Protein AF-A0A7S0SK59-F1 (afdb_monomer_lite)

pLDDT: mean 72.76, std 23.19, range [21.12, 97.12]

Foldseek 3Di:
DDDDPDDDDDCVVVVVVVVVPDDPPDDDDDPPDDVVVVVLFADPPDQFRDLPDADPPPDDGADALVVCVVVVLADLADALLRLLQLLLQLLLLVLLQLQADANLLGNVLFSCQPDLVVNVPRPALLSNLSSLLSLQVLQLLLCLLVVLPHDDPPQHDSDNLPRRSDHHLADDVVRVVVSLVSLVVNLVVLVVVVVPPVDDDPDDDDDDDDDLVVQLSVLSSVLSSLSSLLSNLVSLLSNLLRPLHALVSLVSSLVSLVSNLVSLVSNLVSCVSSAHDPDDPPPPPDPPPDDDDDDDDDDDDDDDDDDDDDDDDDDDDDDDDDDDPDPDPDDDDPPQDPDDASHDQSHRRGDSSNCSVSDDSGTDDDRDTDHSNVSSVSVSLLSVLSSLLSVLLNCVSVLNHAVVSVVVSVVVCVVSVHRSSSSSSSSSCQCPCDGSVDPVVVRNVSNVVNVDDDDDDDDDPPPCPPPDDDDDDDDDDD

Radius of gyration: 32.33 Å; chains: 1; bounding box: 95×78×133 Å

Organism: NCBI:txid81844

Secondary structure (DSSP, 8-state):
-PPPPP-----HHHHHHHHHHPPTT-----TT--HHHHTT---TT-TTT-TTSPPSTTSPPP--HHHHHHTTSS-SS--HHHHHHHHHHHHHHHHHHHTT--GGGTGGGBGGGT-SHHHHT-S-HHHHHHHHHHHHHHHHHHHHHHHTTPPBTTTB----TT------SSS-HHHHHHHHHHHHHHHHHHHHHHTTSSS---------S-HHHHHHHHHHHHHHHHHHHHHHHHHHHHHHHHSPPPHHHHHHHHHHHHHHHHHHHHHHHHHHHSPPP--------------------------------------------------------TTS--SPPSS-TTSTTB-TTTTGGGS-SS------PPPHHHHHHHHHHHHHHHHHHHHHHHHHHTT---HHHHHHHHHHHHTT---HHHHHHHHHHHHTTSBTTB-HHHHHHHHHHHHH-PPPPP--TTSSSTT-S---------

InterPro domains:
  IPR007244 NAA35-like [PTHR21373] (6-444)
  IPR057983 NAA35-like, N-terminal [PF04112] (25-164)

Sequence (478 aa):
MADSPAKWVAVDDLLEAARGELRSGQLVHDASFTLFNSMAAIQVMDRKMDVGMAPPEGEPAHKSTAALIAEGRAPLDLSDADAVYVFDALLACEATWHGGQALATTVYTCLYMHDWERLEAARSPVVRAYFEAVRCSCASVRYAVSAADIYEEEDFILATSGFDMGFAAVGDPERRDVALAGLRAAETWLLERDGSDDGGGGGDCDVLDGDSVSDTAAAAAAALLTRVRFRIALHTAMVHLFQRPNGDDAAAARQCLDQATTYLADMRADLARVPPPKREVGAGRGEENGDASGKSQSEAAGSDESERLKVESESKGGAGEGANSGGGAVDGGEALGGGALDWDPSGLGFDRKVNLTKMGPAPPRVVKLHTRAAAIDHFAGLVRQLRRVCDVAGLYQGGHGALHEVLAMLSSMSDDDPGVVSRSFATLALLRGGLLGKHMGDAVLRSVWLSGTTLPPEVDIAADADAFDDNDDGGGEG

Structure (mmCIF, N/CA/C/O backbone):
data_AF-A0A7S0SK59-F1
#
_entry.id   AF-A0A7S0SK59-F1
#
loop_
_atom_site.group_PDB
_atom_site.id
_atom_site.type_symbol
_atom_site.label_atom_id
_atom_site.label_alt_id
_atom_site.label_comp_id
_atom_site.label_asym_id
_atom_site.label_entity_id
_atom_site.label_seq_id
_atom_site.pdbx_PDB_ins_code
_atom_site.Cartn_x
_atom_site.Cartn_y
_atom_site.Cartn_z
_atom_site.occupancy
_atom_site.B_iso_or_equiv
_atom_site.auth_seq_id
_atom_site.auth_comp_id
_atom_site.auth_asym_id
_atom_site.auth_atom_id
_atom_site.pdbx_PDB_model_num
ATOM 1 N N . MET A 1 1 ? -30.805 33.844 7.788 1.00 38.75 1 MET A N 1
ATOM 2 C CA . MET A 1 1 ? -31.626 33.374 8.923 1.00 38.75 1 MET A CA 1
ATOM 3 C C . MET A 1 1 ? -30.702 32.590 9.830 1.00 38.75 1 MET A C 1
ATOM 5 O O . MET A 1 1 ? -29.992 31.745 9.306 1.00 38.75 1 MET A O 1
ATOM 9 N N . ALA A 1 2 ? -30.627 32.926 11.118 1.00 43.94 2 ALA A N 1
ATOM 10 C CA . ALA A 1 2 ? -29.895 32.099 12.075 1.00 43.94 2 ALA A CA 1
ATOM 11 C C . ALA A 1 2 ? -30.773 30.894 12.419 1.00 43.94 2 ALA A C 1
ATOM 13 O O . ALA A 1 2 ? -31.956 31.080 12.708 1.00 43.94 2 ALA A O 1
ATOM 14 N N . ASP A 1 3 ? -30.212 29.693 12.322 1.00 54.97 3 ASP A N 1
ATOM 15 C CA . ASP A 1 3 ? -30.945 28.468 12.615 1.00 54.97 3 ASP A CA 1
ATOM 16 C C . ASP A 1 3 ? -31.214 28.373 14.124 1.00 54.97 3 ASP A C 1
ATOM 18 O O . ASP A 1 3 ? -30.352 28.705 14.943 1.00 54.97 3 ASP A O 1
ATOM 22 N N . SER A 1 4 ? -32.434 27.994 14.499 1.00 61.91 4 SER A N 1
ATOM 23 C CA . SER A 1 4 ? -32.833 27.947 15.909 1.00 61.91 4 SER A CA 1
ATOM 24 C C . SER A 1 4 ? -32.334 26.633 16.516 1.00 61.91 4 SER A C 1
ATOM 26 O O . SER A 1 4 ? -32.548 25.588 15.900 1.00 61.91 4 SER A O 1
ATOM 28 N N . PRO A 1 5 ? -31.681 26.625 17.694 1.00 67.88 5 PRO A N 1
ATOM 29 C CA . PRO A 1 5 ? -31.063 25.412 18.222 1.00 67.88 5 PRO A CA 1
ATOM 30 C C . PRO A 1 5 ? -32.100 24.298 18.405 1.00 67.88 5 PRO A C 1
ATOM 32 O O . PRO A 1 5 ? -33.130 24.490 19.057 1.00 67.88 5 PRO A O 1
ATOM 35 N N . ALA A 1 6 ? -31.814 23.130 17.824 1.00 76.88 6 ALA A N 1
ATOM 36 C CA . ALA A 1 6 ? -32.718 21.987 17.822 1.00 76.88 6 ALA A CA 1
ATOM 37 C C . ALA A 1 6 ? -33.102 21.576 19.254 1.00 76.88 6 ALA A C 1
ATOM 39 O O . ALA A 1 6 ? -32.249 21.263 20.089 1.00 76.88 6 ALA A O 1
ATOM 40 N N . LYS A 1 7 ? -34.408 21.578 19.541 1.00 89.50 7 LYS A N 1
ATOM 41 C CA . LYS A 1 7 ? -34.945 21.205 20.850 1.00 89.50 7 LYS A CA 1
ATOM 42 C C . LYS A 1 7 ? -35.127 19.690 20.930 1.00 89.50 7 LYS A C 1
ATOM 44 O O . LYS A 1 7 ? -36.094 19.154 20.394 1.00 89.50 7 LYS A O 1
ATOM 49 N N . TRP A 1 8 ? -34.237 19.027 21.657 1.00 90.50 8 TRP A N 1
ATOM 50 C CA . TRP A 1 8 ? -34.371 17.614 22.007 1.00 90.50 8 TRP A CA 1
ATOM 51 C C . TRP A 1 8 ? -35.536 17.392 22.985 1.00 90.50 8 TRP A C 1
ATOM 53 O O . TRP A 1 8 ? -35.784 18.212 23.874 1.00 90.50 8 TRP A O 1
ATOM 63 N N . VAL A 1 9 ? -36.257 16.285 22.809 1.00 91.62 9 VAL A N 1
ATOM 64 C CA . VAL A 1 9 ? -37.392 15.861 23.643 1.00 91.62 9 VAL A CA 1
ATOM 65 C C . VAL A 1 9 ? -37.229 14.367 23.919 1.00 91.62 9 VAL A C 1
ATOM 67 O O . VAL A 1 9 ? -36.989 13.606 22.985 1.00 91.62 9 VAL A O 1
ATOM 70 N N . ALA A 1 10 ? -37.330 13.961 25.186 1.00 92.31 10 ALA A N 1
ATOM 71 C CA . ALA A 1 10 ? -37.290 12.553 25.582 1.00 92.31 10 ALA A CA 1
ATOM 72 C C . ALA A 1 10 ? -38.565 11.822 25.125 1.00 92.31 10 ALA A C 1
ATOM 74 O O . ALA A 1 10 ? -39.649 12.409 25.123 1.00 92.31 10 ALA A O 1
ATOM 75 N N . VAL A 1 11 ? -38.430 10.556 24.725 1.00 94.94 11 VAL A N 1
ATOM 76 C CA . VAL A 1 11 ? -39.520 9.742 24.142 1.00 94.94 11 VAL A CA 1
ATOM 77 C C . VAL A 1 11 ? -39.623 8.345 24.766 1.00 94.94 11 VAL A C 1
ATOM 79 O O . VAL A 1 11 ? -40.386 7.508 24.297 1.00 94.94 11 VAL A O 1
ATOM 82 N N . ASP A 1 12 ? -38.875 8.097 25.835 1.00 95.31 12 ASP A N 1
ATOM 83 C CA . ASP A 1 12 ? -38.726 6.808 26.509 1.00 95.31 12 ASP A CA 1
ATOM 84 C C . ASP A 1 12 ? -40.081 6.246 26.976 1.00 95.31 12 ASP A C 1
ATOM 86 O O . ASP A 1 12 ? -40.424 5.110 26.649 1.00 95.31 12 ASP A O 1
ATOM 90 N N . ASP A 1 13 ? -40.909 7.079 27.621 1.00 95.62 13 ASP A N 1
ATOM 91 C CA . ASP A 1 13 ? -42.265 6.719 28.067 1.00 95.62 13 ASP A CA 1
ATOM 92 C C . ASP A 1 13 ? -43.178 6.285 26.902 1.00 95.62 13 ASP A C 1
ATOM 94 O O . ASP A 1 13 ? -43.996 5.375 27.043 1.00 95.62 13 ASP A O 1
ATOM 98 N N . LEU A 1 14 ? -43.036 6.925 25.734 1.00 94.12 14 LEU A N 1
ATOM 99 C CA . LEU A 1 14 ? -43.808 6.606 24.528 1.00 94.12 14 LEU A CA 1
ATOM 100 C C . LEU A 1 14 ? -43.366 5.265 23.930 1.00 94.12 14 LEU A C 1
ATOM 102 O O . LEU A 1 14 ? -44.207 4.474 23.501 1.00 94.12 14 LEU A O 1
ATOM 106 N N . LEU A 1 15 ? -42.055 5.007 23.907 1.00 93.69 15 LEU A N 1
ATOM 107 C CA . LEU A 1 15 ? -41.486 3.762 23.394 1.00 93.69 15 LEU A CA 1
ATOM 108 C C . LEU A 1 15 ? -41.833 2.569 24.292 1.00 93.69 15 LEU A C 1
ATOM 110 O O . LEU A 1 15 ? -42.211 1.520 23.773 1.00 93.69 15 LEU A O 1
ATOM 114 N N . GLU A 1 16 ? -41.776 2.725 25.616 1.00 94.50 16 GLU A N 1
ATOM 115 C CA . GLU A 1 16 ? -42.137 1.656 26.556 1.00 94.50 16 GLU A CA 1
ATOM 116 C C . GLU A 1 16 ? -43.650 1.364 26.530 1.00 94.50 16 GLU A C 1
ATOM 118 O O . GLU A 1 16 ? -44.052 0.198 26.541 1.00 94.50 16 GLU A O 1
ATOM 123 N N . ALA A 1 17 ? -44.498 2.391 26.387 1.00 94.25 17 ALA A N 1
ATOM 124 C CA . ALA A 1 17 ? -45.936 2.206 26.183 1.00 94.25 17 ALA A CA 1
ATOM 125 C C . ALA A 1 17 ? -46.243 1.445 24.878 1.00 94.25 17 ALA A C 1
ATOM 127 O O . ALA A 1 17 ? -46.975 0.456 24.903 1.00 94.25 17 ALA A O 1
ATOM 128 N N . ALA A 1 18 ? -45.637 1.846 23.753 1.00 92.31 18 ALA A N 1
ATOM 129 C CA . ALA A 1 18 ? -45.814 1.172 22.464 1.00 92.31 18 ALA A CA 1
ATOM 130 C C . ALA A 1 18 ? -45.286 -0.276 22.481 1.00 92.31 18 ALA A C 1
ATOM 132 O O . ALA A 1 18 ? -45.918 -1.181 21.935 1.00 92.31 18 ALA A O 1
ATOM 133 N N . ARG A 1 19 ? -44.157 -0.520 23.158 1.00 92.12 19 ARG A N 1
ATOM 134 C CA . ARG A 1 19 ? -43.610 -1.863 23.399 1.00 92.12 19 ARG A CA 1
ATOM 135 C C . ARG A 1 19 ? -44.588 -2.750 24.171 1.00 92.12 19 ARG A C 1
ATOM 137 O O . ARG A 1 19 ? -44.683 -3.935 23.860 1.00 92.12 19 ARG A O 1
ATOM 144 N N . GLY A 1 20 ? -45.321 -2.195 25.137 1.00 93.31 20 GLY A N 1
ATOM 145 C CA . GLY A 1 20 ? -46.319 -2.918 25.931 1.00 93.31 20 GLY A CA 1
ATOM 146 C C . GLY A 1 20 ? -47.500 -3.477 25.125 1.00 93.31 20 GLY A C 1
ATOM 147 O O . GLY A 1 20 ? -48.111 -4.457 25.551 1.00 93.31 20 GLY A O 1
ATOM 148 N N . GLU A 1 21 ? -47.806 -2.907 23.955 1.00 94.75 21 GLU A N 1
ATOM 149 C CA . GLU A 1 21 ? -48.870 -3.395 23.062 1.00 94.75 21 GLU A CA 1
ATOM 150 C C . GLU A 1 21 ? -48.400 -4.492 22.084 1.00 94.75 21 GLU A C 1
ATOM 152 O O . GLU A 1 21 ? -49.226 -5.220 21.518 1.00 94.75 21 GLU A O 1
ATOM 157 N N . LEU A 1 22 ? -47.086 -4.647 21.881 1.00 94.25 22 LEU A N 1
ATOM 158 C CA . LEU A 1 22 ? -46.521 -5.616 20.939 1.00 94.25 22 LEU A CA 1
ATOM 159 C C . LEU A 1 22 ? -46.508 -7.040 21.511 1.00 94.25 22 LEU A C 1
ATOM 161 O O . LEU A 1 22 ? -46.034 -7.303 22.616 1.00 94.25 22 LEU A O 1
ATOM 165 N N . ARG A 1 23 ? -46.971 -8.004 20.709 1.00 93.94 23 ARG A N 1
ATOM 166 C CA . ARG A 1 23 ? -46.841 -9.438 21.005 1.00 93.94 23 ARG A CA 1
ATOM 167 C C . ARG A 1 23 ? -45.528 -9.997 20.462 1.00 93.94 23 ARG A C 1
ATOM 169 O O . ARG A 1 23 ? -44.963 -9.484 19.499 1.00 93.94 23 ARG A O 1
ATOM 176 N N . SER A 1 24 ? -45.067 -11.099 21.055 1.00 92.19 24 SER A N 1
ATOM 177 C CA . SER A 1 24 ? -43.872 -11.809 20.584 1.00 92.19 24 SER A CA 1
ATOM 178 C C . SER A 1 24 ? -44.005 -12.193 19.103 1.00 92.19 24 SER A C 1
ATOM 180 O O . SER A 1 24 ? -45.058 -12.670 18.676 1.00 92.19 24 SER A O 1
ATOM 182 N N . GLY A 1 25 ? -42.949 -11.946 18.325 1.00 89.25 25 GLY A N 1
ATOM 183 C CA . GLY A 1 25 ? -42.936 -12.111 16.868 1.00 89.25 25 GLY A CA 1
ATOM 184 C C . GLY A 1 25 ? -43.462 -10.914 16.061 1.00 89.25 25 GLY A C 1
ATOM 185 O O . GLY A 1 25 ? -43.398 -10.961 14.836 1.00 89.25 25 GLY A O 1
ATOM 186 N N . GLN A 1 26 ? -43.953 -9.843 16.697 1.00 91.81 26 GLN A N 1
ATOM 187 C CA . GLN A 1 26 ? -44.269 -8.587 16.008 1.00 91.81 26 GLN A CA 1
ATOM 188 C C . GLN A 1 26 ? -43.048 -7.656 15.974 1.00 91.81 26 GLN A C 1
ATOM 190 O O . GLN A 1 26 ? -42.318 -7.541 16.956 1.00 91.81 26 GLN A O 1
ATOM 195 N N . LEU A 1 27 ? -42.857 -6.963 14.850 1.00 89.88 27 LEU A N 1
ATOM 196 C CA . LEU A 1 27 ? -41.814 -5.960 14.641 1.00 89.88 27 LEU A CA 1
ATOM 197 C C . LEU A 1 27 ? -42.445 -4.723 13.995 1.00 89.88 27 LEU A C 1
ATOM 199 O O . LEU A 1 27 ? -43.203 -4.852 13.036 1.00 89.88 27 LEU A O 1
ATOM 203 N N . VAL A 1 28 ? -42.122 -3.533 14.502 1.00 91.00 28 VAL A N 1
ATOM 204 C CA . VAL A 1 28 ? -42.480 -2.262 13.859 1.00 91.00 28 VAL A CA 1
ATOM 205 C C . VAL A 1 28 ? -41.304 -1.834 12.989 1.00 91.00 28 VAL A C 1
ATOM 207 O O . VAL A 1 28 ? -40.198 -1.649 13.492 1.00 91.00 28 VAL A O 1
ATOM 210 N N . HIS A 1 29 ? -41.534 -1.706 11.686 1.00 90.81 29 HIS A N 1
ATOM 211 C CA . HIS A 1 29 ? -40.527 -1.314 10.704 1.00 90.81 29 HIS A CA 1
ATOM 212 C C . HIS A 1 29 ? -41.179 -0.582 9.522 1.00 90.81 29 HIS A C 1
ATOM 214 O O . HIS A 1 29 ? -42.398 -0.628 9.353 1.00 90.81 29 HIS A O 1
ATOM 220 N N . ASP A 1 30 ? -40.370 0.092 8.702 1.00 93.12 30 ASP A N 1
ATOM 221 C CA . ASP A 1 30 ? -40.842 0.695 7.451 1.00 93.12 30 ASP A CA 1
ATOM 222 C C . ASP A 1 30 ? -41.256 -0.374 6.420 1.00 93.12 30 ASP A C 1
ATOM 224 O O . ASP A 1 30 ? -40.721 -1.483 6.415 1.00 93.12 30 ASP A O 1
ATOM 228 N N . ALA A 1 31 ? -42.170 -0.038 5.507 1.00 92.81 31 ALA A N 1
ATOM 229 C CA . ALA A 1 31 ? -42.669 -0.955 4.481 1.00 92.81 31 ALA A CA 1
ATOM 230 C C . ALA A 1 31 ? -41.581 -1.495 3.525 1.00 92.81 31 ALA A C 1
ATOM 232 O O . ALA A 1 31 ? -41.768 -2.566 2.950 1.00 92.81 31 ALA A O 1
ATOM 233 N N . SER A 1 32 ? -40.458 -0.787 3.355 1.00 93.06 32 SER A N 1
ATOM 234 C CA . SER A 1 32 ? -39.311 -1.232 2.546 1.00 93.06 32 SER A CA 1
ATOM 235 C C . SER A 1 32 ? -38.302 -2.109 3.303 1.00 93.06 32 SER A C 1
ATOM 237 O O . SER A 1 32 ? -37.430 -2.724 2.685 1.00 93.06 32 SER A O 1
ATOM 239 N N . PHE A 1 33 ? -38.395 -2.185 4.634 1.00 91.31 33 PHE A N 1
ATOM 240 C CA . PHE A 1 33 ? -37.443 -2.929 5.452 1.00 91.31 33 PHE A CA 1
ATOM 241 C C . PHE A 1 33 ? -37.631 -4.444 5.305 1.00 91.31 33 PHE A C 1
ATOM 243 O O . PHE A 1 33 ? -38.738 -4.971 5.421 1.00 91.31 33 PHE A O 1
ATOM 250 N N . THR A 1 34 ? -36.520 -5.157 5.117 1.00 90.38 34 THR A N 1
ATOM 251 C CA . THR A 1 34 ? -36.485 -6.621 5.074 1.00 90.38 34 THR A CA 1
ATOM 252 C C . THR A 1 34 ? -35.625 -7.166 6.212 1.00 90.38 34 THR A C 1
ATOM 254 O O . THR A 1 34 ? -34.614 -6.572 6.587 1.00 90.38 34 THR A O 1
ATOM 257 N N . LEU A 1 35 ? -35.975 -8.349 6.728 1.00 89.56 35 LEU A N 1
ATOM 258 C CA . LEU A 1 35 ? -35.144 -9.037 7.725 1.00 89.56 35 LEU A CA 1
ATOM 259 C C . LEU A 1 35 ? -33.755 -9.403 7.174 1.00 89.56 35 LEU A C 1
ATOM 261 O O . LEU A 1 35 ? -32.805 -9.477 7.947 1.00 89.56 35 LEU A O 1
ATOM 265 N N . PHE A 1 36 ? -33.608 -9.555 5.854 1.00 88.75 36 PHE A N 1
ATOM 266 C CA . PHE A 1 36 ? -32.310 -9.760 5.207 1.00 88.75 36 PHE A CA 1
ATOM 267 C C . PHE A 1 36 ? -31.351 -8.590 5.487 1.00 88.75 36 PHE A C 1
ATOM 269 O O . PHE A 1 36 ? -30.220 -8.816 5.908 1.00 88.75 36 PHE A O 1
ATOM 276 N N . ASN A 1 37 ? -31.832 -7.345 5.379 1.00 85.31 37 ASN A N 1
ATOM 277 C CA . ASN A 1 37 ? -31.036 -6.150 5.687 1.00 85.31 37 ASN A CA 1
ATOM 278 C C . ASN A 1 37 ? -30.593 -6.108 7.162 1.00 85.31 37 ASN A C 1
ATOM 280 O O . ASN A 1 37 ? -29.547 -5.549 7.480 1.00 85.31 37 ASN A O 1
ATOM 284 N N . SER A 1 38 ? -31.365 -6.721 8.069 1.00 86.38 38 SER A N 1
ATOM 285 C CA . SER A 1 38 ? -31.036 -6.776 9.500 1.00 86.38 38 SER A CA 1
ATOM 286 C C . SER A 1 38 ? -29.890 -7.737 9.838 1.00 86.38 38 SER A C 1
ATOM 288 O O . SER A 1 38 ? -29.270 -7.590 10.886 1.00 86.38 38 SER A O 1
ATOM 290 N N . MET A 1 39 ? -29.555 -8.681 8.949 1.00 87.00 39 MET A N 1
ATOM 291 C CA . MET A 1 39 ? -28.488 -9.665 9.191 1.00 87.00 39 MET A CA 1
ATOM 292 C C . MET A 1 39 ? -27.084 -9.041 9.220 1.00 87.00 39 MET A C 1
ATOM 294 O O . MET A 1 39 ? -26.165 -9.641 9.769 1.00 87.00 39 MET A O 1
ATOM 298 N N . ALA A 1 40 ? -26.921 -7.843 8.649 1.00 83.56 40 ALA A N 1
ATOM 299 C CA . ALA A 1 40 ? -25.680 -7.067 8.679 1.00 83.56 40 ALA A CA 1
ATOM 300 C C . ALA A 1 40 ? -25.623 -6.043 9.835 1.00 83.56 40 ALA A C 1
ATOM 302 O O . ALA A 1 40 ? -24.680 -5.258 9.914 1.00 83.56 40 ALA A O 1
ATOM 303 N N . ALA A 1 41 ? -26.626 -6.004 10.721 1.00 86.50 41 ALA A N 1
ATOM 304 C CA . ALA A 1 41 ? -26.671 -5.029 11.806 1.00 86.50 41 ALA A CA 1
ATOM 305 C C . ALA A 1 41 ? -25.608 -5.309 12.886 1.00 86.50 41 ALA A C 1
ATOM 307 O O . ALA A 1 41 ? -25.429 -6.443 13.333 1.00 86.50 41 ALA A O 1
ATOM 308 N N . ILE A 1 42 ? -24.944 -4.251 13.360 1.00 85.19 42 ILE A N 1
ATOM 309 C CA . ILE A 1 42 ? -24.090 -4.310 14.552 1.00 85.19 42 ILE A CA 1
ATOM 310 C C . ILE A 1 42 ? -24.956 -4.267 15.811 1.00 85.19 42 ILE A C 1
ATOM 312 O O . ILE A 1 42 ? -25.861 -3.441 15.936 1.00 85.19 42 ILE A O 1
ATOM 316 N N . GLN A 1 43 ? -24.623 -5.123 16.776 1.00 87.00 43 GLN A N 1
ATOM 317 C CA . GLN A 1 43 ? -25.186 -5.090 18.118 1.00 87.00 43 GLN A CA 1
ATOM 318 C C . GLN A 1 43 ? -24.282 -4.276 19.054 1.00 87.00 43 GLN A C 1
ATOM 320 O O . GLN A 1 43 ? -23.156 -4.676 19.338 1.00 87.00 43 GLN A O 1
ATOM 325 N N . VAL A 1 44 ? -24.795 -3.149 19.553 1.00 87.50 44 VAL A N 1
ATOM 326 C CA . VAL A 1 44 ? -24.142 -2.336 20.595 1.00 87.50 44 VAL A CA 1
ATOM 327 C C . VAL A 1 44 ? -24.108 -3.121 21.914 1.00 87.50 44 VAL A C 1
ATOM 329 O O . VAL A 1 44 ? -25.024 -3.895 22.199 1.00 87.50 44 VAL A O 1
ATOM 332 N N . MET A 1 45 ? -23.066 -2.919 22.722 1.00 85.00 45 MET A N 1
ATOM 333 C CA . MET A 1 45 ? -22.751 -3.661 23.954 1.00 85.00 45 MET A CA 1
ATOM 334 C C . MET A 1 45 ? -22.393 -5.151 23.769 1.00 85.00 45 MET A C 1
ATOM 336 O O . MET A 1 45 ? -22.167 -5.845 24.763 1.00 85.00 45 MET A O 1
ATOM 340 N N . ASP A 1 46 ? -22.284 -5.665 22.538 1.00 85.00 46 ASP A N 1
ATOM 341 C CA . ASP A 1 46 ? -21.738 -7.005 22.292 1.00 85.00 46 ASP A CA 1
ATOM 342 C C . ASP A 1 46 ? -20.215 -6.959 22.088 1.00 85.00 46 ASP A C 1
ATOM 344 O O . ASP A 1 46 ? -19.703 -6.243 21.234 1.00 85.00 46 ASP A O 1
ATOM 348 N N . ARG A 1 47 ? -19.470 -7.778 22.838 1.00 79.75 47 ARG A N 1
ATOM 349 C CA . ARG A 1 47 ? -17.993 -7.779 22.847 1.00 79.75 47 ARG A CA 1
ATOM 350 C C . ARG A 1 47 ? -17.340 -8.186 21.511 1.00 79.75 47 ARG A C 1
ATOM 352 O O . ARG A 1 47 ? -16.144 -7.963 21.341 1.00 79.75 47 ARG A O 1
ATOM 359 N N . LYS A 1 48 ? -18.068 -8.832 20.595 1.00 81.00 48 LYS A N 1
ATOM 360 C CA . LYS A 1 48 ? -17.567 -9.240 19.270 1.00 81.00 48 LYS A CA 1
ATOM 361 C C . LYS A 1 48 ? -18.004 -8.294 18.157 1.00 81.00 48 LYS A C 1
ATOM 363 O O . LYS A 1 48 ? -17.304 -8.229 17.152 1.00 81.00 48 LYS A O 1
ATOM 368 N N . MET A 1 49 ? -19.142 -7.619 18.309 1.00 80.38 49 MET A N 1
ATOM 369 C CA . MET A 1 49 ? -19.723 -6.744 17.285 1.00 80.38 49 MET A CA 1
ATOM 370 C C . MET A 1 49 ? -19.429 -5.258 17.533 1.00 80.38 49 MET A C 1
ATOM 372 O O . MET A 1 49 ? -19.285 -4.508 16.571 1.00 80.38 49 MET A O 1
ATOM 376 N N . ASP A 1 50 ? -19.322 -4.834 18.794 1.00 83.19 50 ASP A N 1
ATOM 377 C CA . ASP A 1 50 ? -19.162 -3.435 19.189 1.00 83.19 50 ASP A CA 1
ATOM 378 C C . ASP A 1 50 ? -17.690 -3.064 19.426 1.00 83.19 50 ASP A C 1
ATOM 380 O O . ASP A 1 50 ? -17.016 -3.585 20.315 1.00 83.19 50 ASP A O 1
ATOM 384 N N . VAL A 1 51 ? -17.201 -2.108 18.638 1.00 76.06 51 VAL A N 1
ATOM 385 C CA . VAL A 1 51 ? -15.861 -1.521 18.772 1.00 76.06 51 VAL A CA 1
ATOM 386 C C . VAL A 1 51 ? -15.740 -0.605 19.999 1.00 76.06 51 VAL A C 1
ATOM 388 O O . VAL A 1 51 ? -14.646 -0.435 20.539 1.00 76.06 51 VAL A O 1
ATOM 391 N N . GLY A 1 52 ? -16.845 0.008 20.430 1.00 75.56 52 GLY A N 1
ATOM 392 C CA . GLY A 1 52 ? -16.894 0.909 21.580 1.00 75.56 52 GLY A CA 1
ATOM 393 C C . GLY A 1 52 ? -16.809 0.189 22.926 1.00 75.56 52 GLY A C 1
ATOM 394 O O . GLY A 1 52 ? -16.541 0.832 23.943 1.00 75.56 52 GLY A O 1
ATOM 395 N N . MET A 1 53 ? -16.996 -1.134 22.945 1.00 77.56 53 MET A N 1
ATOM 396 C CA . MET A 1 53 ? -16.840 -1.937 24.153 1.00 77.56 53 MET A CA 1
ATOM 397 C C . MET A 1 53 ? -15.389 -1.958 24.641 1.00 77.56 53 MET A C 1
ATOM 399 O O . MET A 1 53 ? -14.430 -1.902 23.868 1.00 77.56 53 MET A O 1
ATOM 403 N N . ALA A 1 54 ? -15.227 -2.058 25.963 1.00 65.31 54 ALA A N 1
ATOM 404 C CA . ALA A 1 54 ? -13.911 -2.195 26.571 1.00 65.31 54 ALA A CA 1
ATOM 405 C C . ALA A 1 54 ? -13.181 -3.429 25.997 1.00 65.31 54 ALA A C 1
ATOM 407 O O . ALA A 1 54 ? -13.809 -4.479 25.804 1.00 65.31 54 ALA A O 1
ATOM 408 N N . PRO A 1 55 ? -11.867 -3.330 25.722 1.00 67.62 55 PRO A N 1
ATOM 409 C CA . PRO A 1 55 ? -11.102 -4.464 25.223 1.00 67.62 55 PRO A CA 1
ATOM 410 C C . PRO A 1 55 ? -11.063 -5.602 26.264 1.00 67.62 55 PRO A C 1
ATOM 412 O O . PRO A 1 55 ? -11.392 -5.387 27.433 1.00 67.62 55 PRO A O 1
ATOM 415 N N . PRO A 1 56 ? -10.659 -6.821 25.858 1.00 67.62 56 PRO A N 1
ATOM 416 C CA . PRO A 1 56 ? -10.431 -7.939 26.772 1.00 67.62 56 PRO A CA 1
ATOM 417 C C . PRO A 1 56 ? -9.654 -7.564 28.043 1.00 67.62 56 PRO A C 1
ATOM 419 O O . PRO A 1 56 ? -8.737 -6.746 27.992 1.00 67.62 56 PRO A O 1
ATOM 422 N N . GLU A 1 57 ? -9.988 -8.201 29.171 1.00 62.50 57 GLU A N 1
ATOM 423 C CA . GLU A 1 57 ? -9.250 -8.031 30.430 1.00 62.50 57 GLU A CA 1
ATOM 424 C C . GLU A 1 57 ? -7.739 -8.215 30.211 1.00 62.50 57 GLU A C 1
ATOM 426 O O . GLU A 1 57 ? -7.298 -9.231 29.673 1.00 62.50 57 GLU A O 1
ATOM 431 N N . GLY A 1 58 ? -6.956 -7.214 30.620 1.00 65.44 58 GLY A N 1
ATOM 432 C CA . GLY A 1 58 ? -5.501 -7.179 30.446 1.00 65.44 58 GLY A CA 1
ATOM 433 C C . GLY A 1 58 ? -5.003 -6.435 29.201 1.00 65.44 58 GLY A C 1
ATOM 434 O O . GLY A 1 58 ? -3.821 -6.104 29.139 1.00 65.44 58 GLY A O 1
ATOM 435 N N . GLU A 1 59 ? -5.864 -6.104 28.236 1.00 68.50 59 GLU A N 1
ATOM 436 C CA . GLU A 1 59 ? -5.474 -5.283 27.086 1.00 68.50 59 GLU A CA 1
ATOM 437 C C . GLU A 1 59 ? -5.647 -3.773 27.344 1.00 68.50 59 GLU A C 1
ATOM 439 O O . GLU A 1 59 ? -6.646 -3.352 27.931 1.00 68.50 59 GLU A O 1
ATOM 444 N N . PRO A 1 60 ? -4.736 -2.912 26.843 1.00 70.19 60 PRO A N 1
ATOM 445 C CA . PRO A 1 60 ? -4.896 -1.467 26.957 1.00 70.19 60 PRO A CA 1
ATOM 446 C C . PRO A 1 60 ? -6.103 -0.973 26.148 1.00 70.19 60 PRO A C 1
ATOM 448 O O . PRO A 1 60 ? -6.368 -1.449 25.033 1.00 70.19 60 PRO A O 1
ATOM 451 N N . ALA A 1 61 ? -6.799 0.017 26.719 1.00 72.19 61 ALA A N 1
ATOM 452 C CA . ALA A 1 61 ? -7.877 0.763 26.076 1.00 72.19 61 ALA A CA 1
ATOM 453 C C . ALA A 1 61 ? -7.416 1.402 24.756 1.00 72.19 61 ALA A C 1
ATOM 455 O O . ALA A 1 61 ? -6.243 1.749 24.597 1.00 72.19 61 ALA A O 1
ATOM 456 N N . HIS A 1 62 ? -8.350 1.579 23.818 1.00 75.62 62 HIS A N 1
ATOM 457 C CA . HIS A 1 62 ? -8.071 2.321 22.594 1.00 75.62 62 HIS A CA 1
ATOM 458 C C . HIS A 1 62 ? -7.719 3.778 22.942 1.00 75.62 62 HIS A C 1
ATOM 460 O O . HIS A 1 62 ? -8.357 4.397 23.794 1.00 75.62 62 HIS A O 1
ATOM 466 N N . LYS A 1 63 ? -6.693 4.328 22.289 1.00 82.06 63 LYS A N 1
ATOM 467 C CA . LYS A 1 63 ? -6.269 5.724 22.458 1.00 82.06 63 LYS A CA 1
ATOM 468 C C . LYS A 1 63 ? -6.414 6.464 21.136 1.00 82.06 63 LYS A C 1
ATOM 470 O O . LYS A 1 63 ? -6.274 5.874 20.068 1.00 82.06 63 LYS A O 1
ATOM 475 N N . SER A 1 64 ? -6.682 7.765 21.204 1.00 86.00 64 SER A N 1
ATOM 476 C CA . SER A 1 64 ? -6.674 8.611 20.011 1.00 86.00 64 SER A CA 1
ATOM 477 C C . SER A 1 64 ? -5.244 8.812 19.499 1.00 86.00 64 SER A C 1
ATOM 479 O O . SER A 1 64 ? -4.283 8.794 20.273 1.00 86.00 64 SER A O 1
ATOM 481 N N . THR A 1 65 ? -5.100 9.074 18.198 1.00 85.88 65 THR A N 1
ATOM 482 C CA . THR A 1 65 ? -3.808 9.368 17.559 1.00 85.88 65 THR A CA 1
ATOM 483 C C . THR A 1 65 ? -3.043 10.476 18.294 1.00 85.88 65 THR A C 1
ATOM 485 O O . THR A 1 65 ? -1.850 10.338 18.549 1.00 85.88 65 THR A O 1
ATOM 488 N N . ALA A 1 66 ? -3.741 11.540 18.709 1.00 86.94 66 ALA A N 1
ATOM 489 C CA . ALA A 1 66 ? -3.153 12.661 19.442 1.00 86.94 66 ALA A CA 1
ATOM 490 C C . ALA A 1 66 ? -2.609 12.259 20.827 1.00 86.94 66 ALA A C 1
ATOM 492 O O . ALA A 1 66 ? -1.531 12.710 21.209 1.00 86.94 66 ALA A O 1
ATOM 493 N N . ALA A 1 67 ? -3.306 11.380 21.559 1.00 88.25 67 ALA A N 1
ATOM 494 C CA . ALA A 1 67 ? -2.830 10.878 22.849 1.00 88.25 67 ALA A CA 1
ATOM 495 C C . ALA A 1 67 ? -1.565 10.017 22.687 1.00 88.25 67 ALA A C 1
ATOM 497 O O . ALA A 1 67 ? -0.593 10.206 23.413 1.00 88.25 67 ALA A O 1
ATOM 498 N N . LEU A 1 68 ? -1.531 9.136 21.681 1.00 88.31 68 LEU A N 1
ATOM 499 C CA . LEU A 1 68 ? -0.348 8.324 21.369 1.00 88.31 68 LEU A CA 1
ATOM 500 C C . LEU A 1 68 ? 0.850 9.195 20.949 1.00 88.31 68 LEU A C 1
ATOM 502 O O . LEU A 1 68 ? 1.980 8.946 21.370 1.00 88.31 68 LEU A O 1
ATOM 506 N N . ILE A 1 69 ? 0.620 10.248 20.160 1.00 88.00 69 ILE A N 1
ATOM 507 C CA . ILE A 1 69 ? 1.665 11.212 19.789 1.00 88.00 69 ILE A CA 1
ATOM 508 C C . ILE A 1 69 ? 2.201 11.950 21.028 1.00 88.00 69 ILE A C 1
ATOM 510 O O . ILE A 1 69 ? 3.419 12.059 21.177 1.00 88.00 69 ILE A O 1
ATOM 514 N N . ALA A 1 70 ? 1.328 12.392 21.940 1.00 87.62 70 ALA A N 1
ATOM 515 C CA . ALA A 1 70 ? 1.721 13.040 23.197 1.00 87.62 70 ALA A CA 1
ATOM 516 C C . ALA A 1 70 ? 2.506 12.104 24.141 1.00 87.62 70 ALA A C 1
ATOM 518 O O . ALA A 1 70 ? 3.407 12.552 24.844 1.00 87.62 70 ALA A O 1
ATOM 519 N N . GLU A 1 71 ? 2.230 10.798 24.102 1.00 87.75 71 GLU A N 1
ATOM 520 C CA . GLU A 1 71 ? 2.996 9.749 24.796 1.00 87.75 71 GLU A CA 1
ATOM 521 C C . GLU A 1 71 ? 4.363 9.444 24.145 1.00 87.75 71 GLU A C 1
ATOM 523 O O . GLU A 1 71 ? 5.065 8.524 24.566 1.00 87.75 71 GLU A O 1
ATOM 528 N N . GLY A 1 72 ? 4.764 10.185 23.104 1.00 85.75 72 GLY A N 1
ATOM 529 C CA . GLY A 1 72 ? 6.053 10.010 22.432 1.00 85.75 72 GLY A CA 1
ATOM 530 C C . GLY A 1 72 ? 6.136 8.755 21.557 1.00 85.75 72 GLY A C 1
ATOM 531 O O . GLY A 1 72 ? 7.234 8.314 21.215 1.00 85.75 72 GLY A O 1
ATOM 532 N N . ARG A 1 73 ? 4.993 8.166 21.168 1.00 87.62 73 ARG A N 1
ATOM 533 C CA . ARG A 1 73 ? 4.942 6.926 20.368 1.00 87.62 73 ARG A CA 1
ATOM 534 C C . ARG A 1 73 ? 5.492 7.068 18.950 1.00 87.62 73 ARG A C 1
ATOM 536 O O . ARG A 1 73 ? 5.865 6.058 18.358 1.00 87.62 73 ARG A O 1
ATOM 543 N N . ALA A 1 74 ? 5.540 8.289 18.423 1.00 89.62 74 ALA A N 1
ATOM 544 C CA . ALA A 1 74 ? 5.978 8.611 17.066 1.00 89.62 74 ALA A CA 1
ATOM 545 C C . ALA A 1 74 ? 6.918 9.841 17.062 1.00 89.62 74 ALA A C 1
ATOM 547 O O . ALA A 1 74 ? 6.470 10.933 16.698 1.00 89.62 74 ALA A O 1
ATOM 548 N N . PRO A 1 75 ? 8.172 9.727 17.544 1.00 90.19 75 PRO A N 1
ATOM 549 C CA . PRO A 1 75 ? 9.145 10.830 17.554 1.00 90.19 75 PRO A CA 1
ATOM 550 C C . PRO A 1 75 ? 9.495 11.307 16.133 1.00 90.19 75 PRO A C 1
ATOM 552 O O . PRO A 1 75 ? 9.433 10.535 15.186 1.00 90.19 75 PRO A O 1
ATOM 555 N N . LEU A 1 76 ? 9.851 12.584 15.966 1.00 87.19 76 LEU A N 1
ATOM 556 C CA . LEU A 1 76 ? 10.235 13.142 14.651 1.00 87.19 76 LEU A CA 1
ATOM 557 C C . LEU A 1 76 ? 11.746 13.055 14.390 1.00 87.19 76 LEU A C 1
ATOM 559 O O . LEU A 1 76 ? 12.197 13.088 13.248 1.00 87.19 76 LEU A O 1
ATOM 563 N N . ASP A 1 77 ? 12.517 12.935 15.462 1.00 85.19 77 ASP A N 1
ATOM 564 C CA . ASP A 1 77 ? 13.959 12.756 15.542 1.00 85.19 77 ASP A CA 1
ATOM 565 C C . ASP A 1 77 ? 14.327 11.263 15.564 1.00 85.19 77 ASP A C 1
ATOM 567 O O . ASP A 1 77 ? 14.951 10.759 16.495 1.00 85.19 77 ASP A O 1
ATOM 571 N N . LEU A 1 78 ? 13.909 10.535 14.524 1.00 87.44 78 LEU A N 1
ATOM 572 C CA . LEU A 1 78 ? 14.282 9.132 14.335 1.00 87.44 78 LEU A CA 1
ATOM 573 C C . LEU A 1 78 ? 15.784 9.003 14.045 1.00 87.44 78 LEU A C 1
ATOM 575 O O . LEU A 1 78 ? 16.323 9.736 13.213 1.00 87.44 78 LEU A O 1
ATOM 579 N N . SER A 1 79 ? 16.443 8.035 14.689 1.00 89.69 79 SER A N 1
ATOM 580 C CA . SER A 1 79 ? 17.757 7.562 14.241 1.00 89.69 79 SER A CA 1
ATOM 581 C C . SER A 1 79 ? 17.627 6.815 12.907 1.00 89.69 79 SER A C 1
ATOM 583 O O . SER A 1 79 ? 16.545 6.331 12.572 1.00 89.69 79 SER A O 1
ATOM 585 N N . ASP A 1 80 ? 18.719 6.661 12.154 1.00 90.31 80 ASP A N 1
ATOM 586 C CA . ASP A 1 80 ? 18.681 5.934 10.876 1.00 90.31 80 ASP A CA 1
ATOM 587 C C . ASP A 1 80 ? 18.187 4.483 11.053 1.00 90.31 80 ASP A C 1
ATOM 589 O O . ASP A 1 80 ? 17.402 3.991 10.243 1.00 90.31 80 ASP A O 1
ATOM 593 N N . ALA A 1 81 ? 18.568 3.820 12.152 1.00 89.88 81 ALA A N 1
ATOM 594 C CA . ALA A 1 81 ? 18.115 2.467 12.484 1.00 89.88 81 ALA A CA 1
ATOM 595 C C . ALA A 1 81 ? 16.620 2.418 12.861 1.00 89.88 81 ALA A C 1
ATOM 597 O O . ALA A 1 81 ? 15.905 1.503 12.448 1.00 89.88 81 ALA A O 1
ATOM 598 N N . ASP A 1 82 ? 16.126 3.418 13.600 1.00 91.25 82 ASP A N 1
ATOM 599 C CA . ASP A 1 82 ? 14.699 3.553 13.912 1.00 91.25 82 ASP A CA 1
ATOM 600 C C . ASP A 1 82 ? 13.871 3.843 12.650 1.00 91.25 82 ASP A C 1
ATOM 602 O O . ASP A 1 82 ? 12.793 3.274 12.472 1.00 91.25 82 ASP A O 1
ATOM 606 N N . ALA A 1 83 ? 14.376 4.695 11.751 1.00 92.25 83 ALA A N 1
ATOM 607 C CA . ALA A 1 83 ? 13.744 4.996 10.471 1.00 92.25 83 ALA A CA 1
ATOM 608 C C . ALA A 1 83 ? 13.676 3.746 9.579 1.00 92.25 83 ALA A C 1
ATOM 610 O O . ALA A 1 83 ? 12.602 3.418 9.081 1.00 92.25 83 ALA A O 1
ATOM 611 N N . VAL A 1 84 ? 14.776 2.990 9.461 1.00 93.44 84 VAL A N 1
ATOM 612 C CA . VAL A 1 84 ? 14.818 1.674 8.794 1.00 93.44 84 VAL A CA 1
ATOM 613 C C . VAL A 1 84 ? 13.766 0.721 9.371 1.00 93.44 84 VAL A C 1
ATOM 615 O O . VAL A 1 84 ? 12.987 0.141 8.614 1.00 93.44 84 VAL A O 1
ATOM 618 N N . TYR A 1 85 ? 13.680 0.601 10.700 1.00 92.62 85 TYR A N 1
ATOM 619 C CA . TYR A 1 85 ? 12.688 -0.251 11.359 1.00 92.62 85 TYR A CA 1
ATOM 620 C C . TYR A 1 85 ? 11.242 0.173 11.043 1.00 92.62 85 TYR A C 1
ATOM 622 O O . TYR A 1 85 ? 10.420 -0.673 10.685 1.00 92.62 85 TYR A O 1
ATOM 630 N N . VAL A 1 86 ? 10.933 1.473 11.130 1.00 93.81 86 VAL A N 1
ATOM 631 C CA . VAL A 1 86 ? 9.597 2.016 10.825 1.00 93.81 86 VAL A CA 1
ATOM 632 C C . VAL A 1 86 ? 9.243 1.837 9.346 1.00 93.81 86 VAL A C 1
ATOM 634 O O . VAL A 1 86 ? 8.101 1.506 9.028 1.00 93.81 86 VAL A O 1
ATOM 637 N N . PHE A 1 87 ? 10.202 2.017 8.437 1.00 95.31 87 PHE A N 1
ATOM 638 C CA . PHE A 1 87 ? 9.999 1.863 6.996 1.00 95.31 87 PHE A CA 1
ATOM 639 C C . PHE A 1 87 ? 9.746 0.401 6.605 1.00 95.31 87 PHE A C 1
ATOM 641 O O . PHE A 1 87 ? 8.823 0.133 5.835 1.00 95.31 87 PHE A O 1
ATOM 648 N N . ASP A 1 88 ? 10.492 -0.547 7.177 1.00 94.81 88 ASP A N 1
ATOM 649 C CA . ASP A 1 88 ? 10.301 -1.980 6.924 1.00 9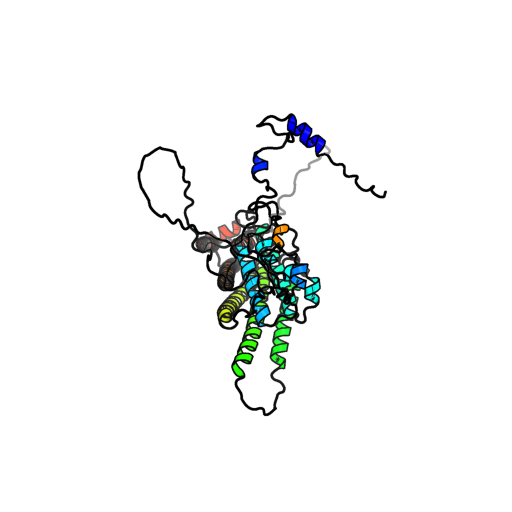4.81 88 ASP A CA 1
ATOM 650 C C . ASP A 1 88 ? 8.982 -2.497 7.533 1.00 94.81 88 ASP A C 1
ATOM 652 O O . ASP A 1 88 ? 8.286 -3.309 6.922 1.00 94.81 88 ASP A O 1
ATOM 656 N N . ALA A 1 89 ? 8.587 -1.991 8.707 1.00 94.31 89 ALA A N 1
ATOM 657 C CA . ALA A 1 89 ? 7.271 -2.255 9.294 1.00 94.31 89 ALA A CA 1
ATOM 658 C C . ALA A 1 89 ? 6.125 -1.680 8.435 1.00 94.31 89 ALA A C 1
ATOM 660 O O . ALA A 1 89 ? 5.109 -2.341 8.215 1.00 94.31 89 ALA A O 1
ATOM 661 N N . LEU A 1 90 ? 6.299 -0.477 7.876 1.00 95.69 90 LEU A N 1
ATOM 662 C CA . LEU A 1 90 ? 5.314 0.129 6.977 1.00 95.69 90 LEU A CA 1
ATOM 663 C C . LEU A 1 90 ? 5.199 -0.637 5.649 1.00 95.69 90 LEU A C 1
ATOM 665 O O . LEU A 1 90 ? 4.089 -0.817 5.151 1.00 95.69 90 LEU A O 1
ATOM 669 N N . LEU A 1 91 ? 6.314 -1.153 5.120 1.00 95.62 91 LEU A N 1
ATOM 670 C CA . LEU A 1 91 ? 6.334 -2.060 3.967 1.00 95.62 91 LEU A CA 1
ATOM 671 C C . LEU A 1 91 ? 5.541 -3.349 4.254 1.00 95.62 91 LEU A C 1
ATOM 673 O O . LEU A 1 91 ? 4.807 -3.823 3.389 1.00 95.62 91 LEU A O 1
ATOM 677 N N . ALA A 1 92 ? 5.621 -3.886 5.477 1.00 95.44 92 ALA A N 1
ATOM 678 C CA . ALA A 1 92 ? 4.815 -5.033 5.899 1.00 95.44 92 ALA A CA 1
ATOM 679 C C . ALA A 1 92 ? 3.317 -4.716 6.003 1.00 95.44 92 ALA A C 1
ATOM 681 O O . ALA A 1 92 ? 2.481 -5.536 5.609 1.00 95.44 92 ALA A O 1
ATOM 682 N N . CYS A 1 93 ? 2.952 -3.515 6.450 1.00 95.31 93 CYS A N 1
ATOM 683 C CA . CYS A 1 93 ? 1.569 -3.046 6.387 1.00 95.31 93 CYS A CA 1
ATOM 684 C C . CYS A 1 93 ? 1.067 -2.887 4.939 1.00 95.31 93 CYS A C 1
ATOM 686 O O . CYS A 1 93 ? -0.048 -3.310 4.640 1.00 95.31 93 CYS A O 1
ATOM 688 N N . GLU A 1 94 ? 1.884 -2.349 4.031 1.00 95.31 94 GLU A N 1
ATOM 689 C CA . GLU A 1 94 ? 1.556 -2.199 2.603 1.00 95.31 94 GLU A CA 1
ATOM 690 C C . GLU A 1 94 ? 1.395 -3.564 1.906 1.00 95.31 94 GLU A C 1
ATOM 692 O O . GLU A 1 94 ? 0.387 -3.802 1.245 1.00 95.31 94 GLU A O 1
ATOM 697 N N . ALA A 1 95 ? 2.303 -4.517 2.148 1.00 94.88 95 ALA A N 1
ATOM 698 C CA . ALA A 1 95 ? 2.169 -5.900 1.676 1.00 94.88 95 ALA A CA 1
ATOM 699 C C . ALA A 1 95 ? 0.907 -6.590 2.230 1.00 94.88 95 ALA A C 1
ATOM 701 O O . ALA A 1 95 ? 0.219 -7.310 1.512 1.00 94.88 95 ALA A O 1
ATOM 702 N N . THR A 1 96 ? 0.539 -6.320 3.488 1.00 93.75 96 THR A N 1
ATOM 703 C CA . THR A 1 96 ? -0.704 -6.853 4.074 1.00 93.75 96 THR A CA 1
ATOM 704 C C . THR A 1 96 ? -1.956 -6.246 3.438 1.00 93.75 96 THR A C 1
ATOM 706 O O . THR A 1 96 ? -2.941 -6.951 3.233 1.00 93.75 96 THR A O 1
ATOM 709 N N . TRP A 1 97 ? -1.924 -4.958 3.091 1.00 93.19 97 TRP A N 1
ATOM 710 C CA . TRP A 1 97 ? -2.995 -4.304 2.336 1.00 93.19 97 TRP A CA 1
ATOM 711 C C . TRP A 1 97 ? -3.131 -4.891 0.922 1.00 93.19 97 TRP A C 1
ATOM 713 O O . TRP A 1 97 ? -4.244 -5.176 0.491 1.00 93.19 97 TRP A O 1
ATOM 723 N N . HIS A 1 98 ? -2.014 -5.194 0.248 1.00 92.19 98 HIS A N 1
ATOM 724 C CA . HIS A 1 98 ? -2.003 -5.907 -1.039 1.00 92.19 98 HIS A CA 1
ATOM 725 C C . HIS A 1 98 ? -2.666 -7.300 -0.988 1.00 92.19 98 HIS A C 1
ATOM 727 O O . HIS A 1 98 ? -3.115 -7.779 -2.025 1.00 92.19 98 HIS A O 1
ATOM 733 N N . GLY A 1 99 ? -2.768 -7.925 0.191 1.00 87.88 99 GLY A N 1
ATOM 734 C CA . GLY A 1 99 ? -3.514 -9.168 0.442 1.00 87.88 99 GLY A CA 1
ATOM 735 C C . GLY A 1 99 ? -4.988 -8.969 0.836 1.00 87.88 99 GLY A C 1
ATOM 736 O O . GLY A 1 99 ? -5.524 -9.762 1.611 1.00 87.88 99 GLY A O 1
ATOM 737 N N . GLY A 1 100 ? -5.626 -7.879 0.397 1.00 87.56 100 GLY A N 1
ATOM 738 C CA . GLY A 1 100 ? -7.067 -7.638 0.563 1.00 87.56 100 GLY A CA 1
ATOM 739 C C . GLY A 1 100 ? -7.521 -7.193 1.960 1.00 87.56 100 GLY A C 1
ATOM 740 O O . GLY A 1 100 ? -8.717 -7.134 2.232 1.00 87.56 100 GLY A O 1
ATOM 741 N N . GLN A 1 101 ? -6.603 -6.868 2.874 1.00 89.31 101 GLN A N 1
ATOM 742 C CA . GLN A 1 101 ? -6.953 -6.351 4.206 1.00 89.31 101 GLN A CA 1
ATOM 743 C C . GLN A 1 101 ? -7.274 -4.852 4.159 1.00 89.31 101 GLN A C 1
ATOM 745 O O . GLN A 1 101 ? -6.747 -4.133 3.319 1.00 89.31 101 GLN A O 1
ATOM 750 N N . ALA A 1 102 ? -8.094 -4.336 5.080 1.00 88.75 102 ALA A N 1
ATOM 751 C CA . ALA A 1 102 ? -8.508 -2.931 5.036 1.00 88.75 102 ALA A CA 1
ATOM 752 C C . ALA A 1 102 ? -7.354 -1.963 5.369 1.00 88.75 102 ALA A C 1
ATOM 754 O O . ALA A 1 102 ? -6.641 -2.137 6.361 1.00 88.75 102 ALA A O 1
ATOM 755 N N . LEU A 1 103 ? -7.234 -0.891 4.578 1.00 89.62 103 LEU A N 1
ATOM 756 C CA . LEU A 1 103 ? -6.196 0.148 4.674 1.00 89.62 103 LEU A CA 1
ATOM 757 C C . LEU A 1 103 ? -6.082 0.776 6.082 1.00 89.62 103 LEU A C 1
ATOM 759 O O . LEU A 1 103 ? -4.985 1.053 6.575 1.00 89.62 103 LEU A O 1
ATOM 763 N N . ALA A 1 104 ? -7.227 0.955 6.747 1.00 89.06 104 ALA A N 1
ATOM 764 C CA . ALA A 1 104 ? -7.347 1.470 8.110 1.00 89.06 104 ALA A CA 1
ATOM 765 C C . ALA A 1 104 ? -6.655 0.584 9.165 1.00 89.06 104 ALA A C 1
ATOM 767 O O . ALA A 1 104 ? -6.096 1.093 10.136 1.00 89.06 104 ALA A O 1
ATOM 768 N N . THR A 1 105 ? -6.685 -0.735 8.964 1.00 88.94 105 THR A N 1
ATOM 769 C CA . THR A 1 105 ? -6.126 -1.758 9.868 1.00 88.94 105 THR A CA 1
ATOM 770 C C . THR A 1 105 ? -4.707 -2.197 9.508 1.00 88.94 105 THR A C 1
ATOM 772 O O . THR A 1 105 ? -4.119 -3.009 10.220 1.00 88.94 105 THR A O 1
ATOM 775 N N . THR A 1 106 ? -4.153 -1.670 8.416 1.00 92.62 106 THR A N 1
ATOM 776 C CA . THR A 1 106 ? -2.805 -1.977 7.927 1.00 92.62 106 THR A CA 1
ATOM 777 C C . THR A 1 106 ? -1.961 -0.707 7.872 1.00 92.62 106 THR A C 1
ATOM 779 O O . THR A 1 106 ? -1.383 -0.319 8.884 1.00 92.62 106 THR A O 1
ATOM 782 N N . VAL A 1 107 ? -1.897 -0.022 6.730 1.00 93.88 107 VAL A N 1
ATOM 783 C CA . VAL A 1 107 ? -1.003 1.119 6.472 1.00 93.88 107 VAL A CA 1
ATOM 784 C C . VAL A 1 107 ? -1.248 2.263 7.462 1.00 93.88 107 VAL A C 1
ATOM 786 O O . VAL A 1 107 ? -0.299 2.793 8.038 1.00 93.88 107 VAL A O 1
ATOM 789 N N . TYR A 1 108 ? -2.511 2.592 7.751 1.00 92.56 108 TYR A N 1
ATOM 790 C CA . TYR A 1 108 ? -2.848 3.676 8.682 1.00 92.56 108 TYR A CA 1
ATOM 791 C C . TYR A 1 108 ? -2.764 3.276 10.166 1.00 92.56 108 TYR A C 1
ATOM 793 O O . TYR A 1 108 ? -3.084 4.093 11.025 1.00 92.56 108 TYR A O 1
ATOM 801 N N . THR A 1 109 ? -2.275 2.081 10.520 1.00 92.12 109 THR A N 1
ATOM 802 C CA . THR A 1 109 ? -1.798 1.835 11.902 1.00 92.12 109 THR A CA 1
ATOM 803 C C . THR A 1 109 ? -0.527 2.633 12.216 1.00 92.12 109 THR A C 1
ATOM 805 O O . THR A 1 109 ? -0.233 2.894 13.382 1.00 92.12 109 THR A O 1
ATOM 808 N N . CYS A 1 110 ? 0.197 3.078 11.181 1.00 93.50 110 CYS A N 1
ATOM 809 C CA . CYS A 1 110 ? 1.315 4.005 11.294 1.00 93.50 110 CYS A CA 1
ATOM 810 C C . CYS A 1 110 ? 0.824 5.404 11.698 1.00 93.50 110 CYS A C 1
ATOM 812 O O . CYS A 1 110 ? 0.090 6.063 10.960 1.00 93.50 110 CYS A O 1
ATOM 814 N N . LEU A 1 111 ? 1.268 5.886 12.858 1.00 92.19 111 LEU A N 1
ATOM 815 C CA . LEU A 1 111 ? 0.895 7.184 13.423 1.00 92.19 111 LEU A CA 1
ATOM 816 C C . LEU A 1 111 ? 1.368 8.359 12.551 1.00 92.19 111 LEU A C 1
ATOM 818 O O . LEU A 1 111 ? 0.673 9.369 12.467 1.00 92.19 111 LEU A O 1
ATOM 822 N N . TYR A 1 112 ? 2.495 8.208 11.845 1.00 91.44 112 TYR A N 1
ATOM 823 C CA . TYR A 1 112 ? 3.016 9.221 10.919 1.00 91.44 112 TYR A CA 1
ATOM 824 C C . TYR A 1 112 ? 2.120 9.450 9.688 1.00 91.44 112 TYR A C 1
ATOM 826 O O . TYR A 1 112 ? 2.228 10.486 9.045 1.00 91.44 112 TYR A O 1
ATOM 834 N N . MET A 1 113 ? 1.205 8.525 9.368 1.00 90.94 113 MET A N 1
ATOM 835 C CA . MET A 1 113 ? 0.300 8.655 8.215 1.00 90.94 113 MET A CA 1
ATOM 836 C C . MET A 1 113 ? -0.926 9.550 8.490 1.00 90.94 113 MET A C 1
ATOM 838 O O . MET A 1 113 ? -1.674 9.844 7.558 1.00 90.94 113 MET A O 1
ATOM 842 N N . HIS A 1 114 ? -1.154 9.980 9.741 1.00 88.88 114 HIS A N 1
ATOM 843 C CA . HIS A 1 114 ? -2.332 10.779 10.134 1.00 88.88 114 HIS A CA 1
ATOM 844 C C . HIS A 1 114 ? -2.085 12.283 10.221 1.00 88.88 114 HIS A C 1
ATOM 846 O O . HIS A 1 114 ? -3.019 13.050 10.008 1.00 88.88 114 HIS A O 1
ATOM 852 N N . ASP A 1 115 ? -0.872 12.699 10.582 1.00 85.44 115 ASP A N 1
ATOM 853 C CA . ASP A 1 115 ? -0.542 14.090 10.906 1.00 85.44 115 ASP A CA 1
ATOM 854 C C . ASP A 1 115 ? 0.613 14.564 10.017 1.00 85.44 115 ASP A C 1
ATOM 856 O O . ASP A 1 115 ? 1.788 14.297 10.282 1.00 85.44 115 ASP A O 1
ATOM 860 N N . TRP A 1 116 ? 0.242 15.196 8.901 1.00 82.94 116 TRP A N 1
ATOM 861 C CA . TRP A 1 116 ? 1.172 15.593 7.847 1.00 82.94 116 TRP A CA 1
ATOM 862 C C . TRP A 1 116 ? 1.891 16.911 8.144 1.00 82.94 116 TRP A C 1
ATOM 864 O O . TRP A 1 116 ? 3.094 17.011 7.918 1.00 82.94 116 TRP A O 1
ATOM 874 N N . GLU A 1 117 ? 1.186 17.899 8.703 1.00 85.19 117 GLU A N 1
ATOM 875 C CA . GLU A 1 117 ? 1.771 19.192 9.095 1.00 85.19 117 GLU A CA 1
ATOM 876 C C . GLU A 1 117 ? 2.907 18.980 10.108 1.00 85.19 117 GLU A C 1
ATOM 878 O O . GLU A 1 117 ? 3.982 19.571 10.005 1.00 85.19 117 GLU A O 1
ATOM 883 N N . ARG A 1 118 ? 2.724 18.032 11.034 1.00 86.94 118 ARG A N 1
ATOM 884 C CA . ARG A 1 118 ? 3.751 17.626 11.994 1.00 86.94 118 ARG A CA 1
ATOM 885 C C . ARG A 1 118 ? 5.012 17.037 11.350 1.00 86.94 118 ARG A C 1
ATOM 887 O O . ARG A 1 118 ? 6.089 17.174 11.930 1.00 86.94 118 ARG A O 1
ATOM 894 N N . LEU A 1 119 ? 4.923 16.405 10.177 1.00 86.31 119 LEU A N 1
ATOM 895 C CA . LEU A 1 119 ? 6.098 15.886 9.462 1.00 86.31 119 LEU A CA 1
ATOM 896 C C . LEU A 1 119 ? 6.946 16.995 8.822 1.00 86.31 119 LEU A C 1
ATOM 898 O O . LEU A 1 119 ? 8.126 16.766 8.568 1.00 86.31 119 LEU A O 1
ATOM 902 N N . GLU A 1 120 ? 6.409 18.203 8.621 1.00 83.94 120 GLU A N 1
ATOM 903 C CA . GLU A 1 120 ? 7.199 19.353 8.148 1.00 83.94 120 GLU A CA 1
ATOM 904 C C . GLU A 1 120 ? 8.181 19.869 9.212 1.00 83.94 120 GLU A C 1
ATOM 906 O O . GLU A 1 120 ? 9.201 20.467 8.877 1.00 83.94 120 GLU A O 1
ATOM 911 N N . ALA A 1 121 ? 7.926 19.577 10.492 1.00 85.31 121 ALA A N 1
ATOM 912 C CA . ALA A 1 121 ? 8.836 19.876 11.598 1.00 85.31 121 ALA A CA 1
ATOM 913 C C . ALA A 1 121 ? 9.965 18.834 11.777 1.00 85.31 121 ALA A C 1
ATOM 915 O O . ALA A 1 121 ? 10.786 18.969 12.689 1.00 85.31 121 ALA A O 1
ATOM 916 N N . ALA A 1 122 ? 10.022 17.781 10.951 1.00 84.06 122 ALA A N 1
ATOM 917 C CA . ALA A 1 122 ? 11.079 16.775 11.025 1.00 84.06 122 ALA A CA 1
ATOM 918 C C . ALA A 1 122 ? 12.430 17.335 10.540 1.00 84.06 122 ALA A C 1
ATOM 920 O O . ALA A 1 122 ? 12.522 17.989 9.504 1.00 84.06 122 ALA A O 1
ATOM 921 N N . ARG A 1 123 ? 13.514 17.032 11.267 1.00 80.25 123 ARG A N 1
ATOM 922 C CA . ARG A 1 123 ? 14.869 17.527 10.946 1.00 80.25 123 ARG A CA 1
ATOM 923 C C . ARG A 1 123 ? 15.438 16.952 9.641 1.00 80.25 123 ARG A C 1
ATOM 925 O O . ARG A 1 123 ? 16.284 17.590 9.020 1.00 80.25 123 ARG A O 1
ATOM 932 N N . SER A 1 124 ? 15.022 15.744 9.259 1.00 83.31 124 SER A N 1
ATOM 933 C CA . SER A 1 124 ? 15.479 15.066 8.043 1.00 83.31 124 SER A CA 1
ATOM 934 C C . SER A 1 124 ? 14.379 15.071 6.974 1.00 83.31 124 SER A C 1
ATOM 936 O O . SER A 1 124 ? 13.260 14.642 7.272 1.00 83.31 124 SER A O 1
ATOM 938 N N . PRO A 1 125 ? 14.681 15.459 5.717 1.00 89.38 125 PRO A N 1
ATOM 939 C CA . PRO A 1 125 ? 13.714 15.386 4.620 1.00 89.38 125 PRO A CA 1
ATOM 940 C C . PRO A 1 125 ? 13.332 13.939 4.268 1.00 89.38 125 PRO A C 1
ATOM 942 O O . PRO A 1 125 ? 12.271 13.707 3.689 1.00 89.38 125 PRO A O 1
ATOM 945 N N . VAL A 1 126 ? 14.165 12.959 4.645 1.00 92.12 126 VAL A N 1
ATOM 946 C CA . VAL A 1 126 ? 14.000 11.533 4.322 1.00 92.12 126 VAL A CA 1
ATOM 947 C C . VAL A 1 126 ? 12.700 10.968 4.889 1.00 92.12 126 VAL A C 1
ATOM 949 O O . VAL A 1 126 ? 11.973 10.268 4.187 1.00 92.12 126 VAL A O 1
ATOM 952 N N . VAL A 1 127 ? 12.383 11.299 6.145 1.00 91.06 127 VAL A N 1
ATOM 953 C CA . VAL A 1 127 ? 11.201 10.783 6.853 1.00 91.06 127 VAL A CA 1
ATOM 954 C C . VAL A 1 127 ? 9.920 11.238 6.154 1.00 91.06 127 VAL A C 1
ATOM 956 O O . VAL A 1 127 ? 9.071 10.412 5.816 1.00 91.06 127 VAL A O 1
ATOM 959 N N . ARG A 1 128 ? 9.815 12.540 5.858 1.00 91.12 128 ARG A N 1
ATOM 960 C CA . ARG A 1 128 ? 8.683 13.104 5.116 1.00 91.12 128 ARG A CA 1
ATOM 961 C C . ARG A 1 128 ? 8.584 12.489 3.716 1.00 91.12 128 ARG A C 1
ATOM 963 O O . ARG A 1 128 ? 7.531 11.961 3.369 1.00 91.12 128 ARG A O 1
ATOM 970 N N . ALA A 1 129 ? 9.670 12.507 2.940 1.00 92.19 129 ALA A N 1
ATOM 971 C CA . ALA A 1 129 ? 9.686 12.006 1.564 1.00 92.19 129 ALA A CA 1
ATOM 972 C C . ALA A 1 129 ? 9.289 10.523 1.459 1.00 92.19 129 ALA A C 1
ATOM 974 O O . ALA A 1 129 ? 8.561 10.142 0.542 1.00 92.19 129 ALA A O 1
ATOM 975 N N . TYR A 1 130 ? 9.714 9.684 2.411 1.00 93.69 130 TYR A N 1
ATOM 976 C CA . TYR A 1 130 ? 9.346 8.269 2.430 1.00 93.69 130 TYR A CA 1
ATOM 977 C C . TYR A 1 130 ? 7.848 8.064 2.704 1.00 93.69 130 TYR A C 1
ATOM 979 O O . TYR A 1 130 ? 7.198 7.300 1.990 1.00 93.69 130 TYR A O 1
ATOM 987 N N . PHE A 1 131 ? 7.265 8.762 3.687 1.00 92.81 131 PHE A N 1
ATOM 988 C CA . PHE A 1 131 ? 5.822 8.667 3.945 1.00 92.81 131 PHE A CA 1
ATOM 989 C C . PHE A 1 131 ? 4.982 9.261 2.798 1.00 92.81 131 PHE A C 1
ATOM 991 O O . PHE A 1 131 ? 3.945 8.690 2.453 1.00 92.81 131 PHE A O 1
ATOM 998 N N . GLU A 1 132 ? 5.454 10.329 2.141 1.00 90.56 132 GLU A N 1
ATOM 999 C CA . GLU A 1 132 ? 4.850 10.867 0.909 1.00 90.56 132 GLU A CA 1
ATOM 1000 C C . GLU A 1 132 ? 4.825 9.806 -0.201 1.00 90.56 132 GLU A C 1
ATOM 1002 O O . GLU A 1 132 ? 3.793 9.566 -0.830 1.00 90.56 132 GLU A O 1
ATOM 1007 N N . ALA A 1 133 ? 5.944 9.102 -0.389 1.00 91.38 133 ALA A N 1
ATOM 1008 C CA . ALA A 1 133 ? 6.072 8.037 -1.373 1.00 91.38 133 ALA A CA 1
ATOM 1009 C C . ALA A 1 133 ? 5.183 6.822 -1.074 1.00 91.38 133 ALA A C 1
ATOM 1011 O O . ALA A 1 133 ? 4.624 6.251 -2.008 1.00 91.38 133 ALA A O 1
ATOM 1012 N N . VAL A 1 134 ? 5.003 6.433 0.195 1.00 92.94 134 VAL A N 1
ATOM 1013 C CA . VAL A 1 134 ? 4.079 5.342 0.568 1.00 92.94 134 VAL A CA 1
ATOM 1014 C C . VAL A 1 134 ? 2.624 5.741 0.326 1.00 92.94 134 VAL A C 1
ATOM 1016 O O . VAL A 1 134 ? 1.874 4.956 -0.254 1.00 92.94 134 VAL A O 1
ATOM 1019 N N . ARG A 1 135 ? 2.226 6.969 0.689 1.00 90.56 135 ARG A N 1
ATOM 1020 C CA . ARG A 1 135 ? 0.900 7.521 0.351 1.00 90.56 135 ARG A CA 1
ATOM 1021 C C . ARG A 1 135 ? 0.654 7.478 -1.160 1.00 90.56 135 ARG A C 1
ATOM 1023 O O . ARG A 1 135 ? -0.347 6.925 -1.613 1.00 90.56 135 ARG A O 1
ATOM 1030 N N . CYS A 1 136 ? 1.624 7.963 -1.932 1.00 90.12 136 CYS A N 1
ATOM 1031 C CA . CYS A 1 136 ? 1.592 7.972 -3.389 1.00 90.12 136 CYS A CA 1
ATOM 1032 C C . CYS A 1 136 ? 1.549 6.550 -3.994 1.00 90.12 136 CYS A C 1
ATOM 1034 O O . CYS A 1 136 ? 0.783 6.306 -4.927 1.00 90.12 136 CYS A O 1
ATOM 1036 N N . SER A 1 137 ? 2.295 5.590 -3.431 1.00 91.19 137 SER A N 1
ATOM 1037 C CA . SER A 1 137 ? 2.250 4.160 -3.789 1.00 91.19 137 SER A CA 1
ATOM 1038 C C . SER A 1 137 ? 0.845 3.587 -3.581 1.00 91.19 137 SER A C 1
ATOM 1040 O O . SER A 1 137 ? 0.236 3.082 -4.524 1.00 91.19 137 SER A O 1
ATOM 1042 N N . CYS A 1 138 ? 0.262 3.778 -2.392 1.00 92.25 138 CYS A N 1
ATOM 1043 C CA . CYS A 1 138 ? -1.086 3.302 -2.073 1.00 92.25 138 CYS A CA 1
ATOM 1044 C C . CYS A 1 138 ? -2.153 3.942 -2.981 1.00 92.25 138 CYS A C 1
ATOM 1046 O O . CYS A 1 138 ? -3.031 3.255 -3.504 1.00 92.25 138 CYS A O 1
ATOM 1048 N N . ALA A 1 139 ? -2.058 5.247 -3.250 1.00 90.69 139 ALA A N 1
ATOM 1049 C CA . ALA A 1 139 ? -2.941 5.921 -4.199 1.00 90.69 139 ALA A CA 1
ATOM 1050 C C . ALA A 1 139 ? -2.803 5.363 -5.631 1.00 90.69 139 ALA A C 1
ATOM 1052 O O . ALA A 1 139 ? -3.813 5.169 -6.310 1.00 90.69 139 ALA A O 1
ATOM 1053 N N . SER A 1 140 ? -1.581 5.040 -6.066 1.00 88.88 140 SER A N 1
ATOM 1054 C CA . SER A 1 140 ? -1.292 4.453 -7.385 1.00 88.88 140 SER A CA 1
ATOM 1055 C C . SER A 1 140 ? -1.840 3.036 -7.524 1.00 88.88 140 SER A C 1
ATOM 1057 O O . SER A 1 140 ? -2.485 2.727 -8.522 1.00 88.88 140 SER A O 1
ATOM 1059 N N . VAL A 1 141 ? -1.650 2.192 -6.507 1.00 90.75 141 VAL A N 1
ATOM 1060 C CA . VAL A 1 141 ? -2.196 0.828 -6.462 1.00 90.75 141 VAL A CA 1
ATOM 1061 C C . VAL A 1 141 ? -3.724 0.854 -6.440 1.00 90.75 141 VAL A C 1
ATOM 1063 O O . VAL A 1 141 ? -4.351 0.141 -7.216 1.00 90.75 141 VAL A O 1
ATOM 1066 N N . ARG A 1 142 ? -4.350 1.719 -5.631 1.00 89.62 142 ARG A N 1
ATOM 1067 C CA . ARG A 1 142 ? -5.816 1.862 -5.609 1.00 89.62 142 ARG A CA 1
ATOM 1068 C C . ARG A 1 142 ? -6.365 2.328 -6.960 1.00 89.62 142 ARG A C 1
ATOM 1070 O O . ARG A 1 142 ? -7.388 1.811 -7.401 1.00 89.62 142 ARG A O 1
ATOM 1077 N N . TYR A 1 143 ? -5.690 3.269 -7.624 1.00 87.94 143 TYR A N 1
ATOM 1078 C CA . TYR A 1 143 ? -6.041 3.669 -8.987 1.00 87.94 143 TYR A CA 1
ATOM 1079 C C . TYR A 1 143 ? -5.861 2.508 -9.979 1.00 87.94 143 TYR A C 1
ATOM 1081 O O . TYR A 1 143 ? -6.711 2.328 -10.845 1.00 87.94 143 TYR A O 1
ATOM 1089 N N . ALA A 1 144 ? -4.817 1.682 -9.825 1.00 87.62 144 ALA A N 1
ATOM 1090 C CA . ALA A 1 144 ? -4.598 0.487 -10.642 1.00 87.62 144 ALA A CA 1
ATOM 1091 C C . ALA A 1 144 ? -5.756 -0.502 -10.539 1.00 87.62 144 ALA A C 1
ATOM 1093 O O . ALA A 1 144 ? -6.372 -0.824 -11.549 1.00 87.62 144 ALA A O 1
ATOM 1094 N N . VAL A 1 145 ? -6.076 -0.936 -9.320 1.00 89.00 145 VAL A N 1
ATOM 1095 C CA . VAL A 1 145 ? -7.135 -1.920 -9.057 1.00 89.00 145 VAL A CA 1
ATOM 1096 C C . VAL A 1 145 ? -8.483 -1.397 -9.560 1.00 89.00 145 VAL A C 1
ATOM 1098 O O . VAL A 1 145 ? -9.176 -2.088 -10.301 1.00 89.00 145 VAL A O 1
ATOM 1101 N N . SER A 1 146 ? -8.812 -0.135 -9.257 1.00 86.81 146 SER A N 1
ATOM 1102 C CA . SER A 1 146 ? -10.058 0.499 -9.706 1.00 86.81 146 SER A CA 1
ATOM 1103 C C . SER A 1 146 ? -10.142 0.701 -11.225 1.00 86.81 146 SER A C 1
ATOM 1105 O O . SER A 1 146 ? -11.249 0.753 -11.752 1.00 86.81 146 SER A O 1
ATOM 1107 N N . ALA A 1 147 ? -9.018 0.853 -11.933 1.00 85.19 147 ALA A N 1
ATOM 1108 C CA . ALA A 1 147 ? -8.995 1.013 -13.390 1.00 85.19 147 ALA A CA 1
ATOM 1109 C C . ALA A 1 147 ? -8.842 -0.317 -14.152 1.00 85.19 147 ALA A C 1
ATOM 1111 O O . ALA A 1 147 ? -8.999 -0.328 -15.373 1.00 85.19 147 ALA A O 1
ATOM 1112 N N . ALA A 1 148 ? -8.518 -1.409 -13.454 1.00 83.88 148 ALA A N 1
ATOM 1113 C CA . ALA A 1 148 ? -8.383 -2.759 -13.998 1.00 83.88 148 ALA A CA 1
ATOM 1114 C C . ALA A 1 148 ? -9.673 -3.601 -13.898 1.00 83.88 148 ALA A C 1
ATOM 1116 O O . ALA A 1 148 ? -9.641 -4.772 -14.267 1.00 83.88 148 ALA A O 1
ATOM 1117 N N . ASP A 1 149 ? -10.774 -3.004 -13.422 1.00 77.50 149 ASP A N 1
ATOM 1118 C CA . ASP A 1 149 ? -12.108 -3.617 -13.279 1.00 77.50 149 ASP A CA 1
ATOM 1119 C C . ASP A 1 149 ? -12.115 -4.898 -12.418 1.00 77.50 149 ASP A C 1
ATOM 1121 O O . ASP A 1 149 ? -12.720 -5.914 -12.753 1.00 77.50 149 ASP A O 1
ATOM 1125 N N . ILE A 1 150 ? -11.384 -4.854 -11.298 1.00 76.38 150 ILE A N 1
ATOM 1126 C CA . ILE A 1 150 ? -11.317 -5.947 -10.320 1.00 76.38 150 ILE A CA 1
ATOM 1127 C C . ILE A 1 150 ? -12.425 -5.783 -9.272 1.00 76.38 150 ILE A C 1
ATOM 1129 O O . ILE A 1 150 ? -12.656 -4.680 -8.772 1.00 76.38 150 ILE A O 1
ATOM 1133 N N . TYR A 1 151 ? -13.079 -6.891 -8.913 1.00 67.69 151 TYR A N 1
ATOM 1134 C CA . TYR A 1 151 ? -14.194 -6.917 -7.967 1.00 67.69 151 TYR A CA 1
ATOM 1135 C C . TYR A 1 151 ? -13.785 -6.503 -6.541 1.00 67.69 151 TYR A C 1
ATOM 1137 O O . TYR A 1 151 ? -12.855 -7.049 -5.940 1.00 67.69 151 TYR A O 1
ATOM 1145 N N . GLU A 1 152 ? -14.510 -5.522 -5.997 1.00 68.00 152 GLU A N 1
ATOM 1146 C CA . GLU A 1 152 ? -14.331 -5.018 -4.632 1.00 68.00 152 GLU A CA 1
ATOM 1147 C C . GLU A 1 152 ? -14.813 -6.047 -3.589 1.00 68.00 152 GLU A C 1
ATOM 1149 O O . GLU A 1 152 ? -15.741 -6.813 -3.834 1.00 68.00 152 GLU A O 1
ATOM 1154 N N . GLU A 1 153 ? -14.168 -6.062 -2.420 1.00 64.94 153 GLU A N 1
ATOM 1155 C CA . GLU A 1 153 ? -14.415 -6.951 -1.266 1.00 64.94 153 GLU A CA 1
ATOM 1156 C C . GLU A 1 153 ? -14.138 -8.457 -1.469 1.00 64.94 153 GLU A C 1
ATOM 1158 O O . GLU A 1 153 ? -13.965 -9.160 -0.472 1.00 64.94 153 GLU A O 1
ATOM 1163 N N . GLU A 1 154 ? -14.012 -8.945 -2.707 1.00 71.62 154 GLU A N 1
ATOM 1164 C CA . GLU A 1 154 ? -13.530 -10.303 -3.015 1.00 71.62 154 GLU A CA 1
ATOM 1165 C C . GLU A 1 154 ? -11.993 -10.348 -3.086 1.00 71.62 154 GLU A C 1
ATOM 1167 O O . GLU A 1 154 ? -11.348 -11.002 -2.267 1.00 71.62 154 GLU A O 1
ATOM 1172 N N . ASP A 1 155 ? -11.401 -9.599 -4.023 1.00 75.44 155 ASP A N 1
ATOM 1173 C CA . ASP A 1 155 ? -9.947 -9.539 -4.238 1.00 75.44 155 ASP A CA 1
ATOM 1174 C C . ASP A 1 155 ? -9.268 -8.412 -3.434 1.00 75.44 155 ASP A C 1
ATOM 1176 O O . ASP A 1 155 ? -8.097 -8.516 -3.050 1.00 75.44 155 ASP A O 1
ATOM 1180 N N . PHE A 1 156 ? -9.964 -7.286 -3.221 1.00 85.25 156 PHE A N 1
ATOM 1181 C CA . PHE A 1 156 ? -9.362 -6.077 -2.652 1.00 85.25 156 PHE A CA 1
ATOM 1182 C C . PHE A 1 156 ? -10.372 -5.117 -2.014 1.00 85.25 156 PHE A C 1
ATOM 1184 O O . PHE A 1 156 ? -11.496 -4.964 -2.485 1.00 85.25 156 PHE A O 1
ATOM 1191 N N . ILE A 1 157 ? -9.939 -4.391 -0.978 1.00 85.81 157 ILE A N 1
ATOM 1192 C CA . ILE A 1 157 ? -10.743 -3.356 -0.312 1.00 85.81 157 ILE A CA 1
ATOM 1193 C C . ILE A 1 157 ? -10.289 -1.972 -0.803 1.00 85.81 157 ILE A C 1
ATOM 1195 O O . ILE A 1 157 ? -9.233 -1.473 -0.401 1.00 85.81 157 ILE A O 1
ATOM 1199 N N . LEU A 1 158 ? -11.099 -1.336 -1.661 1.00 84.38 158 LEU A N 1
ATOM 1200 C CA . LEU A 1 158 ? -10.842 0.009 -2.205 1.00 84.38 158 LEU A CA 1
ATOM 1201 C C . LEU A 1 158 ? -11.260 1.140 -1.248 1.00 84.38 158 LEU A C 1
ATOM 1203 O O . LEU A 1 158 ? -10.854 2.296 -1.443 1.00 84.38 158 LEU A O 1
ATOM 1207 N N . ALA A 1 159 ? -12.057 0.826 -0.223 1.00 83.81 159 ALA A N 1
ATOM 1208 C CA . ALA A 1 159 ? -12.516 1.763 0.794 1.00 83.81 159 ALA A CA 1
ATOM 1209 C C . ALA A 1 159 ? -11.350 2.368 1.601 1.00 83.81 159 ALA A C 1
ATOM 1211 O O . ALA A 1 159 ? -10.577 1.665 2.254 1.00 83.81 159 ALA A O 1
ATOM 1212 N N . THR A 1 160 ? -11.249 3.702 1.608 1.00 84.25 160 THR A N 1
ATOM 1213 C CA . THR A 1 160 ? -10.185 4.429 2.325 1.00 84.25 160 THR A CA 1
ATOM 1214 C C . THR A 1 160 ? -10.563 4.843 3.747 1.00 84.25 160 THR A C 1
ATOM 1216 O O . THR A 1 160 ? -9.780 5.532 4.386 1.00 84.25 160 THR A O 1
ATOM 1219 N N . SER A 1 161 ? -11.749 4.489 4.259 1.00 81.88 161 SER A N 1
ATOM 1220 C CA . SER A 1 161 ? -12.227 4.873 5.608 1.00 81.88 161 SER A CA 1
ATOM 1221 C C . SER A 1 161 ? -12.122 6.379 5.933 1.00 81.88 161 SER A C 1
ATOM 1223 O O . SER A 1 161 ? -11.932 6.765 7.084 1.00 81.88 161 SER A O 1
ATOM 1225 N N . GLY A 1 162 ? -12.217 7.244 4.916 1.00 81.88 162 GLY A N 1
ATOM 1226 C CA . GLY A 1 162 ? -12.058 8.696 5.062 1.00 81.88 162 GLY A CA 1
ATOM 1227 C C . GLY A 1 162 ? -10.607 9.186 5.169 1.00 81.88 162 GLY A C 1
ATOM 1228 O O . GLY A 1 162 ? -10.391 10.377 5.374 1.00 81.88 162 GLY A O 1
ATOM 1229 N N . PHE A 1 163 ? -9.611 8.309 5.015 1.00 85.62 163 PHE A N 1
ATOM 1230 C CA . PHE A 1 163 ? -8.209 8.706 4.931 1.00 85.62 163 PHE A CA 1
ATOM 1231 C C . PHE A 1 163 ? -7.879 9.332 3.577 1.00 85.62 163 PHE A C 1
ATOM 1233 O O . PHE A 1 163 ? -8.224 8.801 2.517 1.00 85.62 163 PHE A O 1
ATOM 1240 N N . ASP A 1 164 ? -7.146 10.439 3.633 1.00 81.94 164 ASP A N 1
ATOM 1241 C CA . ASP A 1 164 ? -6.506 11.045 2.476 1.00 81.94 164 ASP A CA 1
ATOM 1242 C C . ASP A 1 164 ? -5.190 10.311 2.166 1.00 81.94 164 ASP A C 1
ATOM 1244 O O . ASP A 1 164 ? -4.274 10.277 2.993 1.00 81.94 164 ASP A O 1
ATOM 1248 N N . MET A 1 165 ? -5.101 9.725 0.969 1.00 75.50 165 MET A N 1
ATOM 1249 C CA . MET A 1 165 ? -3.885 9.092 0.441 1.00 75.50 165 MET A CA 1
ATOM 1250 C C . MET A 1 165 ? -3.059 10.035 -0.445 1.00 75.50 165 MET A C 1
ATOM 1252 O O . MET A 1 165 ? -2.012 9.645 -0.949 1.00 75.50 165 MET A O 1
ATOM 1256 N N . GLY A 1 166 ? -3.471 11.293 -0.616 1.00 76.25 166 GLY A N 1
ATOM 1257 C CA . GLY A 1 166 ? -2.831 12.239 -1.523 1.00 76.25 166 GLY A CA 1
ATOM 1258 C C . GLY A 1 166 ? -3.035 11.857 -2.989 1.00 76.25 166 GLY A C 1
ATOM 1259 O O . GLY A 1 166 ? -4.025 11.224 -3.360 1.00 76.25 166 GLY A O 1
ATOM 1260 N N . PHE A 1 167 ? -2.088 12.258 -3.834 1.00 77.25 167 PHE A N 1
ATOM 1261 C CA . PHE A 1 167 ? -2.147 12.006 -5.270 1.00 77.25 167 PHE A CA 1
ATOM 1262 C C . PHE A 1 167 ? -1.410 10.717 -5.636 1.00 77.25 167 PHE A C 1
ATOM 1264 O O . PHE A 1 167 ? -0.323 10.433 -5.132 1.00 77.25 167 PHE A O 1
ATOM 1271 N N . ALA A 1 168 ? -2.004 9.941 -6.540 1.00 76.12 168 ALA A N 1
ATOM 1272 C CA . ALA A 1 168 ? -1.321 8.829 -7.180 1.00 76.12 168 ALA A CA 1
ATOM 1273 C C . ALA A 1 168 ? -0.157 9.344 -8.042 1.00 76.12 168 ALA A C 1
ATOM 1275 O O . ALA A 1 168 ? -0.248 10.418 -8.634 1.00 76.12 168 ALA A O 1
ATOM 1276 N N . ALA A 1 169 ? 0.878 8.521 -8.219 1.00 65.31 169 ALA A N 1
ATOM 1277 C CA . ALA A 1 169 ? 1.926 8.706 -9.231 1.00 65.31 169 ALA A CA 1
ATOM 1278 C C . ALA A 1 169 ? 1.375 8.573 -10.668 1.00 65.31 169 ALA A C 1
ATOM 1280 O O . ALA A 1 169 ? 2.087 8.660 -11.664 1.00 65.31 169 ALA A O 1
ATOM 1281 N N . VAL A 1 170 ? 0.084 8.282 -10.772 1.00 63.78 170 VAL A N 1
ATOM 1282 C CA . VAL A 1 170 ? -0.595 7.757 -11.935 1.00 63.78 170 VAL A CA 1
ATOM 1283 C C . VAL A 1 170 ? -1.790 8.654 -12.206 1.00 63.78 170 VAL A C 1
ATOM 1285 O O . VAL A 1 170 ? -2.705 8.738 -11.389 1.00 63.78 170 VAL A O 1
ATOM 1288 N N . GLY A 1 171 ? -1.782 9.320 -13.357 1.00 67.00 171 GLY A N 1
ATOM 1289 C CA . GLY A 1 171 ? -2.795 10.306 -13.719 1.00 67.00 171 GLY A CA 1
ATOM 1290 C C . GLY A 1 171 ? -2.155 11.638 -14.084 1.00 67.00 171 GLY A C 1
ATOM 1291 O O . GLY A 1 171 ? -1.499 11.728 -15.118 1.00 67.00 171 GLY A O 1
ATOM 1292 N N . ASP A 1 172 ? -2.385 12.659 -13.258 1.00 64.12 172 ASP A N 1
ATOM 1293 C CA . ASP A 1 172 ? -1.945 14.042 -13.485 1.00 64.12 172 ASP A CA 1
ATOM 1294 C C . ASP A 1 172 ? -0.400 14.162 -13.493 1.00 64.12 172 ASP A C 1
ATOM 1296 O O . ASP A 1 172 ? 0.224 13.938 -12.446 1.00 64.12 172 ASP A O 1
ATOM 1300 N N . PRO A 1 173 ? 0.234 14.508 -14.637 1.00 64.44 173 PRO A N 1
ATOM 1301 C CA . PRO A 1 173 ? 1.691 14.570 -14.755 1.00 64.44 173 PRO A CA 1
ATOM 1302 C C . PRO A 1 173 ? 2.352 15.538 -13.770 1.00 64.44 173 PRO A C 1
ATOM 1304 O O . PRO A 1 173 ? 3.411 15.222 -13.236 1.00 64.44 173 PRO A O 1
ATOM 1307 N N . GLU A 1 174 ? 1.727 16.686 -13.485 1.00 62.25 174 GLU A N 1
ATOM 1308 C CA . GLU A 1 174 ? 2.326 17.716 -12.621 1.00 62.25 174 GLU A CA 1
ATOM 1309 C C . GLU A 1 174 ? 2.409 17.266 -11.155 1.00 62.25 174 GLU A C 1
ATOM 1311 O O . GLU A 1 174 ? 3.326 17.644 -10.427 1.00 62.25 174 GLU A O 1
ATOM 1316 N N . ARG A 1 175 ? 1.461 16.431 -10.709 1.00 62.97 175 ARG A N 1
ATOM 1317 C CA . ARG A 1 175 ? 1.370 15.975 -9.310 1.00 62.97 175 ARG A CA 1
ATOM 1318 C C . ARG A 1 175 ? 2.210 14.736 -9.033 1.00 62.97 175 ARG A C 1
ATOM 1320 O O . ARG A 1 175 ? 2.681 14.564 -7.910 1.00 62.97 175 ARG A O 1
ATOM 1327 N N . ARG A 1 176 ? 2.417 13.899 -10.051 1.00 65.69 176 ARG A N 1
ATOM 1328 C CA . ARG A 1 176 ? 3.292 12.720 -10.007 1.00 65.69 176 ARG A CA 1
ATOM 1329 C C . ARG A 1 176 ? 4.711 13.081 -9.572 1.00 65.69 176 ARG A C 1
ATOM 1331 O O . ARG A 1 176 ? 5.279 12.432 -8.695 1.00 65.69 176 ARG A O 1
ATOM 1338 N N . ASP A 1 177 ? 5.267 14.129 -10.173 1.00 72.19 177 ASP A N 1
ATOM 1339 C CA . ASP A 1 177 ? 6.691 14.435 -10.056 1.00 72.19 177 ASP A CA 1
ATOM 1340 C C . ASP A 1 177 ? 7.076 14.977 -8.659 1.00 72.19 177 ASP A C 1
ATOM 1342 O O . ASP A 1 177 ? 8.247 14.921 -8.289 1.00 72.19 177 ASP A O 1
ATOM 1346 N N . VAL A 1 178 ? 6.110 15.415 -7.834 1.00 83.19 178 VAL A N 1
ATOM 1347 C CA . VAL A 1 178 ? 6.347 15.944 -6.473 1.00 83.19 178 VAL A CA 1
ATOM 1348 C C . VAL A 1 178 ? 6.917 14.880 -5.529 1.00 83.19 178 VAL A C 1
ATOM 1350 O O . VAL A 1 178 ? 7.959 15.099 -4.909 1.00 83.19 178 VAL A O 1
ATOM 1353 N N . ALA A 1 179 ? 6.281 13.706 -5.444 1.00 84.81 179 ALA A N 1
ATOM 1354 C CA . ALA A 1 179 ? 6.732 12.634 -4.553 1.00 84.81 179 ALA A CA 1
ATOM 1355 C C . ALA A 1 179 ? 8.098 12.071 -4.991 1.00 84.81 179 ALA A C 1
ATOM 1357 O O . ALA A 1 179 ? 8.959 11.784 -4.155 1.00 84.81 179 ALA A O 1
ATOM 1358 N N . LEU A 1 180 ? 8.330 11.972 -6.306 1.00 89.44 180 LEU A N 1
ATOM 1359 C CA . LEU A 1 180 ? 9.615 11.555 -6.864 1.00 89.44 180 LEU A CA 1
ATOM 1360 C C . LEU A 1 180 ? 10.718 12.594 -6.602 1.00 89.44 180 LEU A C 1
ATOM 1362 O O . LEU A 1 180 ? 11.822 12.217 -6.212 1.00 89.44 180 LEU A O 1
ATOM 1366 N N . ALA A 1 181 ? 10.427 13.890 -6.755 1.00 90.81 181 ALA A N 1
ATOM 1367 C CA . ALA A 1 181 ? 11.361 14.967 -6.433 1.00 90.81 181 ALA A CA 1
ATOM 1368 C C . ALA A 1 181 ? 11.722 14.985 -4.938 1.00 90.81 181 ALA A C 1
ATOM 1370 O O . ALA A 1 181 ? 12.898 15.113 -4.600 1.00 90.81 181 ALA A O 1
ATOM 1371 N N . GLY A 1 182 ? 10.744 14.772 -4.049 1.00 91.12 182 GLY A N 1
ATOM 1372 C CA . GLY A 1 182 ? 10.975 14.627 -2.609 1.00 91.12 182 GLY A CA 1
ATOM 1373 C C . GLY A 1 182 ? 11.909 13.459 -2.277 1.00 91.12 182 GLY A C 1
ATOM 1374 O O . GLY A 1 182 ? 12.874 13.631 -1.531 1.00 91.12 182 GLY A O 1
ATOM 1375 N N . LEU A 1 183 ? 11.688 12.287 -2.884 1.00 93.06 183 LEU A N 1
ATOM 1376 C CA . LEU A 1 183 ? 12.582 11.134 -2.731 1.00 93.06 183 LEU A CA 1
ATOM 1377 C C . LEU A 1 183 ? 13.994 11.395 -3.278 1.00 93.06 183 LEU A C 1
ATOM 1379 O O . LEU A 1 183 ? 14.970 10.989 -2.652 1.00 93.06 183 LEU A O 1
ATOM 1383 N N . ARG A 1 184 ? 14.128 12.074 -4.424 1.00 94.62 184 ARG A N 1
ATOM 1384 C CA . ARG A 1 184 ? 15.439 12.429 -4.996 1.00 94.62 184 ARG A CA 1
ATOM 1385 C C . ARG A 1 184 ? 16.192 13.435 -4.128 1.00 94.62 184 ARG A C 1
ATOM 1387 O O . ARG A 1 184 ? 17.389 13.273 -3.931 1.00 94.62 184 ARG A O 1
ATOM 1394 N N . ALA A 1 185 ? 15.500 14.416 -3.549 1.00 93.56 185 ALA A N 1
ATOM 1395 C CA . ALA A 1 185 ? 16.092 15.327 -2.572 1.00 93.56 185 ALA A CA 1
ATOM 1396 C C . ALA A 1 185 ? 16.559 14.583 -1.305 1.00 93.56 185 ALA A C 1
ATOM 1398 O O . ALA A 1 185 ? 17.639 14.867 -0.792 1.00 93.56 185 ALA A O 1
ATOM 1399 N N . ALA A 1 186 ? 15.791 13.593 -0.836 1.00 93.56 186 ALA A N 1
ATOM 1400 C CA . ALA A 1 186 ? 16.185 12.722 0.271 1.00 93.56 186 ALA A CA 1
ATOM 1401 C C . ALA A 1 186 ? 17.401 11.830 -0.062 1.00 93.56 186 ALA A C 1
ATOM 1403 O O . ALA A 1 186 ? 18.272 11.662 0.788 1.00 93.56 186 ALA A O 1
ATOM 1404 N N . GLU A 1 187 ? 17.494 11.297 -1.287 1.00 95.00 187 GLU A N 1
ATOM 1405 C CA . GLU A 1 187 ? 18.673 10.562 -1.771 1.00 95.00 187 GLU A CA 1
ATOM 1406 C C . GLU A 1 187 ? 19.926 11.454 -1.779 1.00 95.00 187 GLU A C 1
ATOM 1408 O O . GLU A 1 187 ? 20.946 11.066 -1.210 1.00 95.00 187 GLU A O 1
ATOM 1413 N N . THR A 1 188 ? 19.847 12.658 -2.356 1.00 93.81 188 THR A N 1
ATOM 1414 C CA . THR A 1 188 ? 20.967 13.614 -2.365 1.00 93.81 188 THR A CA 1
ATOM 1415 C C . THR A 1 188 ? 21.392 13.999 -0.947 1.00 93.81 188 THR A C 1
ATOM 1417 O O . THR A 1 188 ? 22.579 13.965 -0.643 1.00 93.81 188 THR A O 1
ATOM 1420 N N . TRP A 1 189 ? 20.437 14.286 -0.055 1.00 93.06 189 TRP A N 1
ATOM 1421 C CA . TRP A 1 189 ? 20.721 14.663 1.334 1.00 93.06 189 TRP A CA 1
ATOM 1422 C C . TRP A 1 189 ? 21.476 13.572 2.109 1.00 93.06 189 TRP A C 1
ATOM 1424 O O . TRP A 1 189 ? 22.390 13.881 2.871 1.00 93.06 189 TRP A O 1
ATOM 1434 N N . LEU A 1 190 ? 21.126 12.296 1.903 1.00 91.38 190 LEU A N 1
ATOM 1435 C CA . LEU A 1 190 ? 21.846 11.170 2.510 1.00 91.38 190 LEU A CA 1
ATOM 1436 C C . LEU A 1 190 ? 23.279 11.055 1.965 1.00 91.38 190 LEU A C 1
ATOM 1438 O O . LEU A 1 190 ? 24.213 10.879 2.741 1.00 91.38 190 LEU A O 1
ATOM 1442 N N . LEU A 1 191 ? 23.467 11.219 0.652 1.00 90.56 191 LEU A N 1
ATOM 1443 C CA . LEU A 1 191 ? 24.790 11.157 0.017 1.00 90.56 191 LEU A CA 1
ATOM 1444 C C . LEU A 1 191 ? 25.709 12.317 0.436 1.00 90.56 191 LEU A C 1
ATOM 1446 O O . LEU A 1 191 ? 26.896 12.103 0.672 1.00 90.56 191 LEU A O 1
ATOM 1450 N N . GLU A 1 192 ? 25.180 13.537 0.546 1.00 89.56 192 GLU A N 1
ATOM 1451 C CA . GLU A 1 192 ? 25.936 14.715 1.000 1.00 89.56 192 GLU A CA 1
ATOM 1452 C C . GLU A 1 192 ? 26.338 14.607 2.475 1.00 89.56 192 GLU A C 1
ATOM 1454 O O . GLU A 1 192 ? 27.442 15.012 2.847 1.00 89.56 192 GLU A O 1
ATOM 1459 N N . ARG A 1 193 ? 25.468 14.028 3.314 1.00 84.19 193 ARG A N 1
ATOM 1460 C CA . ARG A 1 193 ? 25.759 13.759 4.726 1.00 84.19 193 ARG A CA 1
ATOM 1461 C C . ARG A 1 193 ? 26.923 12.780 4.871 1.00 84.19 193 ARG A C 1
ATOM 1463 O O . ARG A 1 193 ? 27.882 13.094 5.568 1.00 84.19 193 ARG A O 1
ATOM 1470 N N . ASP A 1 194 ? 26.855 11.645 4.182 1.00 70.00 194 ASP A N 1
ATOM 1471 C CA . ASP A 1 194 ? 27.876 10.598 4.271 1.00 70.00 194 ASP A CA 1
ATOM 1472 C C . ASP A 1 194 ? 29.209 11.048 3.621 1.00 70.00 194 ASP A C 1
ATOM 1474 O O . ASP A 1 194 ? 30.286 10.685 4.084 1.00 70.00 194 ASP A O 1
ATOM 1478 N N . GLY A 1 195 ? 29.163 11.911 2.595 1.00 60.75 195 GLY A N 1
ATOM 1479 C CA . GLY A 1 195 ? 30.351 12.503 1.960 1.00 60.75 195 GLY A CA 1
ATOM 1480 C C . GLY A 1 195 ? 31.024 13.647 2.735 1.00 60.75 195 GLY A C 1
ATOM 1481 O O . GLY A 1 195 ? 32.092 14.101 2.328 1.00 60.75 195 GLY A O 1
ATOM 1482 N N . SER A 1 196 ? 30.422 14.132 3.826 1.00 57.38 196 SER A N 1
ATOM 1483 C CA . SER A 1 196 ? 30.955 15.255 4.618 1.00 57.38 196 SER A CA 1
ATOM 1484 C C . SER A 1 196 ? 31.917 14.835 5.740 1.00 57.38 196 SER A C 1
ATOM 1486 O O . SER A 1 196 ? 32.602 15.697 6.291 1.00 57.38 196 SER A O 1
ATOM 1488 N N . ASP A 1 197 ? 31.980 13.543 6.081 1.00 50.53 197 ASP A N 1
ATOM 1489 C CA . ASP A 1 197 ? 32.740 13.033 7.240 1.00 50.53 197 ASP A CA 1
ATOM 1490 C C . ASP A 1 197 ? 34.201 12.645 6.904 1.00 50.53 197 ASP A C 1
ATOM 1492 O O . ASP A 1 197 ? 35.043 12.511 7.790 1.00 50.53 197 ASP A O 1
ATOM 1496 N N . ASP A 1 198 ? 34.558 12.558 5.617 1.00 46.03 198 ASP A N 1
ATOM 1497 C CA . ASP A 1 198 ? 35.893 12.151 5.121 1.00 46.03 198 ASP A CA 1
ATOM 1498 C C . ASP A 1 198 ? 36.937 13.303 5.160 1.00 46.03 198 ASP A C 1
ATOM 1500 O O . ASP A 1 198 ? 37.867 13.377 4.355 1.00 46.03 198 ASP A O 1
ATOM 1504 N N . GLY A 1 199 ? 36.739 14.285 6.056 1.00 45.81 199 GLY A N 1
ATOM 1505 C CA . GLY A 1 199 ? 37.196 15.666 5.846 1.00 45.81 199 GLY A CA 1
ATOM 1506 C C . GLY A 1 199 ? 37.772 16.444 7.036 1.00 45.81 199 GLY A C 1
ATOM 1507 O O . GLY A 1 199 ? 37.932 17.659 6.910 1.00 45.81 199 GLY A O 1
ATOM 1508 N N . GLY A 1 200 ? 38.123 15.822 8.171 1.00 43.00 200 GLY A N 1
ATOM 1509 C CA . GLY A 1 200 ? 38.869 16.545 9.218 1.00 43.00 200 GLY A CA 1
ATOM 1510 C C . GLY A 1 200 ? 38.916 15.913 10.610 1.00 43.00 200 GLY A C 1
ATOM 1511 O O . GLY A 1 200 ? 38.087 16.227 11.456 1.00 43.00 200 GLY A O 1
ATOM 1512 N N . GLY A 1 201 ? 39.954 15.116 10.892 1.00 35.34 201 GLY A N 1
ATOM 1513 C CA . GLY A 1 201 ? 40.084 14.419 12.182 1.00 35.34 201 GLY A CA 1
ATOM 1514 C C . GLY A 1 201 ? 41.499 13.971 12.558 1.00 35.34 201 GLY A C 1
ATOM 1515 O O . GLY A 1 201 ? 41.661 12.936 13.191 1.00 35.34 201 GLY A O 1
ATOM 1516 N N . GLY A 1 202 ? 42.540 14.715 12.169 1.00 39.97 202 GLY A N 1
ATOM 1517 C CA . GLY A 1 202 ? 43.924 14.426 12.573 1.00 39.97 202 GLY A CA 1
ATOM 1518 C C . GLY A 1 202 ? 44.184 14.738 14.052 1.00 39.97 202 GLY A C 1
ATOM 1519 O O . GLY A 1 202 ? 44.832 15.738 14.356 1.00 39.97 202 GLY A O 1
ATOM 1520 N N . GLY A 1 203 ? 43.663 13.906 14.956 1.00 37.44 203 GLY A N 1
ATOM 1521 C CA . GLY A 1 203 ? 43.811 14.025 16.405 1.00 37.44 203 GLY A CA 1
ATOM 1522 C C . GLY A 1 203 ? 44.155 12.679 17.035 1.00 37.44 203 GLY A C 1
ATOM 1523 O O . GLY A 1 203 ? 43.332 11.775 17.048 1.00 37.44 203 GLY A O 1
ATOM 1524 N N . ASP A 1 204 ? 45.377 12.577 17.550 1.00 41.22 204 ASP A N 1
ATOM 1525 C CA . ASP A 1 204 ? 45.898 11.439 18.311 1.00 41.22 204 ASP A CA 1
ATOM 1526 C C . ASP A 1 204 ? 45.012 11.150 19.541 1.00 41.22 204 ASP A C 1
ATOM 1528 O O . ASP A 1 204 ? 44.891 11.997 20.432 1.00 41.22 204 ASP A O 1
ATOM 1532 N N . CYS A 1 205 ? 44.360 9.985 19.580 1.00 37.50 205 CYS A N 1
ATOM 1533 C CA . CYS A 1 205 ? 43.612 9.504 20.741 1.00 37.50 205 CYS A CA 1
ATOM 1534 C C . CYS A 1 205 ? 43.640 7.968 20.837 1.00 37.50 205 CYS A C 1
ATOM 1536 O O . CYS A 1 205 ? 43.565 7.256 19.836 1.00 37.50 205 CYS A O 1
ATOM 1538 N N . ASP A 1 206 ? 43.800 7.467 22.065 1.00 35.75 206 ASP A N 1
ATOM 1539 C CA . ASP A 1 206 ? 44.094 6.061 22.345 1.00 35.75 206 ASP A CA 1
ATOM 1540 C C . ASP A 1 206 ? 42.961 5.095 21.955 1.00 35.75 206 ASP A C 1
ATOM 1542 O O . ASP A 1 206 ? 41.782 5.320 22.235 1.00 35.75 206 ASP A O 1
ATOM 1546 N N . VAL A 1 207 ? 43.353 3.957 21.375 1.00 47.00 207 VAL A N 1
ATOM 1547 C CA . VAL A 1 207 ? 42.454 2.871 20.960 1.00 47.00 207 VAL A CA 1
ATOM 1548 C C . VAL A 1 207 ? 41.867 2.153 22.179 1.00 47.00 207 VAL A C 1
ATOM 1550 O O . VAL A 1 207 ? 42.573 1.401 22.853 1.00 47.00 207 VAL A O 1
ATOM 1553 N N . LEU A 1 208 ? 40.561 2.318 22.410 1.00 45.53 208 LEU A N 1
ATOM 1554 C CA . LEU A 1 208 ? 39.755 1.496 23.321 1.00 45.53 208 LEU A CA 1
ATOM 1555 C C . LEU A 1 208 ? 38.372 1.201 22.698 1.00 45.53 208 LEU A C 1
ATOM 1557 O O . LEU A 1 208 ? 37.509 2.073 22.668 1.00 45.53 208 LEU A O 1
ATOM 1561 N N . ASP A 1 209 ? 38.188 -0.033 22.214 1.00 42.69 209 ASP A N 1
ATOM 1562 C CA . ASP A 1 209 ? 36.911 -0.723 21.927 1.00 42.69 209 ASP A CA 1
ATOM 1563 C C . ASP A 1 209 ? 35.745 0.113 21.327 1.00 42.69 209 ASP A C 1
ATOM 1565 O O . ASP A 1 209 ? 34.644 0.150 21.881 1.00 42.69 209 ASP A O 1
ATOM 1569 N N . GLY A 1 210 ? 35.962 0.754 20.166 1.00 44.06 210 GLY A N 1
ATOM 1570 C CA . GLY A 1 210 ? 34.958 1.597 19.481 1.00 44.06 210 GLY A CA 1
ATOM 1571 C C . GLY A 1 210 ? 34.274 1.013 18.225 1.00 44.06 210 GLY A C 1
ATOM 1572 O O . GLY A 1 210 ? 33.099 1.301 17.990 1.00 44.06 210 GLY A O 1
ATOM 1573 N N . ASP A 1 211 ? 34.967 0.175 17.442 1.00 49.56 211 ASP A N 1
ATOM 1574 C CA . ASP A 1 211 ? 34.627 -0.117 16.028 1.00 49.56 211 ASP A CA 1
ATOM 1575 C C . ASP A 1 211 ? 33.197 -0.641 15.779 1.00 49.56 211 ASP A C 1
ATOM 1577 O O . ASP A 1 211 ? 32.548 -0.288 14.793 1.00 49.56 211 ASP A O 1
ATOM 1581 N N . SER A 1 212 ? 32.660 -1.463 16.687 1.00 53.38 212 SER A N 1
ATOM 1582 C CA . SER A 1 212 ? 31.359 -2.120 16.464 1.00 53.38 212 SER A CA 1
ATOM 1583 C C . SER A 1 212 ? 30.157 -1.164 16.418 1.00 53.38 212 SER A C 1
ATOM 1585 O O . SER A 1 212 ? 29.134 -1.498 15.820 1.00 53.38 212 SER A O 1
ATOM 1587 N N . VAL A 1 213 ? 30.253 0.024 17.028 1.00 57.62 213 VAL A N 1
ATOM 1588 C CA . VAL A 1 213 ? 29.137 0.986 17.064 1.00 57.62 213 VAL A CA 1
ATOM 1589 C C . VAL A 1 213 ? 29.129 1.858 15.807 1.00 57.62 213 VAL A C 1
ATOM 1591 O O . VAL A 1 213 ? 28.059 2.068 15.231 1.00 57.62 213 VAL A O 1
ATOM 1594 N N . SER A 1 214 ? 30.300 2.285 15.322 1.00 62.19 214 SER A N 1
ATOM 1595 C CA . SER A 1 214 ? 30.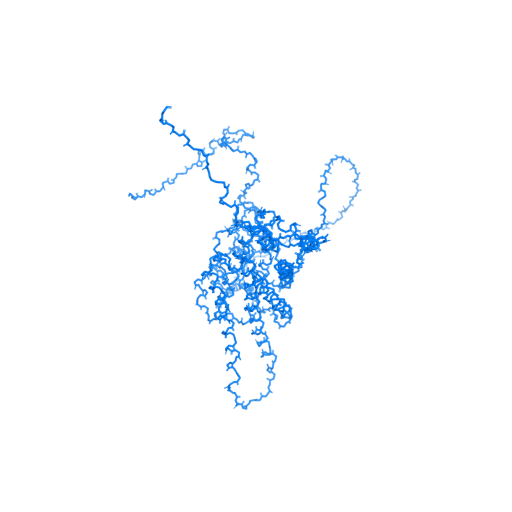440 2.985 14.037 1.00 62.19 214 SER A CA 1
ATOM 1596 C C . SER A 1 214 ? 29.968 2.124 12.865 1.00 62.19 214 SER A C 1
ATOM 1598 O O . SER A 1 214 ? 29.189 2.603 12.041 1.00 62.19 214 SER A O 1
ATOM 1600 N N . ASP A 1 215 ? 30.334 0.839 12.843 1.00 70.31 215 ASP A N 1
ATOM 1601 C CA . ASP A 1 215 ? 29.929 -0.090 11.781 1.00 70.31 215 ASP A CA 1
ATOM 1602 C C . ASP A 1 215 ? 28.403 -0.248 11.703 1.00 70.31 215 ASP A C 1
ATOM 1604 O O . ASP A 1 215 ? 27.822 -0.235 10.616 1.00 70.31 215 ASP A O 1
ATOM 1608 N N . THR A 1 216 ? 27.721 -0.351 12.852 1.00 74.75 216 THR A N 1
ATOM 1609 C CA . THR A 1 216 ? 26.249 -0.457 12.876 1.00 74.75 216 THR A CA 1
ATOM 1610 C C . THR A 1 216 ? 25.542 0.841 12.481 1.00 74.75 216 THR A C 1
ATOM 1612 O O . THR A 1 216 ? 24.497 0.779 11.832 1.00 74.75 216 THR A O 1
ATOM 1615 N N . ALA A 1 217 ? 26.108 2.009 12.803 1.00 80.38 217 ALA A N 1
ATOM 1616 C CA . ALA A 1 217 ? 25.568 3.299 12.378 1.00 80.38 217 ALA A CA 1
ATOM 1617 C C . ALA A 1 217 ? 25.728 3.512 10.862 1.00 80.38 217 ALA A C 1
ATOM 16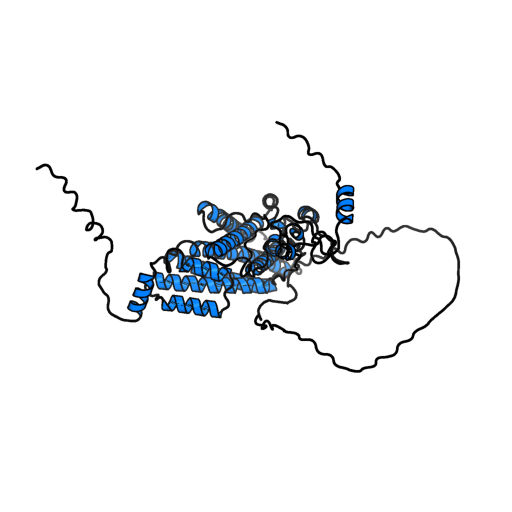19 O O . ALA A 1 217 ? 24.758 3.857 10.186 1.00 80.38 217 ALA A O 1
ATOM 1620 N N . ALA A 1 218 ? 26.910 3.221 10.308 1.00 83.94 218 ALA A N 1
ATOM 1621 C CA . ALA A 1 218 ? 27.162 3.279 8.868 1.00 83.94 218 ALA A CA 1
ATOM 1622 C C . ALA A 1 218 ? 26.292 2.271 8.093 1.00 83.94 218 ALA A C 1
ATOM 1624 O O . ALA A 1 218 ? 25.710 2.606 7.059 1.00 83.94 218 ALA A O 1
ATOM 1625 N N . ALA A 1 219 ? 26.118 1.055 8.624 1.00 86.31 219 ALA A N 1
ATOM 1626 C CA . ALA A 1 219 ? 25.199 0.070 8.058 1.00 86.31 219 ALA A CA 1
ATOM 1627 C C . ALA A 1 219 ? 23.737 0.554 8.077 1.00 86.31 219 ALA A C 1
ATOM 1629 O O . ALA A 1 219 ? 23.015 0.325 7.109 1.00 86.31 219 ALA A O 1
ATOM 1630 N N . ALA A 1 220 ? 23.297 1.251 9.132 1.00 87.69 220 ALA A N 1
ATOM 1631 C CA . ALA A 1 220 ? 21.954 1.827 9.205 1.00 87.69 220 ALA A CA 1
ATOM 1632 C C . ALA A 1 220 ? 21.743 2.975 8.199 1.00 87.69 220 ALA A C 1
ATOM 1634 O O . ALA A 1 220 ? 20.694 3.026 7.556 1.00 87.69 220 ALA A O 1
ATOM 1635 N N . ALA A 1 221 ? 22.741 3.843 8.001 1.00 89.19 221 ALA A N 1
ATOM 1636 C CA . ALA A 1 221 ? 22.724 4.895 6.981 1.00 89.19 221 ALA A CA 1
ATOM 1637 C C . ALA A 1 221 ? 22.608 4.316 5.557 1.00 89.19 221 ALA A C 1
ATOM 1639 O O . ALA A 1 221 ? 21.715 4.691 4.790 1.00 89.19 221 ALA A O 1
ATOM 1640 N N . ALA A 1 222 ? 23.444 3.325 5.229 1.00 91.50 222 ALA A N 1
ATOM 1641 C CA . ALA A 1 222 ? 23.394 2.625 3.947 1.00 91.50 222 ALA A CA 1
ATOM 1642 C C . ALA A 1 222 ? 22.056 1.886 3.743 1.00 91.50 222 ALA A C 1
ATOM 1644 O O . ALA A 1 222 ? 21.453 1.972 2.672 1.00 91.50 222 ALA A O 1
ATOM 1645 N N . ALA A 1 223 ? 21.544 1.219 4.782 1.00 93.12 223 ALA A N 1
ATOM 1646 C CA . ALA A 1 223 ? 20.242 0.557 4.768 1.00 93.12 223 ALA A CA 1
ATOM 1647 C C . ALA A 1 223 ? 19.090 1.549 4.508 1.00 93.12 223 ALA A C 1
ATOM 1649 O O . ALA A 1 223 ? 18.180 1.254 3.721 1.00 93.12 223 ALA A O 1
ATOM 1650 N N . LEU A 1 224 ? 19.131 2.734 5.125 1.00 93.50 224 LEU A N 1
ATOM 1651 C CA . LEU A 1 224 ? 18.158 3.809 4.927 1.00 93.50 224 LEU A CA 1
ATOM 1652 C C . LEU A 1 224 ? 18.169 4.313 3.474 1.00 93.50 224 LEU A C 1
ATOM 1654 O O . LEU A 1 224 ? 17.114 4.397 2.840 1.00 93.50 224 LEU A O 1
ATOM 1658 N N . LEU A 1 225 ? 19.357 4.559 2.913 1.00 94.69 225 LEU A N 1
ATOM 1659 C CA . LEU A 1 225 ? 19.538 4.959 1.515 1.00 94.69 225 LEU A CA 1
ATOM 1660 C C . LEU A 1 225 ? 18.999 3.904 0.532 1.00 94.69 225 LEU A C 1
ATOM 1662 O O . LEU A 1 225 ? 18.303 4.254 -0.424 1.00 94.69 225 LEU A O 1
ATOM 1666 N N . THR A 1 226 ? 19.242 2.615 0.785 1.00 95.81 226 THR A N 1
ATOM 1667 C CA . THR A 1 226 ? 18.702 1.506 -0.025 1.00 95.81 226 THR A CA 1
ATOM 1668 C C . THR A 1 226 ? 17.170 1.521 -0.065 1.00 95.81 226 THR A C 1
ATOM 1670 O O . THR A 1 226 ? 16.577 1.321 -1.124 1.00 95.81 226 THR A O 1
ATOM 1673 N N . ARG A 1 227 ? 16.506 1.842 1.053 1.00 96.06 227 ARG A N 1
ATOM 1674 C CA . ARG A 1 227 ? 15.035 1.926 1.138 1.00 96.06 227 ARG A CA 1
ATOM 1675 C C . ARG A 1 227 ? 14.467 3.128 0.385 1.00 96.06 227 ARG A C 1
ATOM 1677 O O . ARG A 1 227 ? 13.430 2.994 -0.267 1.00 96.06 227 ARG A O 1
ATOM 1684 N N . VAL A 1 228 ? 15.151 4.275 0.408 1.00 96.25 228 VAL A N 1
ATOM 1685 C CA . VAL A 1 228 ? 14.800 5.443 -0.425 1.00 96.25 228 VAL A CA 1
ATOM 1686 C C . VAL A 1 228 ? 14.950 5.098 -1.912 1.00 96.25 228 VAL A C 1
ATOM 1688 O O . VAL A 1 228 ? 14.018 5.306 -2.691 1.00 96.25 228 VAL A O 1
ATOM 1691 N N . ARG A 1 229 ? 16.073 4.4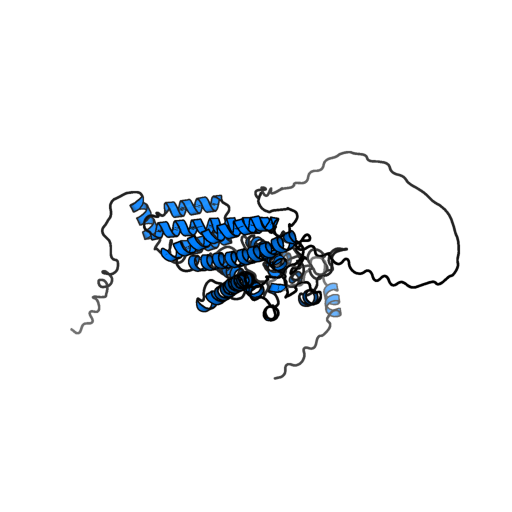82 -2.303 1.00 96.56 229 ARG A N 1
ATOM 1692 C CA . ARG A 1 229 ? 16.341 4.040 -3.683 1.00 96.56 229 ARG A CA 1
ATOM 1693 C C . ARG A 1 229 ? 15.345 3.003 -4.193 1.00 96.56 229 ARG A C 1
ATOM 1695 O O . ARG A 1 229 ? 14.887 3.115 -5.329 1.00 96.56 229 ARG A O 1
ATOM 1702 N N . PHE A 1 230 ? 14.941 2.051 -3.353 1.00 97.12 230 PHE A N 1
ATOM 1703 C CA . PHE A 1 230 ? 13.862 1.119 -3.672 1.00 97.12 230 PHE A CA 1
ATOM 1704 C C . PHE A 1 230 ? 12.551 1.855 -3.994 1.00 97.12 230 PHE A C 1
ATOM 1706 O O . PHE A 1 230 ? 11.941 1.581 -5.027 1.00 97.12 230 PHE A O 1
ATOM 1713 N N . ARG A 1 231 ? 12.136 2.830 -3.168 1.00 95.19 231 ARG A N 1
ATOM 1714 C CA . ARG A 1 231 ? 10.913 3.614 -3.424 1.00 95.19 231 ARG A CA 1
ATOM 1715 C C . ARG A 1 231 ? 11.002 4.446 -4.699 1.00 95.19 231 ARG A C 1
ATOM 1717 O O . ARG A 1 231 ? 10.030 4.479 -5.448 1.00 95.19 231 ARG A O 1
ATOM 1724 N N . ILE A 1 232 ? 12.157 5.046 -4.985 1.00 94.69 232 ILE A N 1
ATOM 1725 C CA . ILE A 1 232 ? 12.428 5.749 -6.249 1.00 94.69 232 ILE A CA 1
ATOM 1726 C C . ILE A 1 232 ? 12.236 4.807 -7.442 1.00 94.69 232 ILE A C 1
ATOM 1728 O O . ILE A 1 232 ? 11.505 5.135 -8.378 1.00 94.69 232 ILE A O 1
ATOM 1732 N N . ALA A 1 233 ? 12.885 3.641 -7.412 1.00 95.12 233 ALA A N 1
ATOM 1733 C CA . ALA A 1 233 ? 12.857 2.674 -8.502 1.00 95.12 233 ALA A CA 1
ATOM 1734 C C . ALA A 1 233 ? 11.444 2.108 -8.724 1.00 95.12 233 ALA A C 1
ATOM 1736 O O . ALA A 1 233 ? 10.971 2.065 -9.859 1.00 95.12 233 ALA A O 1
ATOM 1737 N N . LEU A 1 234 ? 10.738 1.759 -7.643 1.00 92.75 234 LEU A N 1
ATOM 1738 C CA . LEU A 1 234 ? 9.358 1.275 -7.693 1.00 92.75 234 LEU A CA 1
ATOM 1739 C C . LEU A 1 234 ? 8.396 2.342 -8.237 1.00 92.75 234 LEU A C 1
ATOM 1741 O O . LEU A 1 234 ? 7.617 2.046 -9.139 1.00 92.75 234 LEU A O 1
ATOM 1745 N N . HIS A 1 235 ? 8.472 3.579 -7.735 1.00 90.88 235 HIS A N 1
ATOM 1746 C CA . HIS A 1 235 ? 7.638 4.688 -8.205 1.00 90.88 235 HIS A CA 1
ATOM 1747 C C . HIS A 1 235 ? 7.881 4.956 -9.697 1.00 90.88 235 HIS A C 1
ATOM 1749 O O . HIS A 1 235 ? 6.934 4.990 -10.476 1.00 90.88 235 HIS A O 1
ATOM 1755 N N . THR A 1 236 ? 9.144 5.060 -10.119 1.00 90.50 236 THR A N 1
ATOM 1756 C CA . THR A 1 236 ? 9.508 5.295 -11.529 1.00 90.50 236 THR A CA 1
ATOM 1757 C C . THR A 1 236 ? 9.018 4.159 -12.438 1.00 90.50 236 THR A C 1
ATOM 1759 O O . THR A 1 236 ? 8.469 4.414 -13.508 1.00 90.50 236 THR A O 1
ATOM 1762 N N . ALA A 1 237 ? 9.128 2.903 -11.995 1.00 89.88 237 ALA A N 1
ATOM 1763 C CA . ALA A 1 237 ? 8.608 1.755 -12.734 1.00 89.88 237 ALA A CA 1
ATOM 1764 C C . ALA A 1 237 ? 7.076 1.762 -12.857 1.00 89.88 237 ALA A C 1
ATOM 1766 O O . ALA A 1 237 ? 6.556 1.556 -13.953 1.00 89.88 237 ALA A O 1
ATOM 1767 N N . MET A 1 238 ? 6.349 2.026 -11.762 1.00 86.38 238 MET A N 1
ATOM 1768 C CA . MET A 1 238 ? 4.886 2.160 -11.787 1.00 86.38 238 MET A CA 1
ATOM 1769 C C . MET A 1 238 ? 4.453 3.249 -12.771 1.00 86.38 238 MET A C 1
ATOM 1771 O O . MET A 1 238 ? 3.526 3.041 -13.547 1.00 86.38 238 MET A O 1
ATOM 1775 N N . VAL A 1 239 ? 5.152 4.384 -12.770 1.00 85.81 239 VAL A N 1
ATOM 1776 C CA . VAL A 1 239 ? 4.903 5.512 -13.669 1.00 85.81 239 VAL A CA 1
ATOM 1777 C C . VAL A 1 239 ? 5.013 5.111 -15.144 1.00 85.81 239 VAL A C 1
ATOM 1779 O O . VAL A 1 239 ? 4.056 5.322 -15.890 1.00 85.81 239 VAL A O 1
ATOM 1782 N N . HIS A 1 240 ? 6.124 4.497 -15.564 1.00 85.00 240 HIS A N 1
ATOM 1783 C CA . HIS A 1 240 ? 6.304 4.079 -16.961 1.00 85.00 240 HIS A CA 1
ATOM 1784 C C . HIS A 1 240 ? 5.345 2.952 -17.379 1.00 85.00 240 HIS A C 1
ATOM 1786 O O . HIS A 1 240 ? 4.877 2.952 -18.513 1.00 85.00 240 HIS A O 1
ATOM 1792 N N . LEU A 1 241 ? 4.998 2.030 -16.471 1.00 80.44 241 LEU A N 1
ATOM 1793 C CA . LEU A 1 241 ? 4.000 0.976 -16.720 1.00 80.44 241 LEU A CA 1
ATOM 1794 C C . LEU A 1 241 ? 2.577 1.513 -16.940 1.00 80.44 241 LEU A C 1
ATOM 1796 O O . LEU A 1 241 ? 1.750 0.835 -17.549 1.00 80.44 241 LEU A O 1
ATOM 1800 N N . PHE A 1 242 ? 2.276 2.699 -16.408 1.00 75.44 242 PHE A N 1
ATOM 1801 C CA . PHE A 1 242 ? 0.959 3.326 -16.495 1.00 75.44 242 PHE A CA 1
ATOM 1802 C C . PHE A 1 242 ? 0.804 4.325 -17.636 1.00 75.44 242 PHE A C 1
ATOM 1804 O O . PHE A 1 242 ? -0.309 4.536 -18.134 1.00 75.44 242 PHE A O 1
ATOM 1811 N N . GLN A 1 243 ? 1.900 4.964 -18.043 1.00 70.19 243 GLN A N 1
ATOM 1812 C CA . GLN A 1 243 ? 1.954 5.609 -19.347 1.00 70.19 243 GLN A CA 1
ATOM 1813 C C . GLN A 1 243 ? 1.755 4.521 -20.412 1.00 70.19 243 GLN A C 1
ATOM 1815 O O . GLN A 1 243 ? 2.108 3.365 -20.188 1.00 70.19 243 GLN A O 1
ATOM 1820 N N . ARG A 1 244 ? 1.130 4.848 -21.556 1.00 62.59 244 ARG A N 1
ATOM 1821 C CA . ARG A 1 244 ? 1.016 3.862 -22.646 1.00 62.59 244 ARG A CA 1
ATOM 1822 C C . ARG A 1 244 ? 2.443 3.447 -22.988 1.00 62.59 244 ARG A C 1
ATOM 1824 O O . ARG A 1 244 ? 3.194 4.342 -23.380 1.00 62.59 244 ARG A O 1
ATOM 1831 N N . PRO A 1 245 ? 2.835 2.175 -22.829 1.00 56.19 245 PRO A N 1
ATOM 1832 C CA . PRO A 1 245 ? 4.224 1.836 -23.016 1.00 56.19 245 PRO A CA 1
ATOM 1833 C C . PRO A 1 245 ? 4.548 2.051 -24.496 1.00 56.19 245 PRO A C 1
ATOM 1835 O O . PRO A 1 245 ? 3.964 1.413 -25.377 1.00 56.19 245 PRO A O 1
ATOM 1838 N N . ASN A 1 246 ? 5.472 2.967 -24.770 1.00 61.62 246 ASN A N 1
ATOM 1839 C CA . ASN A 1 246 ? 6.303 2.898 -25.964 1.00 61.62 246 ASN A CA 1
ATOM 1840 C C . ASN A 1 246 ? 7.420 1.869 -25.712 1.00 61.62 246 ASN A C 1
ATOM 1842 O O . ASN A 1 246 ? 7.594 1.407 -24.578 1.00 61.62 246 ASN A O 1
ATOM 1846 N N . GLY A 1 247 ? 8.187 1.515 -26.749 1.00 66.00 247 GLY A N 1
ATOM 1847 C CA . GLY A 1 247 ? 9.349 0.621 -26.604 1.00 66.00 247 GLY A CA 1
ATOM 1848 C C . GLY A 1 247 ? 10.308 1.086 -25.504 1.00 66.00 247 GLY A C 1
ATOM 1849 O O . GLY A 1 247 ? 10.728 0.303 -24.652 1.00 66.00 247 GLY A O 1
ATOM 1850 N N . ASP A 1 248 ? 10.568 2.391 -25.482 1.00 76.44 248 ASP A N 1
ATOM 1851 C CA . ASP A 1 248 ? 11.498 3.022 -24.549 1.00 76.44 248 ASP A CA 1
ATOM 1852 C C . ASP A 1 248 ? 10.950 3.074 -23.110 1.00 76.44 248 ASP A C 1
ATOM 1854 O O . ASP A 1 248 ? 11.703 2.864 -22.162 1.00 76.44 248 ASP A O 1
ATOM 1858 N N . ASP A 1 249 ? 9.637 3.270 -22.929 1.00 80.81 249 ASP A N 1
ATOM 1859 C CA . ASP A 1 249 ? 8.992 3.279 -21.607 1.00 80.81 249 ASP A CA 1
ATOM 1860 C C . ASP A 1 249 ? 8.994 1.888 -20.958 1.00 80.81 249 ASP A C 1
ATOM 1862 O O . ASP A 1 249 ? 9.295 1.757 -19.772 1.00 80.81 249 ASP A O 1
ATOM 1866 N N . ALA A 1 250 ? 8.719 0.832 -21.734 1.00 80.94 250 ALA A N 1
ATOM 1867 C CA . ALA A 1 250 ? 8.811 -0.546 -21.248 1.00 80.94 250 ALA A CA 1
ATOM 1868 C C . ALA A 1 250 ? 10.255 -0.914 -20.858 1.00 80.94 250 ALA A C 1
ATOM 1870 O O . ALA A 1 250 ? 10.477 -1.552 -19.826 1.00 80.94 250 ALA A O 1
ATOM 1871 N N . ALA A 1 251 ? 11.246 -0.466 -21.638 1.00 85.81 251 ALA A N 1
ATOM 1872 C CA . ALA A 1 251 ? 12.661 -0.659 -21.326 1.00 85.81 251 ALA A CA 1
ATOM 1873 C C . ALA A 1 251 ? 13.101 0.121 -20.070 1.00 85.81 251 ALA A C 1
ATOM 1875 O O . ALA A 1 251 ? 13.793 -0.436 -19.214 1.00 85.81 251 ALA A O 1
ATOM 1876 N N . ALA A 1 252 ? 12.658 1.374 -19.913 1.00 89.06 252 ALA A N 1
ATOM 1877 C CA . ALA A 1 252 ? 12.917 2.191 -18.728 1.00 89.06 252 ALA A CA 1
ATOM 1878 C C . ALA A 1 252 ? 12.282 1.580 -17.465 1.00 89.06 252 ALA A C 1
ATOM 1880 O O . ALA A 1 252 ? 12.965 1.398 -16.453 1.00 89.06 252 ALA A O 1
ATOM 1881 N N . ALA A 1 253 ? 11.011 1.164 -17.543 1.00 89.25 253 ALA A N 1
ATOM 1882 C CA . ALA A 1 253 ? 10.333 0.436 -16.471 1.00 89.25 253 ALA A CA 1
ATOM 1883 C C . ALA A 1 253 ? 11.109 -0.828 -16.075 1.00 89.25 253 ALA A C 1
ATOM 1885 O O . ALA A 1 253 ? 11.375 -1.053 -14.891 1.00 89.25 253 ALA A O 1
ATOM 1886 N N . ARG A 1 254 ? 11.535 -1.627 -17.063 1.00 91.81 254 ARG A N 1
ATOM 1887 C CA . ARG A 1 254 ? 12.316 -2.849 -16.846 1.00 91.81 254 ARG A CA 1
ATOM 1888 C C . ARG A 1 254 ? 13.651 -2.569 -16.151 1.00 91.81 254 ARG A C 1
ATOM 1890 O O . ARG A 1 254 ? 13.991 -3.288 -15.213 1.00 91.81 254 ARG A O 1
ATOM 1897 N N . GLN A 1 255 ? 14.372 -1.515 -16.540 1.00 93.38 255 GLN A N 1
ATOM 1898 C CA . GLN A 1 255 ? 15.622 -1.110 -15.885 1.00 93.38 255 GLN A CA 1
ATOM 1899 C C . GLN A 1 255 ? 15.397 -0.707 -14.418 1.00 93.38 255 GLN A C 1
ATOM 1901 O O . GLN A 1 255 ? 16.152 -1.131 -13.540 1.00 93.38 255 GLN A O 1
ATOM 1906 N N . CYS A 1 256 ? 14.347 0.067 -14.128 1.00 94.12 256 CYS A N 1
ATOM 1907 C CA . CYS A 1 256 ? 13.991 0.436 -12.757 1.00 94.12 256 CYS A CA 1
ATOM 1908 C C . CYS A 1 256 ? 13.585 -0.784 -11.912 1.00 94.12 256 CYS A C 1
ATOM 1910 O O . CYS A 1 256 ? 13.977 -0.885 -10.752 1.00 94.12 256 CYS A O 1
ATOM 1912 N N . LEU A 1 257 ? 12.862 -1.753 -12.479 1.00 94.56 257 LEU A N 1
ATOM 1913 C CA . LEU A 1 257 ? 12.500 -2.990 -11.777 1.00 94.56 257 LEU A CA 1
ATOM 1914 C C . LEU A 1 257 ? 13.702 -3.922 -11.543 1.00 94.56 257 LEU A C 1
ATOM 1916 O O . LEU A 1 257 ? 13.764 -4.603 -10.515 1.00 94.56 257 LEU A O 1
ATOM 1920 N N . ASP A 1 258 ? 14.680 -3.940 -12.449 1.00 95.81 258 ASP A N 1
ATOM 1921 C CA . ASP A 1 258 ? 15.943 -4.656 -12.245 1.00 95.81 258 ASP A CA 1
ATOM 1922 C C . ASP A 1 258 ? 16.732 -4.040 -11.075 1.00 95.81 258 ASP A C 1
ATOM 1924 O O . ASP A 1 258 ? 17.174 -4.772 -10.188 1.00 95.81 258 ASP A O 1
ATOM 1928 N N . GLN A 1 259 ? 16.811 -2.705 -10.990 1.00 95.94 259 GLN A N 1
ATOM 1929 C CA . GLN A 1 259 ? 17.384 -1.999 -9.831 1.00 95.94 259 GLN A CA 1
ATOM 1930 C C . GLN A 1 259 ? 16.614 -2.294 -8.533 1.00 95.94 259 GLN A C 1
ATOM 1932 O O . GLN A 1 259 ? 17.223 -2.621 -7.516 1.00 95.94 259 GLN A O 1
ATOM 1937 N N . ALA A 1 260 ? 15.277 -2.245 -8.569 1.00 96.19 260 ALA A N 1
ATOM 1938 C CA . ALA A 1 260 ? 14.429 -2.565 -7.420 1.00 96.19 260 ALA A CA 1
ATOM 1939 C C . ALA A 1 260 ? 14.627 -4.010 -6.927 1.00 96.19 260 ALA A C 1
ATOM 1941 O O . ALA A 1 260 ? 14.573 -4.253 -5.724 1.00 96.19 260 ALA A O 1
ATOM 1942 N N . THR A 1 261 ? 14.911 -4.955 -7.832 1.00 96.75 261 THR A N 1
ATOM 1943 C CA . THR A 1 261 ? 15.238 -6.345 -7.468 1.00 96.75 261 THR A CA 1
ATOM 1944 C C . THR A 1 261 ? 16.522 -6.408 -6.632 1.00 96.75 261 THR A C 1
ATOM 1946 O O . THR A 1 261 ? 16.546 -7.090 -5.609 1.00 96.75 261 THR A O 1
ATOM 1949 N N . THR A 1 262 ? 17.567 -5.671 -7.026 1.00 96.69 262 THR A N 1
ATOM 1950 C CA . THR A 1 262 ? 18.822 -5.576 -6.261 1.00 96.69 262 THR A CA 1
ATOM 1951 C C . THR A 1 262 ? 18.587 -4.942 -4.891 1.00 96.69 262 THR A C 1
ATOM 1953 O O . THR A 1 262 ? 18.950 -5.536 -3.880 1.00 96.69 262 THR A O 1
ATOM 1956 N N . TYR A 1 263 ? 17.889 -3.801 -4.830 1.00 96.88 263 TYR A N 1
ATOM 1957 C CA . TYR A 1 263 ? 17.618 -3.123 -3.557 1.00 96.88 263 TYR A CA 1
ATOM 1958 C C . TYR A 1 263 ? 16.781 -3.972 -2.590 1.00 96.88 263 TYR A C 1
ATOM 1960 O O . TYR A 1 263 ? 17.024 -3.931 -1.388 1.00 96.88 263 TYR A O 1
ATOM 1968 N N . LEU A 1 264 ? 15.839 -4.786 -3.081 1.00 96.25 264 LEU A N 1
ATOM 1969 C CA . LEU A 1 264 ? 15.098 -5.733 -2.239 1.00 96.25 264 LEU A CA 1
ATOM 1970 C C . LEU A 1 264 ? 15.995 -6.849 -1.682 1.00 96.25 264 LEU A C 1
ATOM 1972 O O . LEU A 1 264 ? 15.832 -7.230 -0.524 1.00 96.25 264 LEU A O 1
ATOM 1976 N N . ALA A 1 265 ? 16.960 -7.348 -2.460 1.00 95.31 265 ALA A N 1
ATOM 1977 C CA . ALA A 1 265 ? 17.939 -8.322 -1.974 1.00 95.31 265 ALA A CA 1
ATOM 1978 C C . ALA A 1 265 ? 18.858 -7.718 -0.894 1.00 95.31 265 ALA A C 1
ATOM 1980 O O . ALA A 1 265 ? 19.095 -8.354 0.136 1.00 95.31 265 ALA A O 1
ATOM 1981 N N . ASP A 1 266 ? 19.300 -6.471 -1.081 1.00 94.00 266 ASP A N 1
ATOM 1982 C CA . ASP A 1 266 ? 20.079 -5.727 -0.086 1.00 94.00 266 ASP A CA 1
ATOM 1983 C C . ASP A 1 266 ? 19.262 -5.479 1.195 1.00 94.00 266 ASP A C 1
ATOM 1985 O O . ASP A 1 266 ? 19.714 -5.818 2.289 1.00 94.00 266 ASP A O 1
ATOM 1989 N N . MET A 1 267 ? 18.009 -5.018 1.073 1.00 94.50 267 MET A N 1
ATOM 1990 C CA . MET A 1 267 ? 17.079 -4.870 2.203 1.00 94.50 267 MET A CA 1
ATOM 1991 C C . MET A 1 267 ? 16.870 -6.191 2.957 1.00 94.50 267 MET A C 1
ATOM 1993 O O . MET A 1 267 ? 16.799 -6.192 4.188 1.00 94.50 267 MET A O 1
ATOM 1997 N N . ARG A 1 268 ? 16.804 -7.326 2.244 1.00 93.75 268 ARG A N 1
ATOM 1998 C CA . ARG A 1 268 ? 16.665 -8.658 2.850 1.00 93.75 268 ARG A CA 1
ATOM 1999 C C . ARG A 1 268 ? 17.892 -9.047 3.673 1.00 93.75 268 ARG A C 1
ATOM 2001 O O . ARG A 1 268 ? 17.731 -9.673 4.721 1.00 93.75 268 ARG A O 1
ATOM 2008 N N . ALA A 1 269 ? 19.089 -8.669 3.220 1.00 91.50 269 ALA A N 1
ATOM 2009 C CA . ALA A 1 269 ? 20.339 -8.860 3.953 1.00 91.50 269 ALA A CA 1
ATOM 2010 C C . ALA A 1 269 ? 20.459 -7.903 5.156 1.00 91.50 269 ALA A C 1
ATOM 2012 O O . ALA A 1 269 ? 20.929 -8.309 6.221 1.00 91.50 269 ALA A O 1
ATOM 2013 N N . ASP A 1 270 ? 19.985 -6.661 5.023 1.00 89.94 270 ASP A N 1
ATOM 2014 C CA . ASP A 1 270 ? 20.013 -5.655 6.092 1.00 89.94 270 ASP A CA 1
ATOM 2015 C C . ASP A 1 270 ? 19.203 -6.056 7.328 1.00 89.94 270 ASP A C 1
ATOM 2017 O O . ASP A 1 270 ? 19.591 -5.688 8.434 1.00 89.94 270 ASP A O 1
ATOM 2021 N N . LEU A 1 271 ? 18.135 -6.855 7.184 1.00 86.88 271 LEU A N 1
ATOM 2022 C CA . LEU A 1 271 ? 17.346 -7.356 8.323 1.00 86.88 271 LEU A CA 1
ATOM 2023 C C . LEU A 1 271 ? 18.190 -8.111 9.370 1.00 86.88 271 LEU A C 1
ATOM 2025 O O . LEU A 1 271 ? 17.803 -8.165 10.536 1.00 86.88 271 LEU A O 1
ATOM 2029 N N . ALA A 1 272 ? 19.327 -8.691 8.969 1.00 82.56 272 ALA A N 1
ATOM 2030 C CA . ALA A 1 272 ? 20.277 -9.335 9.877 1.00 82.56 272 ALA A CA 1
ATOM 2031 C C . ALA A 1 272 ? 21.355 -8.376 10.422 1.00 82.56 272 ALA A C 1
ATOM 2033 O O . ALA A 1 272 ? 21.952 -8.663 11.458 1.00 82.56 272 ALA A O 1
ATOM 2034 N N . ARG A 1 273 ? 21.615 -7.254 9.733 1.00 78.25 273 ARG A N 1
ATOM 2035 C CA . ARG A 1 273 ? 22.638 -6.251 10.088 1.00 78.25 273 ARG A CA 1
ATOM 2036 C C . ARG A 1 273 ? 22.101 -5.174 11.032 1.00 78.25 273 ARG A C 1
ATOM 2038 O O . ARG A 1 273 ? 22.816 -4.737 11.925 1.00 78.25 273 ARG A O 1
ATOM 2045 N N . VAL A 1 274 ? 20.849 -4.759 10.830 1.00 77.31 274 VAL A N 1
ATOM 2046 C CA . VAL A 1 274 ? 20.167 -3.698 11.586 1.00 77.31 274 VAL A CA 1
ATOM 2047 C C . VAL A 1 274 ? 19.049 -4.337 12.427 1.00 77.31 274 VAL A C 1
ATOM 2049 O O . VAL A 1 274 ? 17.908 -4.458 11.965 1.00 77.31 274 VAL A O 1
ATOM 2052 N N . PRO A 1 275 ? 19.354 -4.819 13.649 1.00 71.19 275 PRO A N 1
ATOM 2053 C CA . PRO A 1 275 ? 18.351 -5.419 14.523 1.00 71.19 275 PRO A CA 1
ATOM 2054 C C . PRO A 1 275 ? 17.301 -4.380 14.959 1.00 71.19 275 PRO A C 1
ATOM 2056 O O . PRO A 1 275 ? 17.598 -3.186 15.010 1.00 71.19 275 PRO A O 1
ATOM 2059 N N . PRO A 1 276 ? 16.073 -4.810 15.309 1.00 73.56 276 PRO A N 1
ATOM 2060 C CA . PRO A 1 276 ? 15.036 -3.894 15.772 1.00 73.56 276 PRO A CA 1
ATOM 2061 C C . PRO A 1 276 ? 15.469 -3.168 17.062 1.00 73.56 276 PRO A C 1
ATOM 2063 O O . PRO A 1 276 ? 16.154 -3.767 17.902 1.00 73.56 276 PRO A O 1
ATOM 2066 N N . PRO A 1 277 ? 15.062 -1.899 17.254 1.00 71.06 277 PRO A N 1
ATOM 2067 C CA . PRO A 1 277 ? 15.484 -1.099 18.396 1.00 71.06 277 PRO A CA 1
ATOM 2068 C C . PRO A 1 277 ? 15.005 -1.718 19.714 1.00 71.06 277 PRO A C 1
ATOM 2070 O O . PRO A 1 277 ? 13.812 -1.934 19.937 1.00 71.06 277 PRO A O 1
ATOM 2073 N N . LYS A 1 278 ? 15.949 -1.972 20.628 1.00 59.91 278 LYS A N 1
ATOM 2074 C CA . LYS A 1 278 ? 15.671 -2.448 21.990 1.00 59.91 278 LYS A CA 1
ATOM 2075 C C . LYS A 1 278 ? 15.125 -1.307 22.847 1.00 59.91 278 LYS A C 1
ATOM 2077 O O . LYS A 1 278 ? 15.852 -0.729 23.652 1.00 59.91 278 LYS A O 1
ATOM 2082 N N . ARG A 1 279 ? 13.843 -0.980 22.692 1.00 54.97 279 ARG A N 1
ATOM 2083 C CA . ARG A 1 279 ? 13.139 -0.128 23.654 1.00 54.97 279 ARG A CA 1
ATOM 2084 C C . ARG A 1 279 ? 12.516 -1.006 24.729 1.00 54.97 279 ARG A C 1
ATOM 2086 O O . ARG A 1 279 ? 11.691 -1.863 24.424 1.00 54.97 279 ARG A O 1
ATOM 2093 N N . GLU A 1 280 ? 12.910 -0.786 25.981 1.00 37.28 280 GLU A N 1
ATOM 2094 C CA . GLU A 1 280 ? 12.183 -1.341 27.118 1.00 37.28 280 GLU A CA 1
ATOM 2095 C C . GLU A 1 280 ? 10.734 -0.859 27.021 1.00 37.28 280 GLU A C 1
ATOM 2097 O O . GLU A 1 280 ? 10.459 0.345 27.050 1.00 37.28 280 GLU A O 1
ATOM 2102 N N . VAL A 1 281 ? 9.802 -1.801 26.860 1.00 38.84 281 VAL A N 1
ATOM 2103 C CA . VAL A 1 281 ? 8.382 -1.503 27.021 1.00 38.84 281 VAL A CA 1
ATOM 2104 C C . VAL A 1 281 ? 8.235 -1.041 28.457 1.00 38.84 281 VAL A C 1
ATOM 2106 O O . VAL A 1 281 ? 8.425 -1.833 29.379 1.00 38.84 281 VAL A O 1
ATOM 2109 N N . GLY A 1 282 ? 7.938 0.246 28.637 1.00 31.06 282 GLY A N 1
ATOM 2110 C CA . GLY A 1 282 ? 7.675 0.816 29.945 1.00 31.06 282 GLY A CA 1
ATOM 2111 C C . GLY A 1 282 ? 6.484 0.102 30.563 1.00 31.06 282 GLY A C 1
ATOM 2112 O O . GLY A 1 282 ? 5.339 0.481 30.314 1.00 31.06 282 GLY A O 1
ATOM 2113 N N . ALA A 1 283 ? 6.762 -0.930 31.364 1.00 27.14 283 ALA A N 1
ATOM 2114 C CA . ALA A 1 283 ? 5.809 -1.464 32.314 1.00 27.14 283 ALA A CA 1
ATOM 2115 C C . ALA A 1 283 ? 5.277 -0.261 33.091 1.00 27.14 283 ALA A C 1
ATOM 2117 O O . ALA A 1 283 ? 6.066 0.565 33.564 1.00 27.14 283 ALA A O 1
ATOM 2118 N N . GLY A 1 284 ? 3.950 -0.115 33.129 1.00 27.75 284 GLY A N 1
ATOM 2119 C CA . GLY A 1 284 ? 3.330 1.039 33.762 1.00 27.75 284 GLY A CA 1
ATOM 2120 C C . GLY A 1 284 ? 3.925 1.213 35.152 1.00 27.75 284 GLY A C 1
ATOM 2121 O O . GLY A 1 284 ? 3.980 0.245 35.911 1.00 27.75 284 GLY A O 1
ATOM 2122 N N . ARG A 1 285 ? 4.404 2.426 35.461 1.00 24.95 285 ARG A N 1
ATOM 2123 C CA . ARG A 1 285 ? 4.800 2.782 36.824 1.00 24.95 285 ARG A CA 1
ATOM 2124 C C . ARG A 1 285 ? 3.593 2.516 37.714 1.00 24.95 285 ARG A C 1
ATOM 2126 O O . ARG A 1 285 ? 2.669 3.323 37.746 1.00 24.95 285 ARG A O 1
ATOM 2133 N N . GLY A 1 286 ? 3.609 1.380 38.405 1.00 25.50 286 GLY A N 1
ATOM 2134 C CA . GLY A 1 286 ? 2.776 1.191 39.574 1.00 25.50 286 GLY A CA 1
ATOM 2135 C C . GLY A 1 286 ? 3.142 2.311 40.529 1.00 25.50 286 GLY A C 1
ATOM 2136 O O . GLY A 1 286 ? 4.317 2.485 40.857 1.00 25.50 286 GLY A O 1
ATOM 2137 N N . GLU A 1 287 ? 2.156 3.115 40.904 1.00 26.91 287 GLU A N 1
ATOM 2138 C CA . GLU A 1 287 ? 2.334 4.115 41.941 1.00 26.91 287 GLU A CA 1
ATOM 2139 C C . GLU A 1 287 ? 2.563 3.371 43.259 1.00 26.91 287 GLU A C 1
ATOM 2141 O O . GLU A 1 287 ? 1.620 3.000 43.958 1.00 26.91 287 GLU A O 1
ATOM 2146 N N . GLU A 1 288 ? 3.834 3.138 43.596 1.00 24.70 288 GLU A N 1
ATOM 2147 C CA . GLU A 1 288 ? 4.258 2.822 44.957 1.00 24.70 288 GLU A CA 1
ATOM 2148 C C . GLU A 1 288 ? 4.011 4.055 45.837 1.00 24.70 288 GLU A C 1
ATOM 2150 O O . GLU A 1 288 ? 4.926 4.777 46.232 1.00 24.70 288 GLU A O 1
ATOM 2155 N N . ASN A 1 289 ? 2.737 4.297 46.152 1.00 28.11 289 ASN A N 1
ATOM 2156 C CA . ASN A 1 289 ? 2.345 5.133 47.273 1.00 28.11 289 ASN A CA 1
ATOM 2157 C C . ASN A 1 289 ? 2.760 4.406 48.552 1.00 28.11 289 ASN A C 1
ATOM 2159 O O . ASN A 1 289 ? 1.996 3.649 49.150 1.00 28.11 289 ASN A O 1
ATOM 2163 N N . GLY A 1 290 ? 4.007 4.631 48.956 1.00 23.27 290 GLY A N 1
ATOM 2164 C CA . GLY A 1 290 ? 4.435 4.353 50.311 1.00 23.27 290 GLY A CA 1
ATOM 2165 C C . GLY A 1 290 ? 3.687 5.282 51.258 1.00 23.27 290 GLY A C 1
ATOM 2166 O O . GLY A 1 290 ? 3.882 6.493 51.207 1.00 23.27 290 GLY A O 1
ATOM 2167 N N . ASP A 1 291 ? 2.878 4.712 52.147 1.00 23.77 291 ASP A N 1
ATOM 2168 C CA . ASP A 1 291 ? 2.416 5.417 53.337 1.00 23.77 291 ASP A CA 1
ATOM 2169 C C . ASP A 1 291 ? 2.703 4.583 54.588 1.00 23.77 291 ASP A C 1
ATOM 2171 O O . ASP A 1 291 ? 2.630 3.349 54.589 1.00 23.77 291 ASP A O 1
ATOM 2175 N N . ALA A 1 292 ? 3.135 5.262 55.644 1.00 25.61 292 ALA A N 1
ATOM 2176 C CA . ALA A 1 292 ? 3.833 4.645 56.757 1.00 25.61 292 ALA A CA 1
ATOM 2177 C C . ALA A 1 292 ? 2.980 4.595 58.029 1.00 25.61 292 ALA A C 1
ATOM 2179 O O . ALA A 1 292 ? 2.610 5.614 58.601 1.00 25.61 292 ALA A O 1
ATOM 2180 N N . SER A 1 293 ? 2.855 3.387 58.585 1.00 23.73 293 SER A N 1
ATOM 2181 C CA . SER A 1 293 ? 2.624 3.118 60.014 1.00 23.73 293 SER A CA 1
ATOM 2182 C C . SER A 1 293 ? 1.364 3.699 60.693 1.00 23.73 293 SER A C 1
ATOM 2184 O O . SER A 1 293 ? 1.342 4.830 61.168 1.00 23.73 293 SER A O 1
ATOM 2186 N N . GLY A 1 294 ? 0.389 2.823 60.962 1.00 24.36 294 GLY A N 1
ATOM 2187 C CA . GLY A 1 294 ? -0.651 3.028 61.979 1.00 24.36 294 GLY A CA 1
ATOM 2188 C C . GLY A 1 294 ? -0.997 1.706 62.675 1.00 24.36 294 GLY A C 1
ATOM 2189 O O . GLY A 1 294 ? -1.376 0.748 62.012 1.00 24.36 294 GLY A O 1
ATOM 2190 N N . LYS A 1 295 ? -0.828 1.615 64.004 1.00 23.14 295 LYS A N 1
ATOM 2191 C CA . LYS A 1 295 ? -1.070 0.383 64.790 1.00 23.14 295 LYS A CA 1
ATOM 2192 C C . LYS A 1 295 ? -2.456 0.360 65.449 1.00 23.14 295 LYS A C 1
ATOM 2194 O O . LYS A 1 295 ? -2.781 1.282 66.188 1.00 23.14 295 LYS A O 1
ATOM 2199 N N . SER A 1 296 ? -3.178 -0.753 65.317 1.00 25.95 296 SER A N 1
ATOM 2200 C CA . SER A 1 296 ? -4.135 -1.345 66.288 1.00 25.95 296 SER A CA 1
ATOM 2201 C C . SER A 1 296 ? -4.524 -2.741 65.749 1.00 25.95 296 SER A C 1
ATOM 2203 O O . SER A 1 296 ? -4.641 -2.896 64.542 1.00 25.95 296 SER A O 1
ATOM 2205 N N . GLN A 1 297 ? -4.420 -3.852 66.499 1.00 23.45 297 GLN A N 1
ATOM 2206 C CA . GLN A 1 297 ? -5.411 -4.376 67.469 1.00 23.45 297 GLN A CA 1
ATOM 2207 C C . GLN A 1 297 ? -6.843 -4.412 66.886 1.00 23.45 297 GLN A C 1
ATOM 2209 O O . GLN A 1 297 ? -7.321 -3.367 66.474 1.00 23.45 297 GLN A O 1
ATOM 2214 N N . SER A 1 298 ? -7.603 -5.513 66.850 1.00 24.77 298 SER A N 1
ATOM 2215 C CA . SER A 1 298 ? -7.401 -6.934 67.221 1.00 24.77 298 SER A CA 1
ATOM 2216 C C . SER A 1 298 ? -8.316 -7.812 66.305 1.00 24.77 298 SER A C 1
ATOM 2218 O O . SER A 1 298 ? -8.860 -7.278 65.344 1.00 24.77 298 SER A O 1
ATOM 2220 N N . GLU A 1 299 ? -8.522 -9.135 66.412 1.00 24.56 299 GLU A N 1
ATOM 2221 C CA . GLU A 1 299 ? -8.211 -10.149 67.441 1.00 24.56 299 GLU A CA 1
ATOM 2222 C C . GLU A 1 299 ? -7.973 -11.545 66.791 1.00 24.56 299 GLU A C 1
ATOM 2224 O O . GLU A 1 299 ? -7.357 -11.598 65.729 1.00 24.56 299 GLU A O 1
ATOM 2229 N N . ALA A 1 300 ? -8.408 -12.674 67.384 1.00 21.80 300 ALA A N 1
ATOM 2230 C CA . ALA A 1 300 ? -8.281 -14.018 66.789 1.00 21.80 300 ALA A CA 1
ATOM 2231 C C . ALA A 1 300 ? -9.502 -14.940 67.017 1.00 21.80 300 ALA A C 1
ATOM 2233 O O . ALA A 1 300 ? -9.948 -15.119 68.147 1.00 21.80 300 ALA A O 1
ATOM 2234 N N . ALA A 1 301 ? -9.960 -15.590 65.941 1.00 25.25 301 ALA A N 1
ATOM 2235 C CA . ALA A 1 301 ? -10.748 -16.832 65.879 1.00 25.25 301 ALA A CA 1
ATOM 2236 C C . ALA A 1 301 ? -10.695 -17.324 64.411 1.00 25.25 301 ALA A C 1
ATOM 2238 O O . ALA A 1 301 ? -10.659 -16.489 63.514 1.00 25.25 301 ALA A O 1
ATOM 2239 N N . GLY A 1 302 ? -10.670 -18.610 64.054 1.00 22.12 302 GLY A N 1
ATOM 2240 C CA . GLY A 1 302 ? -10.794 -19.854 64.821 1.00 22.12 302 GLY A CA 1
ATOM 2241 C C . GLY A 1 302 ? -11.562 -20.884 63.968 1.00 22.12 302 GLY A C 1
ATOM 2242 O O . GLY A 1 302 ? -12.528 -20.490 63.323 1.00 22.12 302 GLY A O 1
ATOM 2243 N N . SER A 1 303 ? -11.152 -22.165 63.980 1.00 26.16 303 SER A N 1
ATOM 2244 C CA . SER A 1 303 ? -11.601 -23.286 63.101 1.00 26.16 303 SER A CA 1
ATOM 2245 C C . SER A 1 303 ? -11.327 -23.093 61.592 1.00 26.16 303 SER A C 1
ATOM 2247 O O . SER A 1 303 ? -11.592 -22.033 61.038 1.00 26.16 303 SER A O 1
ATOM 2249 N N . ASP A 1 304 ? -10.616 -23.987 60.894 1.00 22.88 304 ASP A N 1
ATOM 2250 C CA . ASP A 1 304 ? -10.879 -25.419 60.612 1.00 22.88 304 ASP A CA 1
ATOM 2251 C C . ASP A 1 304 ? -12.184 -25.668 59.844 1.00 22.88 304 ASP A C 1
ATOM 2253 O O . ASP A 1 304 ? -13.249 -25.736 60.443 1.00 22.88 304 ASP A O 1
ATOM 2257 N N . GLU A 1 305 ? -12.073 -25.927 58.537 1.00 27.48 305 GLU A N 1
ATOM 2258 C CA . GLU A 1 305 ? -12.331 -27.282 58.032 1.00 27.48 305 GLU A CA 1
ATOM 2259 C C . GLU A 1 305 ? -11.653 -27.509 56.671 1.00 27.48 305 GLU A C 1
ATOM 2261 O O . GLU A 1 305 ? -11.568 -26.616 55.827 1.00 27.48 305 GLU A O 1
ATOM 2266 N N . SER A 1 306 ? -11.126 -28.718 56.470 1.00 24.72 306 SER A N 1
ATOM 2267 C CA . SER A 1 306 ? -10.528 -29.166 55.210 1.00 24.72 306 SER A CA 1
ATOM 2268 C C . SER A 1 306 ? -11.358 -30.307 54.646 1.00 24.72 306 SER A C 1
ATOM 2270 O O . SER A 1 306 ? -11.341 -31.388 55.226 1.00 24.72 306 SER A O 1
ATOM 2272 N N . GLU A 1 307 ? -11.971 -30.136 53.475 1.00 27.75 307 GLU A N 1
ATOM 2273 C CA . GLU A 1 307 ? -12.414 -31.282 52.675 1.00 27.75 307 GLU A CA 1
ATOM 2274 C C . GLU A 1 307 ? -11.933 -31.205 51.227 1.00 27.75 307 GLU A C 1
ATOM 2276 O O . GLU A 1 307 ? -11.844 -30.154 50.593 1.00 27.75 307 GLU A O 1
ATOM 2281 N N . ARG A 1 308 ? -11.535 -32.379 50.735 1.00 25.08 308 ARG A N 1
ATOM 2282 C CA . ARG A 1 308 ? -10.771 -32.582 49.507 1.00 25.08 308 ARG A CA 1
ATOM 2283 C C . ARG A 1 308 ? -11.155 -33.940 48.941 1.00 25.08 308 ARG A C 1
ATOM 2285 O O . ARG A 1 308 ? -10.549 -34.943 49.318 1.00 25.08 308 ARG A O 1
ATOM 2292 N N . LEU A 1 309 ? -12.097 -33.980 48.002 1.00 24.31 309 LEU A N 1
ATOM 2293 C CA . LEU A 1 309 ? -12.411 -35.203 47.264 1.00 24.31 309 LEU A CA 1
ATOM 2294 C C . LEU A 1 309 ? -12.317 -34.999 45.747 1.00 24.31 309 LEU A C 1
ATOM 2296 O O . LEU A 1 309 ? -12.919 -34.112 45.152 1.00 24.31 309 LEU A O 1
ATOM 2300 N N . LYS A 1 310 ? -11.465 -35.843 45.161 1.00 22.16 310 LYS A N 1
ATOM 2301 C CA . LYS A 1 310 ? -11.315 -36.148 43.730 1.00 22.16 310 LYS A CA 1
ATOM 2302 C C . LYS A 1 310 ? -12.243 -37.341 43.402 1.00 22.16 310 LYS A C 1
ATOM 2304 O O . LYS A 1 310 ? -12.948 -37.773 44.306 1.00 22.16 310 LYS A O 1
ATOM 2309 N N . VAL A 1 311 ? -12.090 -37.948 42.209 1.00 25.86 311 VAL A N 1
ATOM 2310 C CA . VAL A 1 311 ? -12.686 -39.254 41.792 1.00 25.86 311 VAL A CA 1
ATOM 2311 C C . VAL A 1 311 ? -14.156 -39.112 41.324 1.00 25.86 311 VAL A C 1
ATOM 2313 O O . VAL A 1 311 ? -14.927 -38.436 41.986 1.00 25.86 311 VAL A O 1
ATOM 2316 N N . GLU A 1 312 ? -14.637 -39.655 40.195 1.00 24.20 312 GLU A N 1
ATOM 2317 C CA . GLU A 1 312 ? -13.990 -40.302 39.038 1.00 24.20 312 GLU A CA 1
ATOM 2318 C C . GLU A 1 312 ? -14.829 -40.147 37.751 1.00 24.20 312 GLU A C 1
ATOM 2320 O O . GLU A 1 312 ? -16.016 -39.837 37.760 1.00 24.20 312 GLU A O 1
ATOM 2325 N N . SER A 1 313 ? -14.145 -40.407 36.644 1.00 24.20 313 SER A N 1
ATOM 2326 C CA . SER A 1 313 ? -14.615 -40.737 35.302 1.00 24.20 313 SER A CA 1
ATOM 2327 C C . SER A 1 313 ? -15.484 -42.003 35.203 1.00 24.20 313 SER A C 1
ATOM 2329 O O . SER A 1 313 ? -15.061 -43.052 35.681 1.00 24.20 313 SER A O 1
ATOM 2331 N N . GLU A 1 314 ? -16.552 -41.974 34.398 1.00 24.41 314 GLU A N 1
ATOM 2332 C CA . GLU A 1 314 ? -17.101 -43.172 33.736 1.00 24.41 314 GLU A CA 1
ATOM 2333 C C . GLU A 1 314 ? -17.568 -42.876 32.300 1.00 24.41 314 GLU A C 1
ATOM 2335 O O . GLU A 1 314 ? -17.821 -41.732 31.925 1.00 24.41 314 GLU A O 1
ATOM 2340 N N . SER A 1 315 ? -17.640 -43.927 31.474 1.00 24.23 315 SER A N 1
ATOM 2341 C CA . SER A 1 315 ? -17.904 -43.851 30.031 1.00 24.23 315 SER A CA 1
ATOM 2342 C C . SER A 1 315 ? -18.984 -44.839 29.578 1.00 24.23 315 SER A C 1
ATOM 2344 O O . SER A 1 315 ? -18.994 -45.985 30.027 1.00 24.23 315 SER A O 1
ATOM 2346 N N . LYS A 1 316 ? -19.858 -44.374 28.668 1.00 26.59 316 LYS A N 1
ATOM 2347 C CA . LYS A 1 316 ? -20.756 -45.066 27.701 1.00 26.59 316 LYS A CA 1
ATOM 2348 C C . LYS A 1 316 ? -21.907 -44.088 27.389 1.00 26.59 316 LYS A C 1
ATOM 2350 O O . LYS A 1 316 ? -22.348 -43.381 28.280 1.00 26.59 316 LYS A O 1
ATOM 2355 N N . GLY A 1 317 ? -22.443 -43.955 26.179 1.00 21.38 317 GLY A N 1
ATOM 2356 C CA . GLY A 1 317 ? -22.332 -44.790 24.984 1.00 21.38 317 GLY A CA 1
ATOM 2357 C C . GLY A 1 317 ? -23.739 -45.170 24.509 1.00 21.38 317 GLY A C 1
ATOM 2358 O O . GLY A 1 317 ? -24.305 -46.130 25.019 1.00 21.38 317 GLY A O 1
ATOM 2359 N N . GLY A 1 318 ? -24.310 -44.414 23.566 1.00 22.50 318 GLY A N 1
ATOM 2360 C CA . GLY A 1 318 ? -25.668 -44.617 23.041 1.00 22.50 318 GLY A CA 1
ATOM 2361 C C . GLY A 1 318 ? -26.000 -43.602 21.940 1.00 22.50 318 GLY A C 1
ATOM 2362 O O . GLY A 1 318 ? -25.616 -42.442 22.053 1.00 22.50 318 GLY A O 1
ATOM 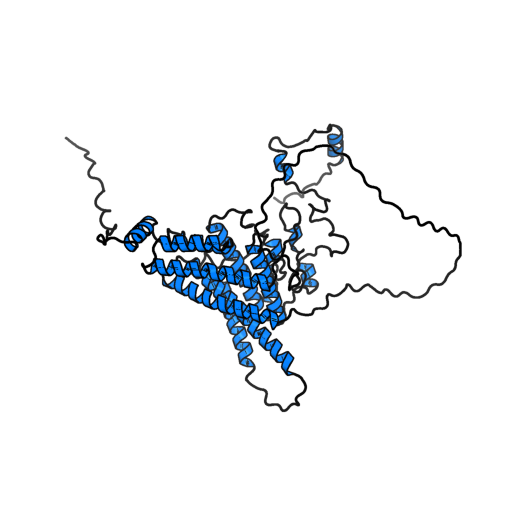2363 N N . ALA A 1 319 ? -26.635 -44.053 20.856 1.00 21.72 319 ALA A N 1
ATOM 2364 C CA . ALA A 1 319 ? -26.756 -43.310 19.596 1.00 21.72 319 ALA A CA 1
ATOM 2365 C C . ALA A 1 319 ? -28.065 -42.504 19.451 1.00 21.72 319 ALA A C 1
ATOM 2367 O O . ALA A 1 319 ? -29.070 -42.817 20.085 1.00 21.72 319 ALA A O 1
ATOM 2368 N N . GLY A 1 320 ? -28.053 -41.521 18.544 1.00 23.42 320 GLY A N 1
ATOM 2369 C CA . GLY A 1 320 ? -29.226 -40.792 18.051 1.00 23.42 320 GLY A CA 1
ATOM 2370 C C . GLY A 1 320 ? -28.840 -39.897 16.867 1.00 23.42 320 GLY A C 1
ATOM 2371 O O . GLY A 1 320 ? -27.884 -39.133 16.966 1.00 23.42 320 GLY A O 1
ATOM 2372 N N . GLU A 1 321 ? -29.521 -40.048 15.732 1.00 21.52 321 GLU A N 1
ATOM 2373 C CA . GLU A 1 321 ? -29.141 -39.447 14.443 1.00 21.52 321 GLU A CA 1
ATOM 2374 C C . GLU A 1 321 ? -29.495 -37.952 14.319 1.00 21.52 321 GLU A C 1
ATOM 2376 O O . GLU A 1 321 ? -30.489 -37.480 14.867 1.00 21.52 321 GLU A O 1
ATOM 2381 N N . GLY A 1 322 ? -28.719 -37.217 13.516 1.00 23.03 322 GLY A N 1
ATOM 2382 C CA . GLY A 1 322 ? -29.006 -35.834 13.122 1.00 23.03 322 GLY A CA 1
ATOM 2383 C C . GLY A 1 322 ? -28.040 -35.370 12.031 1.00 23.03 322 GLY A C 1
ATOM 2384 O O . GLY A 1 322 ? -26.830 -35.364 12.239 1.00 23.03 322 GLY A O 1
ATOM 2385 N N . ALA A 1 323 ? -28.560 -35.044 10.845 1.00 25.62 323 ALA A N 1
ATOM 2386 C CA . ALA A 1 323 ? -27.750 -34.787 9.653 1.00 25.62 323 ALA A CA 1
ATOM 2387 C C . ALA A 1 323 ? -26.834 -33.556 9.794 1.00 25.62 323 ALA A C 1
ATOM 2389 O O . ALA A 1 323 ? -27.294 -32.477 10.160 1.00 25.62 323 ALA A O 1
ATOM 2390 N N . ASN A 1 324 ? -25.562 -33.701 9.406 1.00 23.98 324 ASN A N 1
ATOM 2391 C CA . ASN A 1 324 ? -24.640 -32.581 9.220 1.00 23.98 324 ASN A CA 1
ATOM 2392 C C . ASN A 1 324 ? -24.141 -32.545 7.769 1.00 23.98 324 ASN A C 1
ATOM 2394 O O . ASN A 1 324 ? -23.292 -33.344 7.371 1.00 23.98 324 ASN A O 1
ATOM 2398 N N . SER A 1 325 ? -24.669 -31.614 6.976 1.00 26.78 325 SER A N 1
ATOM 2399 C CA . SER A 1 325 ? -24.178 -31.304 5.633 1.00 26.78 325 SER A CA 1
ATOM 2400 C C . SER A 1 325 ? -22.922 -30.433 5.725 1.00 26.78 325 SER A C 1
ATOM 2402 O O . SER A 1 325 ? -22.976 -29.217 5.537 1.00 26.78 325 SER A O 1
ATOM 2404 N N . GLY A 1 326 ? -21.789 -31.060 6.039 1.00 23.50 326 GLY A N 1
ATOM 2405 C CA . GLY A 1 326 ? -20.486 -30.402 6.043 1.00 23.50 326 GLY A CA 1
ATOM 2406 C C . GLY A 1 326 ? -20.019 -30.083 4.624 1.00 23.50 326 GLY A C 1
ATOM 2407 O O . GLY A 1 326 ? -19.451 -30.941 3.952 1.00 23.50 326 GLY A O 1
ATOM 2408 N N . GLY A 1 327 ? -20.237 -28.845 4.178 1.00 24.33 327 GLY A N 1
ATOM 2409 C CA . GLY A 1 327 ? -19.569 -28.300 2.999 1.00 24.33 327 GLY A CA 1
ATOM 2410 C C . GLY A 1 327 ? -18.086 -28.103 3.299 1.00 24.33 327 GLY A C 1
ATOM 2411 O O . GLY A 1 327 ? -17.712 -27.130 3.949 1.00 24.33 327 GLY A O 1
ATOM 2412 N N . GLY A 1 328 ? -17.248 -29.044 2.865 1.00 21.12 328 GLY A N 1
ATOM 2413 C CA . GLY A 1 328 ? -15.800 -28.924 2.988 1.00 21.12 328 GLY A CA 1
ATOM 2414 C C . GLY A 1 328 ? -15.267 -27.858 2.038 1.00 21.12 328 GLY A C 1
ATOM 2415 O O . GLY A 1 328 ? -15.150 -28.113 0.841 1.00 21.12 328 GLY A O 1
ATOM 2416 N N . ALA A 1 329 ? -14.913 -26.688 2.571 1.00 25.69 329 ALA A N 1
ATOM 2417 C CA . ALA A 1 329 ? -13.967 -25.809 1.900 1.00 25.69 329 ALA A CA 1
ATOM 2418 C C . ALA A 1 329 ? -12.619 -26.543 1.849 1.00 25.69 329 ALA A C 1
ATOM 2420 O O . ALA A 1 329 ? -12.091 -26.948 2.886 1.00 25.69 329 ALA A O 1
ATOM 2421 N N . VAL A 1 330 ? -12.118 -26.785 0.639 1.00 25.58 330 VAL A N 1
ATOM 2422 C CA . VAL A 1 330 ? -10.843 -27.472 0.427 1.00 25.58 330 VAL A CA 1
ATOM 2423 C C . VAL A 1 330 ? -9.724 -26.527 0.847 1.00 25.58 330 VAL A C 1
ATOM 2425 O O . VAL A 1 330 ? -9.625 -25.418 0.329 1.00 25.58 330 VAL A O 1
ATOM 2428 N N . ASP A 1 331 ? -8.908 -26.969 1.800 1.00 27.88 331 ASP A N 1
ATOM 2429 C CA . ASP A 1 331 ? -7.739 -26.231 2.265 1.00 27.88 331 ASP A CA 1
ATOM 2430 C C . ASP A 1 331 ? -6.682 -26.207 1.149 1.00 27.88 331 ASP A C 1
ATOM 2432 O O . ASP A 1 331 ? -6.156 -27.246 0.745 1.00 27.88 331 ASP A O 1
ATOM 2436 N N . GLY A 1 332 ? -6.440 -25.019 0.601 1.00 27.48 332 GLY A N 1
ATOM 2437 C CA . GLY A 1 332 ? -5.562 -24.774 -0.539 1.00 27.48 332 GLY A CA 1
ATOM 2438 C C . GLY A 1 332 ? -4.994 -23.367 -0.434 1.00 27.48 332 GLY A C 1
ATOM 2439 O O . GLY A 1 332 ? -5.499 -22.447 -1.068 1.00 27.48 332 GLY A O 1
ATOM 2440 N N . GLY A 1 333 ? -3.996 -23.193 0.435 1.00 25.17 333 GLY A N 1
ATOM 2441 C CA . GLY A 1 333 ? -3.505 -21.868 0.822 1.00 25.17 333 GLY A CA 1
ATOM 2442 C C . GLY A 1 333 ? -2.215 -21.874 1.647 1.00 25.17 333 GLY A C 1
ATOM 2443 O O . GLY A 1 333 ? -2.097 -21.107 2.606 1.00 25.17 333 GLY A O 1
ATOM 2444 N N . GLU A 1 334 ? -1.235 -22.713 1.292 1.00 30.83 334 GLU A N 1
ATOM 2445 C CA . GLU A 1 334 ? 0.123 -22.667 1.866 1.00 30.83 334 GLU A CA 1
ATOM 2446 C C . GLU A 1 334 ? 0.897 -21.404 1.417 1.00 30.83 334 GLU A C 1
ATOM 2448 O O . GLU A 1 334 ? 1.854 -21.483 0.653 1.00 30.83 334 GLU A O 1
ATOM 2453 N N . ALA A 1 335 ? 0.496 -20.220 1.898 1.00 31.55 335 ALA A N 1
ATOM 2454 C CA . A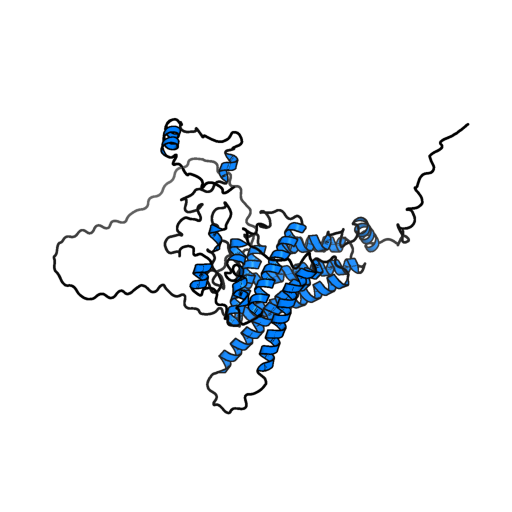LA A 1 335 ? 1.257 -18.971 1.713 1.00 31.55 335 ALA A CA 1
ATOM 2455 C C . ALA A 1 335 ? 1.020 -17.874 2.777 1.00 31.55 335 ALA A C 1
ATOM 2457 O O . ALA A 1 335 ? 1.827 -16.952 2.894 1.00 31.55 335 ALA A O 1
ATOM 2458 N N . LEU A 1 336 ? -0.049 -17.934 3.584 1.00 37.34 336 LEU A N 1
ATOM 2459 C CA . LEU A 1 336 ? -0.371 -16.854 4.532 1.00 37.34 336 LEU A CA 1
ATOM 2460 C C . LEU A 1 336 ? 0.347 -17.037 5.879 1.00 37.34 336 LEU A C 1
ATOM 2462 O O . LEU A 1 336 ? -0.143 -17.714 6.785 1.00 37.34 336 LEU A O 1
ATOM 2466 N N . GLY A 1 337 ? 1.521 -16.407 5.997 1.00 35.84 337 GLY A N 1
ATOM 2467 C CA . GLY A 1 337 ? 2.495 -16.567 7.083 1.00 35.84 337 GLY A CA 1
ATOM 2468 C C . GLY A 1 337 ? 1.966 -16.373 8.510 1.00 35.84 337 GLY A C 1
ATOM 2469 O O . GLY A 1 337 ? 2.103 -15.307 9.103 1.00 35.84 337 GLY A O 1
ATOM 2470 N N . GLY A 1 338 ? 1.459 -17.450 9.115 1.00 31.47 338 GLY A N 1
ATOM 2471 C CA . GLY A 1 338 ? 1.077 -17.541 10.531 1.00 31.47 338 GLY A CA 1
ATOM 2472 C C . GLY A 1 338 ? 2.259 -17.669 11.501 1.00 31.47 338 GLY A C 1
ATOM 2473 O O . GLY A 1 338 ? 2.193 -18.463 12.436 1.00 31.47 338 GLY A O 1
ATOM 2474 N N . GLY A 1 339 ? 3.349 -16.937 11.261 1.00 52.81 339 GLY A N 1
ATOM 2475 C CA . GLY A 1 339 ? 4.523 -16.896 12.136 1.00 52.81 339 GLY A CA 1
ATOM 2476 C C . GLY A 1 339 ? 4.405 -15.849 13.248 1.00 52.81 339 GLY A C 1
ATOM 2477 O O . GLY A 1 339 ? 3.555 -14.960 13.204 1.00 52.81 339 GLY A O 1
ATOM 2478 N N . ALA A 1 340 ? 5.298 -15.921 14.239 1.00 78.44 340 ALA A N 1
ATOM 2479 C CA . ALA A 1 340 ? 5.524 -14.794 15.141 1.00 78.44 340 ALA A CA 1
ATOM 2480 C C . ALA A 1 340 ? 6.083 -13.602 14.343 1.00 78.44 340 ALA A C 1
ATOM 2482 O O . ALA A 1 340 ? 6.928 -13.788 13.464 1.00 78.44 340 ALA A O 1
ATOM 2483 N N . LEU A 1 341 ? 5.613 -12.388 14.640 1.00 85.12 341 LEU A N 1
ATOM 2484 C CA . LEU A 1 341 ? 6.070 -11.189 13.940 1.00 85.12 341 LEU A CA 1
ATOM 2485 C C . LEU A 1 341 ? 7.518 -10.848 14.324 1.00 85.12 341 LEU A C 1
ATOM 2487 O O . LEU A 1 341 ? 7.892 -10.896 15.492 1.00 85.12 341 LEU A O 1
ATOM 2491 N N . ASP A 1 342 ? 8.318 -10.462 13.331 1.00 88.31 342 ASP A N 1
ATOM 2492 C CA . ASP A 1 342 ? 9.699 -9.973 13.473 1.00 88.31 342 ASP A CA 1
ATOM 2493 C C . ASP A 1 342 ? 9.765 -8.453 13.748 1.00 88.31 342 ASP A C 1
ATOM 2495 O O . ASP A 1 342 ? 10.823 -7.826 13.620 1.00 88.31 342 ASP A O 1
ATOM 2499 N N . TRP A 1 343 ? 8.624 -7.859 14.106 1.00 89.75 343 TRP A N 1
ATOM 2500 C CA . TRP A 1 343 ? 8.418 -6.468 14.503 1.00 89.75 343 TRP A CA 1
ATOM 2501 C C . TRP A 1 343 ? 7.200 -6.364 15.438 1.00 89.75 343 TRP A C 1
ATOM 2503 O O . TRP A 1 343 ? 6.356 -7.259 15.464 1.00 89.75 343 TRP A O 1
ATOM 2513 N N . ASP A 1 344 ? 7.112 -5.281 16.210 1.00 88.69 344 ASP A N 1
ATOM 2514 C CA . ASP A 1 344 ? 5.999 -4.985 17.122 1.00 88.69 344 ASP A CA 1
ATOM 2515 C C . ASP A 1 344 ? 4.968 -4.032 16.469 1.00 88.69 344 ASP A C 1
ATOM 2517 O O . ASP A 1 344 ? 5.288 -2.856 16.254 1.00 88.69 344 ASP A O 1
ATOM 2521 N N . PRO A 1 345 ? 3.725 -4.485 16.193 1.00 86.50 345 PRO A N 1
ATOM 2522 C CA . PRO A 1 345 ? 2.656 -3.653 15.627 1.00 86.50 345 PRO A CA 1
ATOM 2523 C C . PRO A 1 345 ? 2.034 -2.627 16.577 1.00 86.50 345 PRO A C 1
ATOM 2525 O O . PRO A 1 345 ? 1.258 -1.780 16.138 1.00 86.50 345 PRO A O 1
ATOM 2528 N N . SER A 1 346 ? 2.342 -2.707 17.869 1.00 86.00 346 SER A N 1
ATOM 2529 C CA . SER A 1 346 ? 2.097 -1.639 18.840 1.00 86.00 346 SER A CA 1
ATOM 2530 C C . SER A 1 346 ? 3.441 -1.099 19.347 1.00 86.00 346 SER A C 1
ATOM 2532 O O . SER A 1 346 ? 3.567 -0.723 20.515 1.00 86.00 346 SER A O 1
ATOM 2534 N N . GLY A 1 347 ? 4.436 -1.050 18.447 1.00 84.75 347 GLY A N 1
ATOM 2535 C CA . GLY A 1 347 ? 5.809 -0.578 18.636 1.00 84.75 347 GLY A CA 1
ATOM 2536 C C . GLY A 1 347 ? 6.058 0.838 18.096 1.00 84.75 347 GLY A C 1
ATOM 2537 O O . GLY A 1 347 ? 5.131 1.634 17.920 1.00 84.75 347 GLY A O 1
ATOM 2538 N N . LEU A 1 348 ? 7.327 1.202 17.891 1.00 89.31 348 LEU A N 1
ATOM 2539 C CA . LEU A 1 348 ? 7.727 2.557 17.485 1.00 89.31 348 LEU A CA 1
ATOM 2540 C C . LEU A 1 348 ? 6.981 3.018 16.222 1.00 89.31 348 LEU A C 1
ATOM 2542 O O . LEU A 1 348 ? 7.147 2.424 15.165 1.00 89.31 348 LEU A O 1
ATOM 2546 N N . GLY A 1 349 ? 6.195 4.092 16.323 1.00 88.00 349 GLY A N 1
ATOM 2547 C CA . GLY A 1 349 ? 5.438 4.652 15.203 1.00 88.00 349 GLY A CA 1
ATOM 2548 C C . GLY A 1 349 ? 4.099 3.980 14.883 1.00 88.00 349 GLY A C 1
ATOM 2549 O O . GLY A 1 349 ? 3.387 4.517 14.041 1.00 88.00 349 GLY A O 1
ATOM 2550 N N . PHE A 1 350 ? 3.718 2.876 15.539 1.00 91.56 350 PHE A N 1
ATOM 2551 C CA . PHE A 1 350 ? 2.503 2.115 15.210 1.00 91.56 350 PHE A CA 1
ATOM 2552 C C . PHE A 1 350 ? 1.583 1.886 16.414 1.00 91.56 350 PHE A C 1
ATOM 2554 O O . PHE A 1 350 ? 2.035 1.717 17.549 1.00 91.56 350 PHE A O 1
ATOM 2561 N N . ASP A 1 351 ? 0.281 1.820 16.139 1.00 89.75 351 ASP A N 1
ATOM 2562 C CA . ASP A 1 351 ? -0.693 1.143 16.993 1.00 89.75 351 ASP A CA 1
ATOM 2563 C C . ASP A 1 351 ? -1.788 0.471 16.150 1.00 89.75 351 ASP A C 1
ATOM 2565 O O . ASP A 1 351 ? -2.449 1.105 15.327 1.00 89.75 351 ASP A O 1
ATOM 2569 N N . ARG A 1 352 ? -2.035 -0.819 16.406 1.00 85.75 352 ARG A N 1
ATOM 2570 C CA . ARG A 1 352 ? -3.105 -1.601 15.764 1.00 85.75 352 ARG A CA 1
ATOM 2571 C C . ARG A 1 352 ? -4.504 -1.051 16.047 1.00 85.75 352 ARG A C 1
ATOM 2573 O O . ARG A 1 352 ? -5.409 -1.275 15.246 1.00 85.75 352 ARG A O 1
ATOM 2580 N N . LYS A 1 353 ? -4.710 -0.414 17.207 1.00 83.81 353 LYS A N 1
ATOM 2581 C CA . LYS A 1 353 ? -6.045 -0.046 17.707 1.00 83.81 353 LYS A CA 1
ATOM 2582 C C . LYS A 1 353 ? -6.508 1.353 17.292 1.00 83.81 353 LYS A C 1
ATOM 2584 O O . LYS A 1 353 ? -7.708 1.621 17.349 1.00 83.81 353 LYS A O 1
ATOM 2589 N N . VAL A 1 354 ? -5.596 2.211 16.828 1.00 86.25 354 VAL A N 1
ATOM 2590 C CA . VAL A 1 354 ? -5.824 3.648 16.573 1.00 86.25 354 VAL A CA 1
ATOM 2591 C C . VAL A 1 354 ? -7.017 3.966 15.655 1.00 86.25 354 VAL A C 1
ATOM 2593 O O . VAL A 1 354 ? -7.660 5.000 15.823 1.00 86.25 354 VAL A O 1
ATOM 2596 N N . ASN A 1 355 ? -7.351 3.075 14.714 1.00 85.31 355 ASN A N 1
ATOM 2597 C CA . ASN A 1 355 ? -8.418 3.286 13.727 1.00 85.31 355 ASN A CA 1
ATOM 2598 C C . ASN A 1 355 ? -9.646 2.398 13.911 1.00 85.31 355 ASN A C 1
ATOM 2600 O O . ASN A 1 355 ? -10.515 2.417 13.042 1.00 85.31 355 ASN A O 1
ATOM 2604 N N . LEU A 1 356 ? -9.756 1.625 14.997 1.00 78.75 356 LEU A N 1
ATOM 2605 C CA . LEU A 1 356 ? -10.903 0.729 15.172 1.00 78.75 356 LEU A CA 1
ATOM 2606 C C . LEU A 1 356 ? -12.231 1.505 15.100 1.00 78.75 356 LEU A C 1
ATOM 2608 O O . LEU A 1 356 ? -13.150 1.079 14.411 1.00 78.75 356 LEU A O 1
ATOM 2612 N N . THR A 1 357 ? -12.298 2.693 15.706 1.00 75.12 357 THR A N 1
ATOM 2613 C CA . THR A 1 357 ? -13.471 3.590 15.675 1.00 75.12 357 THR A CA 1
ATOM 2614 C C . THR A 1 357 ? -13.744 4.245 14.313 1.00 75.12 357 THR A C 1
ATOM 2616 O O . THR A 1 357 ? -14.799 4.846 14.134 1.00 75.12 357 THR A O 1
ATOM 2619 N N . LYS A 1 358 ? -12.807 4.149 13.359 1.00 73.62 358 LYS A N 1
ATOM 2620 C CA . LYS A 1 358 ? -12.945 4.609 11.964 1.00 73.62 358 LYS A CA 1
ATOM 2621 C C . LYS A 1 358 ? -13.289 3.470 10.997 1.00 73.62 358 LYS A C 1
ATOM 2623 O O . LYS A 1 358 ? -13.444 3.713 9.799 1.00 73.62 358 LYS A O 1
ATOM 2628 N N . MET A 1 359 ? -13.379 2.232 11.482 1.00 69.75 359 MET A N 1
ATOM 2629 C CA . MET A 1 359 ? -13.931 1.140 10.689 1.00 69.75 359 MET A CA 1
ATOM 2630 C C . MET A 1 359 ? -15.411 1.414 10.407 1.00 69.75 359 MET A C 1
ATOM 2632 O O . MET A 1 359 ? -16.099 2.055 11.201 1.00 69.75 359 MET A O 1
ATOM 2636 N N . GLY A 1 360 ? -15.890 0.952 9.249 1.00 66.56 360 GLY A N 1
ATOM 2637 C CA . GLY A 1 360 ? -17.308 1.030 8.896 1.00 66.56 360 GLY A CA 1
ATOM 2638 C C . GLY A 1 360 ? -18.180 0.128 9.784 1.00 66.56 360 GLY A C 1
ATOM 2639 O O . GLY A 1 360 ? -17.701 -0.398 10.790 1.00 66.56 360 GLY A O 1
ATOM 2640 N N . PRO A 1 361 ? -19.448 -0.114 9.408 1.00 67.94 361 PRO A N 1
ATOM 2641 C CA . PRO A 1 361 ? -20.358 -0.994 10.139 1.00 67.94 361 PRO A CA 1
ATOM 2642 C C . PRO A 1 361 ? -20.006 -2.486 9.944 1.00 67.94 361 PRO A C 1
ATOM 2644 O O . PRO A 1 361 ? -20.822 -3.285 9.499 1.00 67.94 361 PRO A O 1
ATOM 2647 N N . ALA A 1 362 ? -18.775 -2.864 10.290 1.00 73.06 362 ALA A N 1
ATOM 2648 C CA . ALA A 1 362 ? -18.274 -4.228 10.321 1.00 73.06 362 ALA A CA 1
ATOM 2649 C C . ALA A 1 362 ? -17.734 -4.561 11.729 1.00 73.06 362 ALA A C 1
ATOM 2651 O O . ALA A 1 362 ? -17.125 -3.696 12.363 1.00 73.06 362 ALA A O 1
ATOM 2652 N N . PRO A 1 363 ? -17.893 -5.806 12.216 1.00 75.25 363 PRO A N 1
ATOM 2653 C CA . PRO A 1 363 ? -17.328 -6.228 13.498 1.00 75.25 363 PRO A CA 1
ATOM 2654 C C . PRO A 1 363 ? -15.798 -6.058 13.551 1.00 75.25 363 PRO A C 1
ATOM 2656 O O . PRO A 1 363 ? -15.138 -6.275 12.528 1.00 75.25 363 PRO A O 1
ATOM 2659 N N . PRO A 1 364 ? -15.200 -5.742 14.716 1.00 74.50 364 PRO A N 1
ATOM 2660 C CA . PRO A 1 364 ? -13.749 -5.662 14.873 1.00 74.50 364 PRO A CA 1
ATOM 2661 C C . PRO A 1 364 ? -13.053 -6.979 14.490 1.00 74.50 364 PRO A C 1
ATOM 2663 O O . PRO A 1 364 ? -13.297 -8.032 15.079 1.00 74.50 364 PRO A O 1
ATOM 2666 N N . ARG A 1 365 ? -12.134 -6.917 13.516 1.00 75.75 365 ARG A N 1
ATOM 2667 C CA . ARG A 1 365 ? -11.320 -8.059 13.060 1.00 75.75 365 ARG A CA 1
ATOM 2668 C C . ARG A 1 365 ? -9.843 -7.832 13.371 1.00 75.75 365 ARG A C 1
ATOM 2670 O O . ARG A 1 365 ? -9.295 -6.770 13.086 1.00 75.75 365 ARG A O 1
ATOM 2677 N N . VAL A 1 366 ? -9.175 -8.855 13.904 1.00 76.50 366 VAL A N 1
ATOM 2678 C CA . VAL A 1 366 ? -7.718 -8.839 14.101 1.00 76.50 366 VAL A CA 1
ATOM 2679 C C . VAL A 1 366 ? -7.037 -9.252 12.798 1.00 76.50 366 VAL A C 1
ATOM 2681 O O . VAL A 1 366 ? -7.003 -10.431 12.452 1.00 76.50 366 VAL A O 1
ATOM 2684 N N . VAL A 1 367 ? -6.482 -8.277 12.079 1.00 84.12 367 VAL A N 1
ATOM 2685 C CA . VAL A 1 367 ? -5.722 -8.517 10.844 1.00 84.12 367 VAL A CA 1
ATOM 2686 C C . VAL A 1 367 ? -4.419 -9.260 11.143 1.00 84.12 367 VAL A C 1
ATOM 2688 O O . VAL A 1 367 ? -3.676 -8.879 12.052 1.00 84.12 367 VAL A O 1
ATOM 2691 N N . LYS A 1 368 ? -4.117 -10.302 10.360 1.00 89.00 368 LYS A N 1
ATOM 2692 C CA . LYS A 1 368 ? -2.796 -10.948 10.339 1.00 89.00 368 LYS A CA 1
ATOM 2693 C C . LYS A 1 368 ? -1.857 -10.089 9.489 1.00 89.00 368 LYS A C 1
ATOM 2695 O O . LYS A 1 368 ? -2.069 -9.961 8.289 1.00 89.00 368 LYS A O 1
ATOM 2700 N N . LEU A 1 369 ? -0.869 -9.467 10.126 1.00 91.56 369 LEU A N 1
ATOM 2701 C CA . LEU A 1 369 ? 0.140 -8.641 9.457 1.00 91.56 369 LEU A CA 1
ATOM 2702 C C . LEU A 1 369 ? 1.273 -9.524 8.921 1.00 91.56 369 LEU A C 1
ATOM 2704 O O . LEU A 1 369 ? 1.553 -10.579 9.488 1.00 91.56 369 LEU A O 1
ATOM 2708 N N . HIS A 1 370 ? 1.942 -9.080 7.860 1.00 92.88 370 HIS A N 1
ATOM 2709 C CA . HIS A 1 370 ? 3.166 -9.717 7.375 1.00 92.88 370 HIS A CA 1
ATOM 2710 C C . HIS A 1 370 ? 4.351 -9.433 8.313 1.00 92.88 370 HIS A C 1
ATOM 2712 O O . HIS A 1 370 ? 4.398 -8.415 9.011 1.00 92.88 370 HIS A O 1
ATOM 2718 N N . THR A 1 371 ? 5.339 -10.326 8.301 1.00 94.44 371 THR A N 1
ATOM 2719 C CA . THR A 1 371 ? 6.687 -10.037 8.812 1.00 94.44 371 THR A CA 1
ATOM 2720 C C . THR A 1 371 ? 7.412 -9.081 7.858 1.00 94.44 371 THR A C 1
ATOM 2722 O O . THR A 1 371 ? 7.088 -9.031 6.671 1.00 94.44 371 THR A O 1
ATOM 2725 N N . ARG A 1 372 ? 8.420 -8.345 8.338 1.00 92.69 372 ARG A N 1
ATOM 2726 C CA . ARG A 1 372 ? 9.302 -7.513 7.497 1.00 92.69 372 ARG A CA 1
ATOM 2727 C C . ARG A 1 372 ? 9.985 -8.373 6.433 1.00 92.69 372 ARG A C 1
ATOM 2729 O O . ARG A 1 372 ? 10.032 -7.994 5.267 1.00 92.69 372 ARG A O 1
ATOM 2736 N N . ALA A 1 373 ? 10.421 -9.572 6.819 1.00 93.31 373 ALA A N 1
ATOM 2737 C CA . ALA A 1 373 ? 10.909 -10.602 5.906 1.00 93.31 373 ALA A CA 1
ATOM 2738 C C . ALA A 1 373 ? 9.906 -10.938 4.779 1.00 93.31 373 ALA A C 1
ATOM 2740 O O . ALA A 1 373 ? 10.231 -10.764 3.605 1.00 93.31 373 ALA A O 1
ATOM 2741 N N . ALA A 1 374 ? 8.680 -11.354 5.123 1.00 93.75 374 ALA A N 1
ATOM 2742 C CA . ALA A 1 374 ? 7.662 -11.730 4.138 1.00 93.75 374 ALA A CA 1
ATOM 2743 C C . ALA A 1 374 ? 7.186 -10.540 3.289 1.00 93.75 374 ALA A C 1
ATOM 2745 O O . ALA A 1 374 ? 6.785 -10.725 2.146 1.00 93.75 374 ALA A O 1
ATOM 2746 N N . ALA A 1 375 ? 7.260 -9.315 3.815 1.00 94.94 375 ALA A N 1
ATOM 2747 C CA . ALA A 1 375 ? 6.973 -8.103 3.060 1.00 94.94 375 ALA A CA 1
ATOM 2748 C C . ALA A 1 375 ? 7.979 -7.882 1.924 1.00 94.94 375 ALA A C 1
ATOM 2750 O O . ALA A 1 375 ? 7.577 -7.637 0.789 1.00 94.94 375 ALA A O 1
ATOM 2751 N N . ILE A 1 376 ? 9.281 -8.011 2.202 1.00 95.50 376 ILE A N 1
ATOM 2752 C CA . ILE A 1 376 ? 10.322 -7.918 1.168 1.00 95.50 376 ILE A CA 1
ATOM 2753 C C . ILE A 1 376 ? 10.126 -9.025 0.125 1.00 95.50 376 ILE A C 1
ATOM 2755 O O . ILE A 1 376 ? 10.175 -8.748 -1.073 1.00 95.50 376 ILE A O 1
ATOM 2759 N N . ASP A 1 377 ? 9.830 -10.250 0.568 1.00 94.12 377 ASP A N 1
ATOM 2760 C CA . ASP A 1 377 ? 9.591 -11.393 -0.318 1.00 94.12 377 ASP A CA 1
ATOM 2761 C C . ASP A 1 377 ? 8.330 -11.171 -1.204 1.00 94.12 377 ASP A C 1
ATOM 2763 O O . ASP A 1 377 ? 8.359 -11.444 -2.407 1.00 94.12 377 ASP A O 1
ATOM 2767 N N . HIS A 1 378 ? 7.262 -10.560 -0.665 1.00 94.44 378 HIS A N 1
ATOM 2768 C CA . HIS A 1 378 ? 6.064 -10.127 -1.412 1.00 94.44 378 HIS A CA 1
ATOM 2769 C C . HIS A 1 378 ? 6.381 -9.066 -2.471 1.00 94.44 378 HIS A C 1
ATOM 2771 O O . HIS A 1 378 ? 5.996 -9.204 -3.634 1.00 94.44 378 HIS A O 1
ATOM 2777 N N . PHE A 1 379 ? 7.129 -8.018 -2.107 1.00 95.44 379 PHE A N 1
ATOM 2778 C CA . PHE A 1 379 ? 7.543 -6.987 -3.062 1.00 95.44 379 PHE A CA 1
ATOM 2779 C C . PHE A 1 379 ? 8.505 -7.530 -4.129 1.00 95.44 379 PHE A C 1
ATOM 2781 O O . PHE A 1 379 ? 8.431 -7.094 -5.277 1.00 95.44 379 PHE A O 1
ATOM 2788 N N . ALA A 1 380 ? 9.340 -8.523 -3.810 1.00 94.75 380 ALA A N 1
ATOM 2789 C CA . ALA A 1 380 ? 10.155 -9.226 -4.801 1.00 94.75 380 ALA A CA 1
ATOM 2790 C C . ALA A 1 380 ? 9.288 -10.043 -5.777 1.00 94.75 380 ALA A C 1
ATOM 2792 O O . ALA A 1 380 ? 9.554 -10.042 -6.982 1.00 94.75 380 ALA A O 1
ATOM 2793 N N . GLY A 1 381 ? 8.213 -10.675 -5.290 1.00 92.56 381 GLY A N 1
ATOM 2794 C CA . GLY A 1 381 ? 7.187 -11.318 -6.117 1.00 92.56 381 GLY A CA 1
ATOM 2795 C C . GLY A 1 381 ? 6.495 -10.342 -7.076 1.00 92.56 381 GLY A C 1
ATOM 2796 O O . GLY A 1 381 ? 6.459 -10.596 -8.282 1.00 92.56 381 GLY A O 1
ATOM 2797 N N . LEU A 1 382 ? 6.036 -9.197 -6.561 1.00 92.94 382 LEU A N 1
ATOM 2798 C CA . LEU A 1 382 ? 5.437 -8.110 -7.343 1.00 92.94 382 LEU A CA 1
ATOM 2799 C C . LEU A 1 382 ? 6.403 -7.592 -8.421 1.00 92.94 382 LEU A C 1
ATOM 2801 O O . LEU A 1 382 ? 6.070 -7.607 -9.604 1.00 92.94 382 LEU A O 1
ATOM 2805 N N . VAL A 1 383 ? 7.625 -7.197 -8.047 1.00 93.94 383 VAL A N 1
ATOM 2806 C CA . VAL A 1 383 ? 8.644 -6.688 -8.986 1.00 93.94 383 VAL A CA 1
ATOM 2807 C C . VAL A 1 383 ? 8.960 -7.721 -10.073 1.00 93.94 383 VAL A C 1
ATOM 2809 O O . VAL A 1 383 ? 9.006 -7.375 -11.252 1.00 93.94 383 VAL A O 1
ATOM 2812 N N . ARG A 1 384 ? 9.103 -9.004 -9.717 1.00 92.00 384 ARG A N 1
ATOM 2813 C CA . ARG A 1 384 ? 9.292 -10.113 -10.668 1.00 92.00 384 ARG A CA 1
ATOM 2814 C C . ARG A 1 384 ? 8.132 -10.243 -11.661 1.00 92.00 384 ARG A C 1
ATOM 2816 O O . ARG A 1 384 ? 8.385 -10.462 -12.844 1.00 92.00 384 ARG A O 1
ATOM 2823 N N . GLN A 1 385 ? 6.886 -10.118 -11.209 1.00 89.69 385 GLN A N 1
ATOM 2824 C CA . GLN A 1 385 ? 5.708 -10.200 -12.079 1.00 89.69 385 GLN A CA 1
ATOM 2825 C C . GLN A 1 385 ? 5.614 -8.978 -13.009 1.00 89.69 385 GLN A C 1
ATOM 2827 O O . GLN A 1 385 ? 5.431 -9.150 -14.213 1.00 89.69 385 GLN A O 1
ATOM 2832 N N . LEU A 1 386 ? 5.865 -7.764 -12.504 1.00 89.81 386 LEU A N 1
ATOM 2833 C CA . LEU A 1 386 ? 5.915 -6.544 -13.323 1.00 89.81 386 LEU A CA 1
ATOM 2834 C C . LEU A 1 386 ? 7.035 -6.575 -14.382 1.00 89.81 386 LEU A C 1
ATOM 2836 O O . LEU A 1 386 ? 6.851 -6.065 -15.487 1.00 89.81 386 LEU A O 1
ATOM 2840 N N . ARG A 1 387 ? 8.179 -7.216 -14.095 1.00 91.19 387 ARG A N 1
ATOM 2841 C CA . ARG A 1 387 ? 9.262 -7.408 -15.082 1.00 91.19 387 ARG A CA 1
ATOM 2842 C C . ARG A 1 387 ? 8.805 -8.237 -16.281 1.00 91.19 387 ARG A C 1
ATOM 2844 O O . ARG A 1 387 ? 9.071 -7.829 -17.406 1.00 91.19 387 ARG A O 1
ATOM 2851 N N . ARG A 1 388 ? 8.060 -9.331 -16.060 1.00 87.00 388 ARG A N 1
ATOM 2852 C CA . ARG A 1 388 ? 7.506 -10.156 -17.155 1.00 87.00 388 ARG A CA 1
ATOM 2853 C C . ARG A 1 388 ? 6.576 -9.346 -18.063 1.00 87.00 388 ARG A C 1
ATOM 2855 O O . ARG A 1 388 ? 6.659 -9.473 -19.281 1.00 87.00 388 ARG A O 1
ATOM 2862 N N . VAL A 1 389 ? 5.751 -8.473 -17.476 1.00 85.75 389 VAL A N 1
ATOM 2863 C CA . VAL A 1 389 ? 4.871 -7.557 -18.226 1.00 85.75 389 VAL A CA 1
ATOM 2864 C C . VAL A 1 389 ? 5.689 -6.617 -19.120 1.00 85.75 389 VAL A C 1
ATOM 2866 O O . VAL A 1 389 ? 5.355 -6.461 -20.294 1.00 85.75 389 VAL A O 1
ATOM 2869 N N . CYS A 1 390 ? 6.788 -6.045 -18.610 1.00 86.88 390 CYS A N 1
ATOM 2870 C CA . CYS A 1 390 ? 7.690 -5.211 -19.415 1.00 86.88 390 CYS A CA 1
ATOM 2871 C C . CYS A 1 390 ? 8.346 -5.998 -20.560 1.00 86.88 390 CYS A C 1
ATOM 2873 O O . CYS A 1 390 ? 8.444 -5.489 -21.674 1.00 86.88 390 CYS A O 1
ATOM 2875 N N . ASP A 1 391 ? 8.770 -7.238 -20.301 1.00 84.88 391 ASP A N 1
ATOM 2876 C CA . ASP A 1 391 ? 9.455 -8.081 -21.286 1.00 84.88 391 ASP A CA 1
ATOM 2877 C C . ASP A 1 391 ? 8.542 -8.418 -22.473 1.00 84.88 391 ASP A C 1
ATOM 2879 O O . ASP A 1 391 ? 8.932 -8.263 -23.632 1.00 84.88 391 ASP A O 1
ATOM 2883 N N . VAL A 1 392 ? 7.292 -8.799 -22.198 1.00 80.62 392 VAL A N 1
ATOM 2884 C CA . VAL A 1 392 ? 6.292 -9.071 -23.241 1.00 80.62 392 VAL A CA 1
ATOM 2885 C C . VAL A 1 392 ? 5.856 -7.803 -23.970 1.00 80.62 392 VAL A C 1
ATOM 2887 O O . VAL A 1 392 ? 5.703 -7.836 -25.194 1.00 80.62 392 VAL A O 1
ATOM 2890 N N . ALA A 1 393 ? 5.710 -6.677 -23.262 1.00 79.00 393 ALA A N 1
ATOM 2891 C CA . ALA A 1 393 ? 5.443 -5.389 -23.897 1.00 79.00 393 ALA A CA 1
ATOM 2892 C C . ALA A 1 393 ? 6.552 -5.028 -24.902 1.00 79.00 393 ALA A C 1
ATOM 2894 O O . ALA A 1 393 ? 6.253 -4.782 -26.073 1.00 79.00 393 ALA A O 1
ATOM 2895 N N . GLY A 1 394 ? 7.819 -5.117 -24.481 1.00 77.44 394 GLY A N 1
ATOM 2896 C CA . GLY A 1 394 ? 8.991 -4.855 -25.320 1.00 77.44 394 GLY A CA 1
ATOM 2897 C C . GLY A 1 394 ? 9.071 -5.759 -26.553 1.00 77.44 394 GLY A C 1
ATOM 2898 O O . GLY A 1 394 ? 9.256 -5.268 -27.669 1.00 77.44 394 GLY A O 1
ATOM 2899 N N . LEU A 1 395 ? 8.857 -7.072 -26.391 1.00 75.00 395 LEU A N 1
ATOM 2900 C CA . LEU A 1 395 ? 8.832 -8.026 -27.510 1.00 75.00 395 LEU A CA 1
ATOM 2901 C C . LEU A 1 395 ? 7.767 -7.660 -28.556 1.00 75.00 395 LEU A C 1
ATOM 2903 O O . LEU A 1 395 ? 8.035 -7.661 -29.762 1.00 75.00 395 LEU A O 1
ATOM 2907 N N . TYR A 1 396 ? 6.557 -7.331 -28.107 1.00 71.25 396 TYR A N 1
ATOM 2908 C CA . TYR A 1 396 ? 5.417 -7.029 -28.974 1.00 71.25 396 TYR A CA 1
ATOM 2909 C C . TYR A 1 396 ? 5.514 -5.650 -29.657 1.00 71.25 396 TYR A C 1
ATOM 2911 O O . TYR A 1 396 ? 5.060 -5.465 -30.796 1.00 71.25 396 TYR A O 1
ATOM 2919 N N . GLN A 1 397 ? 6.140 -4.676 -28.993 1.00 70.00 397 GLN A N 1
ATOM 2920 C CA . GLN A 1 397 ? 6.480 -3.373 -29.571 1.00 70.00 397 GLN A CA 1
ATOM 2921 C C . GLN A 1 397 ? 7.569 -3.506 -30.637 1.00 70.00 397 GLN A C 1
ATOM 2923 O O . GLN A 1 397 ? 7.392 -2.985 -31.736 1.00 70.00 397 GLN A O 1
ATOM 2928 N N . GLY A 1 398 ? 8.622 -4.286 -30.363 1.00 68.75 398 GLY A N 1
ATOM 2929 C CA . GLY A 1 398 ? 9.696 -4.603 -31.312 1.00 68.75 398 GLY A CA 1
ATOM 2930 C C . GLY A 1 398 ? 9.260 -5.430 -32.530 1.00 68.75 398 GLY A C 1
ATOM 2931 O O . GLY A 1 398 ? 10.083 -5.744 -33.382 1.00 68.75 398 GLY A O 1
ATOM 2932 N N . GLY A 1 399 ? 7.979 -5.806 -32.631 1.00 67.44 399 GLY A N 1
ATOM 2933 C CA . GLY A 1 399 ? 7.428 -6.552 -33.766 1.00 67.44 399 GLY A CA 1
ATOM 2934 C C . GLY A 1 399 ? 7.790 -8.040 -33.791 1.00 67.44 399 GLY A C 1
ATOM 2935 O O . GLY A 1 399 ? 7.408 -8.734 -34.731 1.00 67.44 399 GLY A O 1
ATOM 2936 N N . HIS A 1 400 ? 8.486 -8.533 -32.765 1.00 65.88 400 HIS A N 1
ATOM 2937 C CA . HIS A 1 400 ? 8.883 -9.935 -32.619 1.00 65.88 400 HIS A CA 1
ATOM 2938 C C . HIS A 1 400 ? 7.886 -10.750 -31.781 1.00 65.88 400 HIS A C 1
ATOM 2940 O O . HIS A 1 400 ? 7.788 -11.962 -31.950 1.00 65.88 400 HIS A O 1
ATOM 2946 N N . GLY A 1 401 ? 7.133 -10.095 -30.894 1.00 68.06 401 GLY A N 1
ATOM 2947 C CA . GLY A 1 401 ? 6.122 -10.727 -30.053 1.00 68.06 401 GLY A CA 1
ATOM 2948 C C . GLY A 1 401 ? 4.843 -11.065 -30.820 1.00 68.06 401 GLY A C 1
ATOM 2949 O O . GLY A 1 401 ? 4.231 -10.204 -31.454 1.00 68.06 401 GLY A O 1
ATOM 2950 N N . ALA A 1 402 ? 4.408 -12.316 -30.703 1.00 73.25 402 ALA A N 1
ATOM 2951 C CA . ALA A 1 402 ? 3.109 -12.791 -31.163 1.00 73.25 402 ALA A CA 1
ATOM 2952 C C . ALA A 1 402 ? 2.097 -12.847 -30.005 1.00 73.25 402 ALA A C 1
ATOM 2954 O O . ALA A 1 402 ? 2.472 -12.893 -28.835 1.00 73.25 402 ALA A O 1
ATOM 2955 N N . LEU A 1 403 ? 0.802 -12.945 -30.325 1.00 77.75 403 LEU A N 1
ATOM 2956 C CA . LEU A 1 403 ? -0.264 -13.163 -29.335 1.00 77.75 403 LEU A CA 1
ATOM 2957 C C . LEU A 1 403 ? -0.005 -14.381 -28.428 1.00 77.75 403 LEU A C 1
ATOM 2959 O O . LEU A 1 403 ? -0.368 -14.347 -27.256 1.00 77.75 403 LEU A O 1
ATOM 2963 N N . HIS A 1 404 ? 0.648 -15.435 -28.935 1.00 79.75 404 HIS A N 1
ATOM 2964 C CA . HIS A 1 404 ? 0.955 -16.617 -28.127 1.00 79.75 404 HIS A CA 1
ATOM 2965 C C . HIS A 1 404 ? 1.941 -16.328 -26.984 1.00 79.75 404 HIS A C 1
ATOM 2967 O O . HIS A 1 404 ? 1.814 -16.957 -25.943 1.00 79.75 404 HIS A O 1
ATOM 2973 N N . GLU A 1 405 ? 2.853 -15.359 -27.126 1.00 80.50 405 GLU A N 1
ATOM 2974 C CA . GLU A 1 405 ? 3.763 -14.944 -26.043 1.00 80.50 405 GLU A CA 1
ATOM 2975 C C . GLU A 1 405 ? 2.998 -14.207 -24.938 1.00 80.50 405 GLU A C 1
ATOM 2977 O O . GLU A 1 405 ? 3.204 -14.451 -23.750 1.00 80.50 405 GLU A O 1
ATOM 2982 N N . VAL A 1 406 ? 2.035 -13.359 -25.321 1.00 79.44 406 VAL A N 1
ATOM 2983 C CA . VAL A 1 406 ? 1.140 -12.684 -24.368 1.00 79.44 406 VAL A CA 1
ATOM 2984 C C . VAL A 1 406 ? 0.294 -13.709 -23.606 1.00 79.44 406 VAL A C 1
ATOM 2986 O O . VAL A 1 406 ? 0.179 -13.625 -22.385 1.00 79.44 406 VAL A O 1
ATOM 2989 N N . LEU A 1 407 ? -0.258 -14.707 -24.303 1.00 82.81 407 LEU A N 1
ATOM 2990 C CA . LEU A 1 407 ? -1.044 -15.782 -23.690 1.00 82.81 407 LEU A CA 1
ATOM 2991 C C . LEU A 1 407 ? -0.189 -16.717 -22.818 1.00 82.81 407 LEU A C 1
ATOM 2993 O O . LEU A 1 407 ? -0.626 -17.088 -21.732 1.00 82.81 407 LEU A O 1
ATOM 2997 N N . ALA A 1 408 ? 1.028 -17.063 -23.246 1.00 82.94 408 ALA A N 1
ATOM 2998 C CA . ALA A 1 408 ? 1.961 -17.875 -22.464 1.00 82.94 408 ALA A CA 1
ATOM 2999 C C . ALA A 1 408 ? 2.406 -17.146 -21.190 1.00 82.94 408 ALA A C 1
ATOM 3001 O O . ALA A 1 408 ? 2.432 -17.746 -20.114 1.00 82.94 408 ALA A O 1
ATOM 3002 N N . MET A 1 409 ? 2.671 -15.837 -21.275 1.00 84.50 409 MET A N 1
ATOM 3003 C CA . MET A 1 409 ? 2.921 -15.017 -20.095 1.00 84.50 409 MET A CA 1
ATOM 3004 C C . MET A 1 409 ? 1.706 -15.001 -19.172 1.00 84.50 409 MET A C 1
ATOM 3006 O O . MET A 1 409 ? 1.878 -15.294 -17.995 1.00 84.50 409 MET A O 1
ATOM 3010 N N . LEU A 1 410 ? 0.500 -14.714 -19.675 1.00 83.25 410 LEU A N 1
ATOM 3011 C CA . LEU A 1 410 ? -0.720 -14.698 -18.859 1.00 83.25 410 LEU A CA 1
ATOM 3012 C C . LEU A 1 410 ? -0.978 -16.051 -18.174 1.00 83.25 410 LEU A C 1
ATOM 3014 O O . LEU A 1 410 ? -1.307 -16.063 -16.990 1.00 83.25 410 LEU A O 1
ATOM 3018 N N . SER A 1 411 ? -0.740 -17.173 -18.863 1.00 84.81 411 SER A N 1
ATOM 3019 C CA . SER A 1 411 ? -0.773 -18.513 -18.260 1.00 84.81 411 SER A CA 1
ATOM 3020 C C . SER A 1 411 ? 0.264 -18.642 -17.141 1.00 84.81 411 SER A C 1
ATOM 3022 O O . SER A 1 411 ? -0.110 -18.883 -16.001 1.00 84.81 411 SER A O 1
ATOM 3024 N N . SER A 1 412 ? 1.545 -18.362 -17.418 1.00 83.19 412 SER A N 1
ATOM 3025 C CA . SER A 1 412 ? 2.623 -18.460 -16.414 1.00 83.19 412 SER A CA 1
ATOM 3026 C C . SER A 1 412 ? 2.497 -17.466 -15.253 1.00 83.19 412 SER A C 1
ATOM 3028 O O . SER A 1 412 ? 3.119 -17.638 -14.207 1.00 83.19 412 SER A O 1
ATOM 3030 N N . MET A 1 413 ? 1.743 -16.380 -15.443 1.00 81.69 413 MET A N 1
ATOM 3031 C CA . MET A 1 413 ? 1.365 -15.464 -14.376 1.00 81.69 413 MET A CA 1
ATOM 3032 C C . MET A 1 413 ? 0.245 -16.059 -13.534 1.00 81.69 413 MET A C 1
ATOM 3034 O O . MET A 1 413 ? 0.338 -15.961 -12.320 1.00 81.69 413 MET A O 1
ATOM 3038 N N . SER A 1 414 ? -0.764 -16.685 -14.150 1.00 83.12 414 SER A N 1
ATOM 3039 C CA . SER A 1 414 ? -1.856 -17.372 -13.451 1.00 83.12 414 SER A CA 1
ATOM 3040 C C . SER A 1 414 ? -1.377 -18.587 -12.651 1.00 83.12 414 SER A C 1
ATOM 3042 O O . SER A 1 414 ? -1.895 -18.824 -11.565 1.00 83.12 414 SER A O 1
ATOM 3044 N N . ASP A 1 415 ? -0.386 -19.326 -13.158 1.00 83.94 415 ASP A N 1
ATOM 3045 C CA . ASP A 1 415 ? 0.227 -20.472 -12.467 1.00 83.94 415 ASP A CA 1
ATOM 3046 C C . ASP A 1 415 ? 0.992 -20.050 -11.190 1.00 83.94 415 ASP A C 1
ATOM 3048 O O . ASP A 1 415 ? 1.171 -20.846 -10.273 1.00 83.94 415 ASP A O 1
ATOM 3052 N N . ASP A 1 416 ? 1.430 -18.787 -11.128 1.00 78.69 416 ASP A N 1
ATOM 3053 C CA . ASP A 1 416 ? 2.214 -18.181 -10.042 1.00 78.69 416 ASP A CA 1
ATOM 3054 C C . ASP A 1 416 ? 1.347 -17.526 -8.933 1.00 78.69 416 ASP A C 1
ATOM 3056 O O . ASP A 1 416 ? 1.906 -16.810 -8.099 1.00 78.69 416 ASP A O 1
ATOM 3060 N N . ASP A 1 417 ? 0.016 -17.701 -8.968 1.00 76.56 417 ASP A N 1
ATOM 3061 C CA . ASP A 1 417 ? -1.004 -17.002 -8.153 1.00 76.56 417 ASP A CA 1
ATOM 3062 C C . ASP A 1 417 ? -0.716 -15.491 -7.976 1.00 76.56 417 ASP A C 1
ATOM 3064 O O . ASP A 1 417 ? -0.184 -15.026 -6.958 1.00 76.56 417 ASP A O 1
ATOM 3068 N N . PRO A 1 418 ? -0.973 -14.676 -9.014 1.00 81.88 418 PRO A N 1
ATOM 3069 C CA . PRO A 1 418 ? -0.510 -13.306 -9.046 1.00 81.88 418 PRO A CA 1
ATOM 3070 C C . PRO A 1 418 ? -1.394 -12.433 -8.156 1.00 81.88 418 PRO A C 1
ATOM 3072 O O . PRO A 1 418 ? -2.595 -12.272 -8.394 1.00 81.88 418 PRO A O 1
ATOM 3075 N N . GLY A 1 419 ? -0.769 -11.796 -7.163 1.00 83.12 419 GLY A N 1
ATOM 3076 C CA . GLY A 1 419 ? -1.442 -10.844 -6.285 1.00 83.12 419 GLY A CA 1
ATOM 3077 C C . GLY A 1 419 ? -2.183 -9.759 -7.072 1.00 83.12 419 GLY A C 1
ATOM 3078 O O . GLY A 1 419 ? -1.761 -9.348 -8.158 1.00 83.12 419 GLY A O 1
ATOM 3079 N N . VAL A 1 420 ? -3.291 -9.273 -6.509 1.00 88.56 420 VAL A N 1
ATOM 3080 C CA . VAL A 1 420 ? -4.232 -8.356 -7.174 1.00 88.56 420 VAL A CA 1
ATOM 3081 C C . VAL A 1 420 ? -3.561 -7.119 -7.788 1.00 88.56 420 VAL A C 1
ATOM 3083 O O . VAL A 1 420 ? -3.939 -6.674 -8.872 1.00 88.56 420 VAL A O 1
ATOM 3086 N N . VAL A 1 421 ? -2.503 -6.605 -7.154 1.00 89.62 421 VAL A N 1
ATOM 3087 C CA . VAL A 1 421 ? -1.692 -5.495 -7.674 1.00 89.62 421 VAL A CA 1
ATOM 3088 C C . VAL A 1 421 ? -1.021 -5.880 -8.995 1.00 89.62 421 VAL A C 1
ATOM 3090 O O . VAL A 1 421 ? -1.210 -5.197 -9.999 1.00 89.62 421 VAL A O 1
ATOM 3093 N N . SER A 1 422 ? -0.301 -7.003 -9.036 1.00 88.38 422 SER A N 1
ATOM 3094 C CA . SER A 1 422 ? 0.346 -7.513 -10.250 1.00 88.38 422 SER A CA 1
ATOM 3095 C C . SER A 1 422 ? -0.662 -7.753 -11.374 1.00 88.38 422 SER A C 1
ATOM 3097 O O . SER A 1 422 ? -0.402 -7.364 -12.512 1.00 88.38 422 SER A O 1
ATOM 3099 N N . ARG A 1 423 ? -1.831 -8.334 -11.052 1.00 87.50 423 ARG A N 1
ATOM 3100 C CA . ARG A 1 423 ? -2.945 -8.496 -12.002 1.00 87.50 423 ARG A CA 1
ATOM 3101 C C . ARG A 1 423 ? -3.407 -7.149 -12.553 1.00 87.50 423 ARG A C 1
ATOM 3103 O O . ARG A 1 423 ? -3.467 -6.990 -13.765 1.00 87.50 423 ARG A O 1
ATOM 3110 N N . SER A 1 424 ? -3.639 -6.163 -11.687 1.00 88.94 424 SER A N 1
ATOM 3111 C CA . SER A 1 424 ? -4.093 -4.821 -12.080 1.00 88.94 424 SER A CA 1
ATOM 3112 C C . SER A 1 424 ? -3.143 -4.155 -13.072 1.00 88.94 424 SER A C 1
ATOM 3114 O O . SER A 1 424 ? -3.556 -3.729 -14.150 1.00 88.94 424 SER A O 1
ATOM 3116 N N . PHE A 1 425 ? -1.854 -4.092 -12.727 1.00 85.88 425 PHE A N 1
ATOM 3117 C CA . PHE A 1 425 ? -0.831 -3.479 -13.573 1.00 85.88 425 PHE A CA 1
ATOM 3118 C C . PHE A 1 425 ? -0.644 -4.241 -14.894 1.00 85.88 425 PHE A C 1
ATOM 3120 O O . PHE A 1 425 ? -0.472 -3.605 -15.930 1.00 85.88 425 PHE A O 1
ATOM 3127 N N . ALA A 1 426 ? -0.731 -5.576 -14.890 1.00 83.50 426 ALA A N 1
ATOM 3128 C CA . ALA A 1 426 ? -0.684 -6.375 -16.113 1.00 83.50 426 ALA A CA 1
ATOM 3129 C C . ALA A 1 426 ? -1.895 -6.104 -17.020 1.00 83.50 426 ALA A C 1
ATOM 3131 O O . ALA A 1 426 ? -1.713 -5.784 -18.191 1.00 83.50 426 ALA A O 1
ATOM 3132 N N . THR A 1 427 ? -3.117 -6.148 -16.483 1.00 84.44 427 THR A N 1
ATOM 3133 C CA . THR A 1 427 ? -4.355 -5.807 -17.205 1.00 84.44 427 THR A CA 1
ATOM 3134 C C . THR A 1 427 ? -4.269 -4.412 -17.824 1.00 84.44 427 THR A C 1
ATOM 3136 O O . THR A 1 427 ? -4.598 -4.227 -18.996 1.00 84.44 427 THR A O 1
ATOM 3139 N N . LEU A 1 428 ? -3.766 -3.430 -17.073 1.00 82.06 428 LEU A N 1
ATOM 3140 C CA . LEU A 1 428 ? -3.620 -2.054 -17.542 1.00 82.06 428 LEU A CA 1
ATOM 3141 C C . LEU A 1 428 ? -2.544 -1.898 -18.622 1.00 82.06 428 LEU A C 1
ATOM 3143 O O . LEU A 1 428 ? -2.816 -1.263 -19.637 1.00 82.06 428 LEU A O 1
ATOM 3147 N N . ALA A 1 429 ? -1.366 -2.499 -18.458 1.00 78.31 429 ALA A N 1
ATOM 3148 C CA . ALA A 1 429 ? -0.316 -2.458 -19.474 1.00 78.31 429 ALA A CA 1
ATOM 3149 C C . ALA A 1 429 ? -0.725 -3.192 -20.767 1.00 78.31 429 ALA A C 1
ATOM 3151 O O . ALA A 1 429 ? -0.375 -2.759 -21.864 1.00 78.31 429 ALA A O 1
ATOM 3152 N N . LEU A 1 430 ? -1.485 -4.288 -20.648 1.00 77.12 430 LEU A N 1
ATOM 3153 C CA . LEU A 1 430 ? -1.869 -5.141 -21.773 1.00 77.12 430 LEU A CA 1
ATOM 3154 C C . LEU A 1 430 ? -3.127 -4.686 -22.515 1.00 77.12 430 LEU A C 1
ATOM 3156 O O . LEU A 1 430 ? -3.180 -4.902 -23.719 1.00 77.12 430 LEU A O 1
ATOM 3160 N N . LEU A 1 431 ? -4.144 -4.129 -21.848 1.00 76.25 431 LEU A N 1
ATOM 3161 C CA . LEU A 1 431 ? -5.470 -3.900 -22.455 1.00 76.25 431 LEU A CA 1
ATOM 3162 C C . LEU A 1 431 ? -5.833 -2.418 -22.652 1.00 76.25 431 LEU A C 1
ATOM 3164 O O . LEU A 1 431 ? -6.778 -2.100 -23.383 1.00 76.25 431 LEU A O 1
ATOM 3168 N N . ARG A 1 432 ? -5.119 -1.483 -22.009 1.00 71.38 432 ARG A N 1
ATOM 3169 C CA . ARG A 1 432 ? -5.472 -0.055 -22.024 1.00 71.38 432 ARG A CA 1
ATOM 3170 C C . ARG A 1 432 ? -5.182 0.575 -23.390 1.00 71.38 432 ARG A C 1
ATOM 3172 O O . ARG A 1 432 ? -4.062 0.975 -23.693 1.00 71.38 432 ARG A O 1
ATOM 3179 N N . GLY A 1 433 ? -6.236 0.728 -24.191 1.00 62.72 433 GLY A N 1
ATOM 3180 C CA . GLY A 1 433 ? -6.155 1.249 -25.561 1.00 62.72 433 GLY A CA 1
ATOM 3181 C C . GLY A 1 433 ? -5.995 0.165 -26.633 1.00 62.72 433 GLY A C 1
ATOM 3182 O O . GLY A 1 433 ? -5.504 0.465 -27.717 1.00 62.72 433 GLY A O 1
ATOM 3183 N N . GLY A 1 434 ? -6.402 -1.073 -26.338 1.00 66.75 434 GLY A N 1
ATOM 3184 C CA . GLY A 1 434 ? -6.192 -2.241 -27.197 1.00 66.75 434 GLY A CA 1
ATOM 3185 C C . GLY A 1 434 ? -5.063 -3.128 -26.674 1.00 66.75 434 GLY A C 1
ATOM 3186 O O . GLY A 1 434 ? -4.428 -2.796 -25.673 1.00 66.75 434 GLY A O 1
ATOM 3187 N N . LEU A 1 435 ? -4.806 -4.257 -27.345 1.00 70.19 435 LEU A N 1
ATOM 3188 C CA . LEU A 1 435 ? -3.763 -5.186 -26.917 1.00 70.19 435 LEU A CA 1
ATOM 3189 C C . LEU A 1 435 ? -2.383 -4.549 -27.119 1.00 70.19 435 LEU A C 1
ATOM 3191 O O . LEU A 1 435 ? -1.936 -4.376 -28.258 1.00 70.19 435 LEU A O 1
ATOM 3195 N N . LEU A 1 436 ? -1.732 -4.186 -26.012 1.00 67.06 436 LEU A N 1
ATOM 3196 C CA . LEU A 1 436 ? -0.461 -3.459 -25.970 1.00 67.06 436 LEU A CA 1
ATOM 3197 C C . LEU A 1 436 ? -0.497 -2.203 -26.866 1.00 67.06 436 LEU A C 1
ATOM 3199 O O . LEU A 1 436 ? 0.412 -1.935 -27.651 1.00 67.06 436 LEU A O 1
ATOM 3203 N N . GLY A 1 437 ? -1.613 -1.466 -26.790 1.00 64.88 437 GLY A N 1
ATOM 3204 C CA . GLY A 1 437 ? -1.857 -0.237 -27.553 1.00 64.88 437 GLY A CA 1
ATOM 3205 C C . GLY A 1 437 ? -2.189 -0.428 -29.040 1.00 64.88 437 GLY A C 1
ATOM 3206 O O . GLY A 1 437 ? -2.325 0.567 -29.751 1.00 64.88 437 GLY A O 1
ATOM 3207 N N . LYS A 1 438 ? -2.328 -1.671 -29.526 1.00 68.94 438 LYS A N 1
ATOM 3208 C CA . LYS A 1 438 ? -2.739 -1.993 -30.906 1.00 68.94 438 LYS A CA 1
ATOM 3209 C C . LYS A 1 438 ? -4.150 -2.585 -30.938 1.00 68.94 438 LYS A C 1
ATOM 3211 O O . LYS A 1 438 ? -4.621 -3.185 -29.972 1.00 68.94 438 LYS A O 1
ATOM 3216 N N . HIS A 1 439 ? -4.836 -2.464 -32.073 1.00 71.31 439 HIS A N 1
ATOM 3217 C CA . HIS A 1 439 ? -6.136 -3.112 -32.261 1.00 71.31 439 HIS A CA 1
ATOM 3218 C C . HIS A 1 439 ? -5.998 -4.644 -32.160 1.00 71.31 439 HIS A C 1
ATOM 3220 O O . HIS A 1 439 ? -5.079 -5.216 -32.746 1.00 71.31 439 HIS A O 1
ATOM 3226 N N . MET A 1 440 ? -6.918 -5.333 -31.468 1.00 68.69 440 MET A N 1
ATOM 3227 C CA . MET A 1 440 ? -6.843 -6.798 -31.286 1.00 68.69 440 MET A CA 1
ATOM 3228 C C . MET A 1 440 ? -6.770 -7.569 -32.614 1.00 68.69 440 MET A C 1
ATOM 3230 O O . MET A 1 440 ? -6.114 -8.605 -32.683 1.00 68.69 440 MET A O 1
ATOM 3234 N N . GLY A 1 441 ? -7.387 -7.050 -33.681 1.00 68.38 441 GLY A N 1
ATOM 3235 C CA . GLY A 1 441 ? -7.274 -7.637 -35.019 1.00 68.38 441 GLY A CA 1
ATOM 3236 C C . GLY A 1 441 ? -5.834 -7.672 -35.550 1.00 68.38 441 GLY A C 1
ATOM 3237 O O . GLY A 1 441 ? -5.423 -8.690 -36.097 1.00 68.38 441 GLY A O 1
ATOM 3238 N N . ASP A 1 442 ? -5.042 -6.616 -35.324 1.00 70.88 442 ASP A N 1
ATOM 3239 C CA . ASP A 1 442 ? -3.620 -6.580 -35.710 1.00 70.88 442 ASP A CA 1
ATOM 3240 C C . ASP A 1 442 ? -2.807 -7.596 -34.888 1.00 70.88 442 ASP A C 1
ATOM 3242 O O . ASP A 1 442 ? -1.971 -8.308 -35.435 1.00 70.88 442 ASP A O 1
ATOM 3246 N N . ALA A 1 443 ? -3.119 -7.762 -33.597 1.00 67.31 443 ALA A N 1
ATOM 3247 C CA . ALA A 1 443 ? -2.479 -8.765 -32.741 1.00 67.31 443 ALA A CA 1
ATOM 3248 C C . ALA A 1 443 ? -2.673 -10.203 -33.248 1.00 67.31 443 ALA A C 1
ATOM 3250 O O . ALA A 1 443 ? -1.716 -10.976 -33.355 1.00 67.31 443 ALA A O 1
ATOM 3251 N N . VAL A 1 444 ? -3.923 -10.557 -33.567 1.00 70.75 444 VAL A N 1
ATOM 3252 C CA . VAL A 1 444 ? -4.294 -11.884 -34.073 1.00 70.75 444 VAL A CA 1
ATOM 3253 C C . VAL A 1 444 ? -3.656 -12.118 -35.440 1.00 70.75 444 VAL A C 1
ATOM 3255 O O . VAL A 1 444 ? -3.010 -13.147 -35.639 1.00 70.75 444 VAL A O 1
ATOM 3258 N N . LEU A 1 445 ? -3.742 -11.143 -36.350 1.00 69.62 445 LEU A N 1
ATOM 3259 C CA . LEU A 1 445 ? -3.120 -11.231 -37.670 1.00 69.62 445 LEU A CA 1
ATOM 3260 C C . LEU A 1 445 ? -1.598 -11.400 -37.552 1.00 69.62 445 LEU A C 1
ATOM 3262 O O . LEU A 1 445 ? -1.064 -12.366 -38.088 1.00 69.62 445 LEU A O 1
ATOM 3266 N N . ARG A 1 446 ? -0.900 -10.566 -36.765 1.00 68.00 446 ARG A N 1
ATOM 3267 C CA . ARG A 1 446 ? 0.545 -10.715 -36.483 1.00 68.00 446 ARG A CA 1
ATOM 3268 C C . ARG A 1 446 ? 0.910 -12.068 -35.897 1.00 68.00 446 ARG A C 1
ATOM 3270 O O . ARG A 1 446 ? 1.937 -12.614 -36.287 1.00 68.00 446 ARG A O 1
ATOM 3277 N N . SER A 1 447 ? 0.091 -12.639 -35.013 1.00 69.56 447 SER A N 1
ATOM 3278 C CA . SER A 1 447 ? 0.366 -13.986 -34.507 1.00 69.56 447 SER A CA 1
ATOM 3279 C C . SER A 1 447 ? 0.282 -15.058 -35.592 1.00 69.56 447 SER A C 1
ATOM 3281 O O . SER A 1 447 ? 1.111 -15.959 -35.598 1.00 69.56 447 SER A O 1
ATOM 3283 N N . VAL A 1 448 ? -0.633 -14.921 -36.557 1.00 65.62 448 VAL A N 1
ATOM 3284 C CA . VAL A 1 448 ? -0.711 -15.819 -37.719 1.00 65.62 448 VAL A CA 1
ATOM 3285 C C . VAL A 1 448 ? 0.475 -15.584 -38.663 1.00 65.62 448 VAL A C 1
ATOM 3287 O O . VAL A 1 448 ? 1.105 -16.551 -39.089 1.00 65.62 448 VAL A O 1
ATOM 3290 N N . TRP A 1 449 ? 0.848 -14.324 -38.927 1.00 65.69 449 TRP A N 1
ATOM 3291 C CA . TRP A 1 449 ? 2.005 -13.973 -39.765 1.00 65.69 449 TRP A CA 1
ATOM 3292 C C . TRP A 1 449 ? 3.319 -14.542 -39.206 1.00 65.69 449 TRP A C 1
ATOM 3294 O O . TRP A 1 449 ? 4.065 -15.193 -39.938 1.00 65.69 449 TRP A O 1
ATOM 3304 N N . LEU A 1 450 ? 3.576 -14.357 -37.905 1.00 64.00 450 LEU A N 1
ATOM 3305 C CA . LEU A 1 450 ? 4.770 -14.860 -37.211 1.00 64.00 450 LEU A CA 1
ATOM 3306 C C . LEU A 1 450 ? 4.784 -16.394 -37.084 1.00 64.00 450 LEU A C 1
ATOM 3308 O O . LEU A 1 450 ? 5.857 -16.993 -37.102 1.00 64.00 450 LEU A O 1
ATOM 3312 N N . SER A 1 451 ? 3.617 -17.042 -36.994 1.00 60.31 451 SER A N 1
ATOM 3313 C CA . SER A 1 451 ? 3.495 -18.509 -36.992 1.00 60.31 451 SER A CA 1
ATOM 3314 C C . SER A 1 451 ? 3.543 -19.149 -38.388 1.00 60.31 451 SER A C 1
ATOM 3316 O O . SER A 1 451 ? 3.649 -20.371 -38.485 1.00 60.31 451 SER A O 1
ATOM 3318 N N . GLY A 1 452 ? 3.537 -18.344 -39.457 1.00 55.38 452 GLY A N 1
ATOM 3319 C CA . GLY A 1 452 ? 3.945 -18.751 -40.800 1.00 55.38 452 GLY A CA 1
ATOM 3320 C C . GLY A 1 452 ? 2.856 -18.675 -41.870 1.00 55.38 452 GLY A C 1
ATOM 3321 O O . GLY A 1 452 ? 2.126 -19.634 -42.103 1.00 55.38 452 GLY A O 1
ATOM 3322 N N . THR A 1 453 ? 2.844 -17.579 -42.631 1.00 46.84 453 THR A N 1
ATOM 3323 C CA . THR A 1 453 ? 2.771 -17.575 -44.112 1.00 46.84 453 THR A CA 1
ATOM 3324 C C . THR A 1 453 ? 3.073 -16.163 -44.648 1.00 46.84 453 THR A C 1
ATOM 3326 O O . THR A 1 453 ? 3.147 -15.206 -43.885 1.00 46.84 453 THR A O 1
ATOM 3329 N N . THR A 1 454 ? 3.362 -16.045 -45.946 1.00 47.44 454 THR A N 1
ATOM 3330 C CA . THR A 1 454 ? 3.947 -14.856 -46.607 1.00 47.44 454 THR A CA 1
ATOM 3331 C C . THR A 1 454 ? 3.164 -13.544 -46.443 1.00 47.44 454 THR A C 1
ATOM 3333 O O . THR A 1 454 ? 1.936 -13.556 -46.496 1.00 47.44 454 THR A O 1
ATOM 3336 N N . LEU A 1 455 ? 3.891 -12.415 -46.373 1.00 39.03 455 LEU A N 1
ATOM 3337 C CA . LEU A 1 455 ? 3.351 -11.043 -46.335 1.00 39.03 455 LEU A CA 1
ATOM 3338 C C . LEU A 1 455 ? 2.300 -10.760 -47.435 1.00 39.03 455 LEU A C 1
ATOM 3340 O O . LEU A 1 455 ? 2.592 -10.980 -48.615 1.00 39.03 455 LEU A O 1
ATOM 3344 N N . PRO A 1 456 ? 1.157 -10.143 -47.090 1.00 43.22 456 PRO A N 1
ATOM 3345 C CA . PRO A 1 456 ? 0.417 -9.246 -47.972 1.00 43.22 456 PRO A CA 1
ATOM 3346 C C . PRO A 1 456 ? 1.074 -7.849 -47.995 1.00 43.22 456 PRO A C 1
ATOM 3348 O O . PRO A 1 456 ? 1.857 -7.530 -47.096 1.00 43.22 456 PRO A O 1
ATOM 3351 N N . PRO A 1 457 ? 0.761 -6.997 -48.988 1.00 45.28 457 PRO A N 1
ATOM 3352 C CA . PRO A 1 457 ? 1.179 -5.596 -48.975 1.00 45.28 457 PRO A CA 1
ATOM 3353 C C . PRO A 1 457 ? 0.527 -4.824 -47.817 1.00 45.28 457 PRO A C 1
ATOM 3355 O O . PRO A 1 457 ? -0.560 -5.179 -47.358 1.00 45.28 457 PRO A O 1
ATOM 3358 N N . GLU A 1 458 ? 1.180 -3.747 -47.375 1.00 43.16 458 GLU A N 1
ATOM 3359 C CA . GLU A 1 458 ? 0.600 -2.793 -46.426 1.00 43.16 458 GLU A CA 1
ATOM 3360 C C . GLU A 1 458 ? -0.700 -2.210 -46.999 1.00 43.16 458 GLU A C 1
ATOM 3362 O O . GLU A 1 458 ? -0.715 -1.656 -48.099 1.00 43.16 458 GLU A O 1
ATOM 3367 N N . VAL A 1 459 ? -1.798 -2.353 -46.253 1.00 47.66 459 VAL A N 1
ATOM 3368 C CA . VAL A 1 459 ? -3.066 -1.681 -46.553 1.00 47.66 459 VAL A CA 1
ATOM 3369 C C . VAL A 1 459 ? -3.114 -0.421 -45.705 1.00 47.66 459 VAL A C 1
ATOM 3371 O O . VAL A 1 459 ? -3.413 -0.471 -44.512 1.00 47.66 459 VAL A O 1
ATOM 3374 N N . ASP A 1 460 ? -2.780 0.700 -46.331 1.00 40.94 460 ASP A N 1
ATOM 3375 C CA . ASP A 1 460 ? -2.801 2.014 -45.705 1.00 40.94 460 ASP A CA 1
ATOM 3376 C C . ASP A 1 460 ? -4.256 2.519 -45.655 1.00 40.94 460 ASP A C 1
ATOM 3378 O O . ASP A 1 460 ? -4.810 2.978 -46.656 1.00 40.94 460 ASP A O 1
ATOM 3382 N N . ILE A 1 461 ? -4.922 2.379 -44.501 1.00 49.78 461 ILE A N 1
ATOM 3383 C CA . ILE A 1 461 ? -6.361 2.688 -44.317 1.00 49.78 461 ILE A CA 1
ATOM 3384 C C . ILE A 1 461 ? -6.597 4.211 -44.180 1.00 49.78 461 ILE A C 1
ATOM 3386 O O . ILE A 1 461 ? -7.402 4.673 -43.374 1.00 49.78 461 ILE A O 1
ATOM 3390 N N . ALA A 1 462 ? -5.856 5.001 -44.956 1.00 44.22 462 ALA A N 1
ATOM 3391 C CA . ALA A 1 462 ? -5.870 6.461 -44.973 1.00 44.22 462 ALA A CA 1
ATOM 3392 C C . ALA A 1 462 ? -6.183 7.045 -46.369 1.00 44.22 462 ALA A C 1
ATOM 3394 O O . ALA A 1 462 ? -6.041 8.250 -46.564 1.00 44.22 462 ALA A O 1
ATOM 3395 N N . ALA A 1 463 ? -6.602 6.210 -47.333 1.00 43.09 463 ALA A N 1
ATOM 3396 C CA . ALA A 1 463 ? -6.858 6.616 -48.723 1.00 43.09 463 ALA A CA 1
ATOM 3397 C C . ALA A 1 463 ? -8.313 6.438 -49.218 1.00 43.09 463 ALA A C 1
ATOM 3399 O O . ALA A 1 463 ? -8.696 7.102 -50.174 1.00 43.09 463 ALA A O 1
ATOM 3400 N N . ASP A 1 464 ? -9.138 5.602 -48.571 1.00 39.62 464 ASP A N 1
ATOM 3401 C CA . ASP A 1 464 ? -10.509 5.275 -49.029 1.00 39.62 464 ASP A CA 1
ATOM 3402 C C . ASP A 1 464 ? -11.628 5.980 -48.226 1.00 39.62 464 ASP A C 1
ATOM 3404 O O . ASP A 1 464 ? -12.775 5.534 -48.206 1.00 39.62 464 ASP A O 1
ATOM 3408 N N . ALA A 1 465 ? -11.319 7.100 -47.562 1.00 40.69 465 ALA A N 1
ATOM 3409 C CA . ALA A 1 465 ? -12.330 7.946 -46.911 1.00 40.69 465 ALA A CA 1
ATOM 3410 C C . ALA A 1 465 ? -13.051 8.901 -47.891 1.00 40.69 465 ALA A C 1
ATOM 3412 O O . ALA A 1 465 ? -14.171 9.316 -47.613 1.00 40.69 465 ALA A O 1
ATOM 3413 N N . ASP A 1 466 ? -12.452 9.193 -49.052 1.00 40.22 466 ASP A N 1
ATOM 3414 C CA . ASP A 1 466 ? -12.962 10.161 -50.043 1.00 40.22 466 ASP A CA 1
ATOM 3415 C C . ASP A 1 466 ? -13.811 9.512 -51.166 1.00 40.22 466 ASP A C 1
ATOM 3417 O O . ASP A 1 466 ? -14.068 10.126 -52.201 1.00 40.22 466 ASP A O 1
ATOM 3421 N N . ALA A 1 467 ? -14.235 8.251 -50.999 1.00 44.22 467 ALA A N 1
ATOM 3422 C CA . ALA A 1 467 ? -14.957 7.475 -52.021 1.00 44.22 467 ALA A CA 1
ATOM 3423 C C . ALA A 1 467 ? -16.455 7.241 -51.723 1.00 44.22 467 ALA A C 1
ATOM 3425 O O . ALA A 1 467 ? -17.135 6.575 -52.505 1.00 44.22 467 ALA A O 1
ATOM 3426 N N . PHE A 1 468 ? -16.970 7.769 -50.609 1.00 37.00 468 PHE A N 1
ATOM 3427 C CA . PHE A 1 468 ? -18.374 7.652 -50.196 1.00 37.00 468 PHE A CA 1
ATOM 3428 C C . PHE A 1 468 ? -18.879 8.980 -49.610 1.00 37.00 468 PHE A C 1
ATOM 3430 O O . PHE A 1 468 ? -19.115 9.085 -48.410 1.00 37.00 468 PHE A O 1
ATOM 3437 N N . ASP A 1 469 ? -19.065 9.982 -50.474 1.00 39.03 469 ASP A N 1
ATOM 3438 C CA . ASP A 1 469 ? -19.962 11.103 -50.178 1.00 39.03 469 ASP A CA 1
ATOM 3439 C C . ASP A 1 469 ? -20.821 11.448 -51.408 1.00 39.03 469 ASP A C 1
ATOM 3441 O O . ASP A 1 469 ? -20.331 11.677 -52.515 1.00 39.03 469 ASP A O 1
ATOM 3445 N N . ASP A 1 470 ? -22.120 11.346 -51.164 1.00 39.91 470 ASP A N 1
ATOM 3446 C CA . ASP A 1 470 ? -23.326 11.559 -51.960 1.00 39.91 470 ASP A CA 1
ATOM 3447 C C . ASP A 1 470 ? -23.267 12.070 -53.413 1.00 39.91 470 ASP A C 1
ATOM 3449 O O . ASP A 1 470 ? -22.880 13.191 -53.744 1.00 39.91 470 ASP A O 1
ATOM 3453 N N . ASN A 1 471 ? -23.890 11.259 -54.273 1.00 39.44 471 ASN A N 1
ATOM 3454 C CA . ASN A 1 471 ? -24.388 11.647 -55.586 1.00 39.44 471 ASN A CA 1
ATOM 3455 C C . ASN A 1 471 ? -25.905 11.371 -55.660 1.00 39.44 471 ASN A C 1
ATOM 3457 O O . ASN A 1 471 ? -26.333 10.541 -56.461 1.00 39.44 471 ASN A O 1
ATOM 3461 N N . ASP A 1 472 ? -26.705 12.021 -54.800 1.00 39.75 472 ASP A N 1
ATOM 3462 C CA . ASP A 1 472 ? -28.167 12.119 -54.974 1.00 39.75 472 ASP A CA 1
ATOM 3463 C C . ASP A 1 472 ? -28.791 13.321 -54.224 1.00 39.75 472 ASP A C 1
ATOM 3465 O O . ASP A 1 472 ? -29.097 13.234 -53.039 1.00 39.75 472 ASP A O 1
ATOM 3469 N N . ASP A 1 473 ? -29.025 14.438 -54.926 1.00 38.19 473 ASP A N 1
ATOM 3470 C CA . ASP A 1 473 ? -30.230 15.253 -54.680 1.00 38.19 473 ASP A CA 1
ATOM 3471 C C . ASP A 1 473 ? -30.671 15.978 -55.967 1.00 38.19 473 ASP A C 1
ATOM 3473 O O . ASP A 1 473 ? -30.321 17.126 -56.263 1.00 38.19 473 ASP A O 1
ATOM 3477 N N . GLY A 1 474 ? -31.410 15.246 -56.803 1.00 38.53 474 GLY A N 1
ATOM 3478 C CA . GLY A 1 474 ? -31.978 15.735 -58.059 1.00 38.53 474 GLY A CA 1
ATOM 3479 C C . GLY A 1 474 ? -33.302 16.486 -57.884 1.00 38.53 474 GLY A C 1
ATOM 3480 O O . GLY A 1 474 ? -34.352 15.983 -58.287 1.00 38.53 474 GLY A O 1
ATOM 3481 N N . GLY A 1 475 ? -33.267 17.711 -57.354 1.00 37.66 475 GLY A N 1
ATOM 3482 C CA . GLY A 1 475 ? -34.424 18.618 -57.328 1.00 37.66 475 GLY A CA 1
ATOM 3483 C C . GLY A 1 475 ? -34.639 19.349 -58.663 1.00 37.66 475 GLY A C 1
ATOM 3484 O O . GLY A 1 475 ? -33.912 20.288 -58.978 1.00 37.66 475 GLY A O 1
ATOM 3485 N N . GLY A 1 476 ? -35.632 18.936 -59.458 1.00 39.72 476 GLY A N 1
ATOM 3486 C CA . GLY A 1 476 ? -35.888 19.501 -60.792 1.00 39.72 476 GLY A CA 1
ATOM 3487 C C . GLY A 1 476 ? -36.850 20.701 -60.848 1.00 39.72 476 GLY A C 1
ATOM 3488 O O . GLY A 1 476 ? -37.866 20.731 -60.156 1.00 39.72 476 GLY A O 1
ATOM 3489 N N . GLU A 1 477 ? -36.586 21.623 -61.780 1.00 37.56 477 GLU A N 1
ATOM 3490 C CA . GLU A 1 477 ? -37.617 22.397 -62.491 1.00 37.56 477 GLU A CA 1
ATOM 3491 C C . GLU A 1 477 ? -37.718 21.852 -63.929 1.00 37.56 477 GLU A C 1
ATOM 3493 O O . GLU A 1 477 ? -36.694 21.770 -64.614 1.00 37.56 477 GLU A O 1
ATOM 3498 N N . GLY A 1 478 ? -38.925 21.503 -64.401 1.00 34.69 478 GLY A N 1
ATOM 3499 C CA . GLY A 1 478 ? -39.172 21.045 -65.782 1.00 34.69 478 GLY A CA 1
ATOM 3500 C C . GLY A 1 478 ? -40.187 19.916 -65.906 1.00 34.69 478 GLY A C 1
ATOM 3501 O O . GLY A 1 478 ? -39.752 18.797 -66.248 1.00 34.69 478 GLY A O 1
#